Protein AF-A0A3M7H3G8-F1 (afdb_monomer_lite)

Organism: Hortaea werneckii (NCBI:txid91943)

pLDDT: mean 87.24, std 12.13, range [34.75, 98.75]

Foldseek 3Di:
DKWFDDDPVDGAFGDPDDLDACLLDPVSLVVLLVGVVVRCVPDPDNQQEHEIEAQADDLSRVLSNLLSCWQPPVHFYDYDRDNQCPPDPVSHDPVVVVLSVLLRQQQPLPRFQDFDDPVLLVLVVVLQQLLEKEKAKEKAAFDPPFDQLAWIKIKMWIQQDSRSQFTFIFMATHGHPDGDDQPLLVRVLLRQQSNQVSSCVVPVDPSDGRQEYEYEYEDDDPVCLLVCVLRVVLSNLSSRLVSVQLCCVVPNDPPDDRFDDDDRADDCLPPDCPPPDPVRVVVVNSVSSNVNSVVSVPGPPRPHHWYWHKYKAQDDDDFDFDPDPVQADPPREGDFLDKAQDDPHDPPFGKIWGALFGDPDDTAGTIIITTSGGRSPDDSVSCSSSFSVQQCSQSSDNTRDRGGNNNVLRVLVSVSLCSLCVCSSVVPPPSDQDDQAQDPDDDGPDDPSRSSVVSSVVQLPPCSQQVQQDPVDADDDSNHRDSGSTDPSSRSGSSSD

InterPro domains:
  IPR003165 Piwi domain [PF02171] (50-245)
  IPR003165 Piwi domain [PF02171] (305-420)
  IPR003165 Piwi domain [PS50822] (49-422)
  IPR003165 Piwi domain [SM00950] (49-422)
  IPR012337 Ribonuclease H-like superfamily [SSF53098] (35-242)
  IPR012337 Ribonuclease H-like superfamily [SSF53098] (301-420)
  IPR036397 Ribonuclease H superfamily [G3DSA:3.30.420.10] (125-496)

Radius of gyration: 23.68 Å; chains: 1; bounding box: 64×62×69 Å

Secondary structure (DSSP, 8-state):
--BB--BTTBB---BSS-----TT-HHHHHHHHHHHHHHHHT-SSTTPPEEEE-SS--HHHHHHHHIIIIIII---EEEE--THHHH-GGG--HHHHHHHHHHHHTTSTT--S----HHHHHHHHHTTGGGEEEEEEEEEPPPTTS-TTPPEEEEEEE--STTS----EEEEEESTT--S-TTHHHHHHHHHHHHHHHHHHHH-------SEEEEEEES--GGGHHHIIIIIHHHHHHHHHHHHHHHHHHSPPTTPPPPPPPPPPP--TT---TT--HHHHHHHHHHHHHHHHHHHHH-TTPPP-EEEEEEEE---S-----SSTTTB-GGGPBPTTEEE-SSSS-SSS-EEEEE-S--SSSS--PEEEEEEEETT---HHHHHHHHHHHTT--TT-SS--SS-HHHHHHHHHHHHHHHHTHHHHHT-TT-SPPPPP--SSSS-SS-HHHHHHHHHHHHHH-TTT-TT--SSSPPEETTEE---SS-GGGTTS-TT-

Structure (mmCIF, N/CA/C/O backbone):
data_AF-A0A3M7H3G8-F1
#
_entry.id   AF-A0A3M7H3G8-F1
#
loop_
_atom_site.group_PDB
_atom_site.id
_atom_site.type_symbol
_atom_site.label_atom_id
_atom_site.label_alt_id
_atom_site.label_comp_id
_atom_site.label_asym_id
_atom_site.label_entity_id
_atom_site.label_seq_id
_atom_site.pdbx_PDB_ins_code
_atom_site.Cartn_x
_atom_site.Cartn_y
_atom_site.Cartn_z
_atom_site.occupancy
_atom_site.B_iso_or_equiv
_atom_site.auth_seq_id
_atom_site.auth_comp_id
_atom_site.auth_asym_id
_atom_site.auth_atom_id
_atom_site.pdbx_PDB_model_num
ATOM 1 N N . MET A 1 1 ? 21.504 -4.246 -23.171 1.00 41.94 1 MET A N 1
ATOM 2 C CA . MET A 1 1 ? 21.300 -3.681 -24.522 1.00 41.94 1 MET A CA 1
ATOM 3 C C . MET A 1 1 ? 19.830 -3.336 -24.614 1.00 41.94 1 MET A C 1
ATOM 5 O O . MET A 1 1 ? 19.051 -4.136 -25.095 1.00 41.94 1 MET A O 1
ATOM 9 N N . HIS A 1 2 ? 19.419 -2.215 -24.045 1.00 39.19 2 HIS A N 1
ATOM 10 C CA . HIS A 1 2 ? 18.004 -1.835 -24.034 1.00 39.19 2 HIS A CA 1
ATOM 11 C C . HIS A 1 2 ? 17.714 -1.005 -25.276 1.00 39.19 2 HIS A C 1
ATOM 13 O O . HIS A 1 2 ? 18.498 -0.119 -25.609 1.00 39.19 2 HIS A O 1
ATOM 19 N N . GLY A 1 3 ? 16.644 -1.349 -25.985 1.00 36.66 3 GLY A N 1
ATOM 20 C CA . GLY A 1 3 ? 16.132 -0.581 -27.117 1.00 36.66 3 GLY A CA 1
ATOM 21 C C . GLY A 1 3 ? 14.704 -0.163 -26.794 1.00 36.66 3 GLY A C 1
ATOM 22 O O . GLY A 1 3 ? 13.951 -0.933 -26.217 1.00 36.66 3 GLY A O 1
ATOM 23 N N . LEU A 1 4 ? 14.309 1.057 -27.111 1.00 38.91 4 LEU A N 1
ATOM 24 C CA . LEU A 1 4 ? 12.941 1.553 -26.917 1.00 38.91 4 LEU A CA 1
ATOM 25 C C . LEU A 1 4 ? 12.360 1.753 -28.302 1.00 38.91 4 LEU A C 1
ATOM 27 O O . LEU A 1 4 ? 12.989 2.565 -28.947 1.00 38.91 4 LEU A O 1
ATOM 31 N N . THR A 1 5 ? 11.293 1.062 -28.758 1.00 36.94 5 THR A N 1
ATOM 32 C CA . THR A 1 5 ? 10.738 1.061 -30.151 1.00 36.94 5 THR A CA 1
ATOM 33 C C . THR A 1 5 ? 9.434 1.837 -30.354 1.00 36.94 5 THR A C 1
ATOM 35 O O . THR A 1 5 ? 8.605 1.827 -29.463 1.00 36.94 5 THR A O 1
ATOM 38 N N . THR A 1 6 ? 9.230 2.403 -31.555 1.00 34.75 6 THR A N 1
ATOM 39 C CA . THR A 1 6 ? 8.036 2.982 -32.186 1.00 34.75 6 THR A CA 1
ATOM 40 C C . THR A 1 6 ? 7.536 1.942 -33.165 1.00 34.75 6 THR A C 1
ATOM 42 O O . THR A 1 6 ? 8.319 1.373 -33.923 1.00 34.75 6 THR A O 1
ATOM 45 N N . ASN A 1 7 ? 6.227 1.733 -33.219 1.00 39.84 7 ASN A N 1
ATOM 46 C CA . ASN A 1 7 ? 5.598 1.037 -34.328 1.00 39.84 7 ASN A CA 1
ATOM 47 C C . ASN A 1 7 ? 4.504 1.963 -34.896 1.00 39.84 7 ASN A C 1
ATOM 49 O O . ASN A 1 7 ? 3.628 2.388 -34.159 1.00 39.84 7 ASN A O 1
ATOM 53 N N . PRO A 1 8 ? 4.493 2.313 -36.187 1.00 37.12 8 PRO A N 1
ATOM 54 C CA . PRO A 1 8 ? 3.438 3.172 -36.740 1.00 37.12 8 PRO A CA 1
ATOM 55 C C . PRO A 1 8 ? 2.043 2.514 -36.722 1.00 37.12 8 PRO A C 1
ATOM 57 O O . PRO A 1 8 ? 1.034 3.187 -36.892 1.00 37.12 8 PRO A O 1
ATOM 60 N N . HIS A 1 9 ? 1.968 1.204 -36.475 1.00 39.81 9 HIS A N 1
ATOM 61 C CA . HIS A 1 9 ? 0.724 0.449 -36.321 1.00 39.81 9 HIS A CA 1
ATOM 62 C C . HIS A 1 9 ? 0.412 0.081 -34.862 1.00 39.81 9 HIS A C 1
ATOM 64 O O . HIS A 1 9 ? -0.572 -0.616 -34.615 1.00 39.81 9 HIS A O 1
ATOM 70 N N . VAL A 1 10 ? 1.262 0.482 -33.908 1.00 43.72 10 VAL A N 1
ATOM 71 C CA . VAL A 1 10 ? 1.055 0.301 -32.464 1.00 43.72 10 VAL A CA 1
ATOM 72 C C . VAL A 1 10 ? 1.735 1.469 -31.738 1.00 43.72 10 VAL A C 1
ATOM 74 O O . VAL A 1 10 ? 2.952 1.546 -31.835 1.00 43.72 10 VAL A O 1
ATOM 77 N N . PRO A 1 11 ? 1.025 2.368 -31.029 1.00 39.69 11 PRO A N 1
ATOM 78 C CA . PRO A 1 11 ? 1.536 3.679 -30.613 1.00 39.69 11 PRO A CA 1
ATOM 79 C C . PRO A 1 11 ? 2.668 3.546 -29.587 1.00 39.69 11 PRO A C 1
ATOM 81 O O . PRO A 1 11 ? 2.478 3.630 -28.378 1.00 39.69 11 PRO A O 1
ATOM 84 N N . PHE A 1 12 ? 3.869 3.296 -30.080 1.00 44.00 12 PHE A N 1
ATOM 85 C CA . PHE A 1 12 ? 5.099 3.206 -29.314 1.00 44.00 12 PHE A CA 1
ATOM 86 C C . PHE A 1 12 ? 6.035 4.296 -29.816 1.00 44.00 12 PHE A C 1
ATOM 88 O O . PHE A 1 12 ? 5.822 4.779 -30.926 1.00 44.00 12 PHE A O 1
ATOM 95 N N . ILE A 1 13 ? 7.064 4.668 -29.049 1.00 39.03 13 ILE A N 1
ATOM 96 C CA . ILE A 1 13 ? 8.010 5.729 -29.419 1.00 39.03 13 ILE A CA 1
ATOM 97 C C . ILE A 1 13 ? 9.484 5.260 -29.254 1.00 39.03 13 ILE A C 1
ATOM 99 O O . ILE A 1 13 ? 9.780 4.611 -28.251 1.00 39.03 13 ILE A O 1
ATOM 103 N N . TYR A 1 14 ? 10.380 5.516 -30.237 1.00 44.69 14 TYR A N 1
ATOM 104 C CA . TYR A 1 14 ? 11.745 4.943 -30.383 1.00 44.69 14 TYR A CA 1
ATOM 105 C C . TYR A 1 14 ? 12.888 5.942 -30.295 1.00 44.69 14 TYR A C 1
ATOM 107 O O . TYR A 1 14 ? 12.747 7.099 -30.679 1.00 44.69 14 TYR A O 1
ATOM 115 N N . ASN A 1 15 ? 14.051 5.410 -29.904 1.00 39.16 15 ASN A N 1
ATOM 116 C CA . ASN A 1 15 ? 15.376 5.982 -30.132 1.00 39.16 15 ASN A CA 1
ATOM 117 C C . ASN A 1 15 ? 16.320 4.898 -30.718 1.00 39.16 15 ASN A C 1
ATOM 119 O O . ASN A 1 15 ? 16.392 3.792 -30.177 1.00 39.16 15 ASN A O 1
ATOM 123 N N . GLU A 1 16 ? 17.055 5.218 -31.793 1.00 35.94 16 GLU A N 1
ATOM 124 C CA . GLU A 1 16 ? 17.934 4.304 -32.556 1.00 35.94 16 GLU A CA 1
ATOM 125 C C . GLU A 1 16 ? 19.179 3.817 -31.809 1.00 35.94 16 GLU A C 1
ATOM 127 O O . GLU A 1 16 ? 19.754 2.778 -32.148 1.00 35.94 16 GLU A O 1
ATOM 132 N N . GLN A 1 17 ? 19.590 4.515 -30.753 1.00 46.34 17 GLN A N 1
ATOM 133 C CA . GLN A 1 17 ? 20.839 4.218 -30.059 1.00 46.34 17 GLN A CA 1
ATOM 134 C C . GLN A 1 17 ? 20.637 3.267 -28.872 1.00 46.34 17 GLN A C 1
ATOM 136 O O . GLN A 1 17 ? 19.970 3.581 -27.886 1.00 46.34 17 GLN A O 1
ATOM 141 N N . SER A 1 18 ? 21.269 2.089 -28.934 1.00 59.38 18 SER A N 1
ATOM 142 C CA . SER A 1 18 ? 21.358 1.174 -27.789 1.00 59.38 18 SER A CA 1
ATOM 143 C C . SER A 1 18 ? 22.177 1.813 -26.667 1.00 59.38 18 SER A C 1
ATOM 145 O O . SER A 1 18 ? 23.393 1.940 -26.789 1.00 59.38 18 SER A O 1
ATOM 147 N N . LEU A 1 19 ? 21.544 2.077 -25.521 1.00 61.62 19 LEU A N 1
ATOM 148 C CA . LEU A 1 19 ? 22.221 2.613 -24.331 1.00 61.62 19 LEU A CA 1
ATOM 149 C C . LEU A 1 19 ? 23.079 1.573 -23.579 1.00 61.62 19 LEU A C 1
ATOM 151 O O . LEU A 1 19 ? 23.661 1.881 -22.549 1.00 61.62 19 LEU A O 1
ATOM 155 N N . GLY A 1 20 ? 23.160 0.318 -24.039 1.00 66.31 20 GLY A N 1
ATOM 156 C CA . GLY A 1 20 ? 23.973 -0.713 -23.375 1.00 66.31 20 GLY A CA 1
ATOM 157 C C . GLY A 1 20 ? 23.300 -1.333 -22.140 1.00 66.31 20 GLY A C 1
ATOM 158 O O . GLY A 1 20 ? 22.080 -1.516 -22.133 1.00 66.31 20 GLY A O 1
ATOM 159 N N . ARG A 1 21 ? 24.090 -1.798 -21.162 1.00 72.12 21 ARG A N 1
ATOM 160 C CA . ARG A 1 21 ? 23.622 -2.160 -19.804 1.00 72.12 21 ARG A CA 1
ATOM 161 C C . ARG A 1 21 ? 23.713 -0.910 -18.933 1.00 72.12 21 ARG A C 1
ATOM 163 O O . ARG A 1 21 ? 24.629 -0.126 -19.154 1.00 72.12 21 ARG A O 1
ATOM 170 N N . SER A 1 22 ? 22.827 -0.758 -17.952 1.00 79.69 22 SER A N 1
ATOM 171 C CA . SER A 1 22 ? 22.839 0.432 -17.102 1.00 79.69 22 SER A CA 1
ATOM 172 C C . SER A 1 22 ? 24.115 0.558 -16.285 1.00 79.69 22 SER A C 1
ATOM 174 O O . SER A 1 22 ? 24.554 1.665 -16.004 1.00 79.69 22 SER A O 1
ATOM 176 N N . GLY A 1 23 ? 24.681 -0.577 -15.855 1.00 81.19 23 GLY A N 1
ATOM 177 C CA . GLY A 1 23 ? 25.798 -0.596 -14.908 1.00 81.19 23 GLY A CA 1
ATOM 178 C C . GLY A 1 23 ? 25.475 0.093 -13.577 1.00 81.19 23 GLY A C 1
ATOM 179 O O . GLY A 1 23 ? 26.387 0.334 -12.797 1.00 81.19 23 GLY A O 1
ATOM 180 N N . MET A 1 24 ? 24.198 0.428 -13.335 1.00 84.88 24 MET A N 1
ATOM 181 C CA . MET A 1 24 ? 23.759 1.344 -12.278 1.00 84.88 24 MET A CA 1
ATOM 182 C C . MET A 1 24 ? 24.509 2.695 -12.278 1.00 84.88 24 MET A C 1
ATOM 184 O O . MET A 1 24 ? 24.658 3.326 -11.233 1.00 84.88 24 MET A O 1
ATOM 188 N N . ASP A 1 25 ? 24.947 3.155 -13.455 1.00 83.00 25 ASP A N 1
ATOM 189 C CA . ASP A 1 25 ? 25.712 4.389 -13.650 1.00 83.00 25 ASP A CA 1
ATOM 190 C C . ASP A 1 25 ? 24.808 5.615 -13.902 1.00 83.00 25 ASP A C 1
ATOM 192 O O . ASP A 1 25 ? 23.753 5.542 -14.540 1.00 83.00 25 ASP A O 1
ATOM 196 N N . ARG A 1 26 ? 25.249 6.777 -13.400 1.00 84.44 26 ARG A N 1
ATOM 197 C CA . ARG A 1 26 ? 24.549 8.062 -13.557 1.00 84.44 26 ARG A CA 1
ATOM 198 C C . ARG A 1 26 ? 24.546 8.550 -15.007 1.00 84.44 26 ARG A C 1
ATOM 200 O O . ARG A 1 26 ? 23.563 9.152 -15.432 1.00 84.44 26 ARG A O 1
ATOM 207 N N . THR A 1 27 ? 25.606 8.292 -15.772 1.00 86.56 27 THR A N 1
ATOM 208 C CA . THR A 1 27 ? 25.708 8.706 -17.183 1.00 86.56 27 THR A CA 1
ATOM 209 C C . THR A 1 27 ? 24.649 8.000 -18.020 1.00 86.56 27 THR A C 1
ATOM 211 O O . THR A 1 27 ? 23.950 8.634 -18.810 1.00 86.56 27 THR A O 1
ATOM 214 N N . TRP A 1 28 ? 24.455 6.704 -17.785 1.00 88.12 28 TRP A N 1
ATOM 215 C CA . TRP A 1 28 ? 23.395 5.918 -18.392 1.00 88.12 28 TRP A CA 1
ATOM 216 C C . TRP A 1 28 ? 22.011 6.471 -18.061 1.00 88.12 28 TRP A C 1
ATOM 218 O O . TRP A 1 28 ? 21.199 6.653 -18.966 1.00 88.12 28 TRP A O 1
ATOM 228 N N . GLU A 1 29 ? 21.738 6.773 -16.788 1.00 89.38 29 GLU A N 1
ATOM 229 C CA . GLU A 1 29 ? 20.449 7.344 -16.382 1.00 89.38 29 GLU A CA 1
ATOM 230 C C . GLU A 1 29 ? 20.189 8.714 -17.022 1.00 89.38 29 GLU A C 1
ATOM 232 O O . GLU A 1 29 ? 19.061 8.973 -17.436 1.00 89.38 29 GLU A O 1
ATOM 237 N N . ASN A 1 30 ? 21.213 9.560 -17.171 1.00 89.44 30 ASN A N 1
ATOM 238 C CA . ASN A 1 30 ? 21.096 10.849 -17.863 1.00 89.44 30 ASN A CA 1
ATOM 239 C C . ASN A 1 30 ? 20.811 10.667 -19.362 1.00 89.44 30 ASN A C 1
ATOM 241 O O . ASN A 1 30 ? 19.914 11.305 -19.911 1.00 89.44 30 ASN A O 1
ATOM 245 N N . ASN A 1 31 ? 21.519 9.749 -20.024 1.00 87.44 31 ASN A N 1
ATOM 246 C CA . ASN A 1 31 ? 21.276 9.437 -21.434 1.00 87.44 31 ASN A CA 1
ATOM 247 C C . ASN A 1 31 ? 19.868 8.863 -21.648 1.00 87.44 31 ASN A C 1
ATOM 249 O O . ASN A 1 31 ? 19.176 9.229 -22.599 1.00 87.44 31 ASN A O 1
ATOM 253 N N . PHE A 1 32 ? 19.423 7.989 -20.741 1.00 88.50 32 PHE A N 1
ATOM 254 C CA . PHE A 1 32 ? 18.075 7.433 -20.759 1.00 88.50 32 PHE A CA 1
ATOM 255 C C . PHE A 1 32 ? 17.010 8.507 -20.508 1.00 88.50 32 PHE A C 1
ATOM 257 O O . PHE A 1 32 ? 15.985 8.506 -21.183 1.00 88.50 32 PHE A O 1
ATOM 264 N N . GLN A 1 33 ? 17.261 9.448 -19.595 1.00 90.81 33 GLN A N 1
ATOM 265 C CA . GLN A 1 33 ? 16.376 10.584 -19.338 1.00 90.81 33 GLN A CA 1
ATOM 266 C C . GLN A 1 33 ? 16.175 11.436 -20.593 1.00 90.81 33 GLN A C 1
ATOM 268 O O . GLN A 1 33 ? 15.030 11.669 -20.976 1.00 90.81 33 GLN A O 1
ATOM 273 N N . ASN A 1 34 ? 17.262 11.824 -21.265 1.00 89.06 34 ASN A N 1
ATOM 274 C CA . ASN A 1 34 ? 17.199 12.607 -22.502 1.00 89.06 34 ASN A CA 1
ATOM 275 C C . ASN A 1 34 ? 16.404 11.868 -23.586 1.00 89.06 34 ASN A C 1
ATOM 277 O O . ASN A 1 34 ? 15.494 12.433 -24.189 1.00 89.06 34 ASN A O 1
ATOM 281 N N . ALA A 1 35 ? 16.692 10.577 -23.781 1.00 85.56 35 ALA A N 1
ATOM 282 C CA . ALA A 1 35 ? 15.961 9.747 -24.733 1.00 85.56 35 ALA A CA 1
ATOM 283 C C . ALA A 1 35 ? 14.461 9.693 -24.402 1.00 85.56 35 ALA A C 1
ATOM 285 O O . ALA A 1 35 ? 13.623 9.883 -25.282 1.00 85.56 35 ALA A O 1
ATOM 286 N N . LEU A 1 36 ? 14.112 9.463 -23.134 1.00 87.06 36 LEU A N 1
ATOM 287 C CA . LEU A 1 36 ? 12.723 9.345 -22.704 1.00 87.06 36 LEU A CA 1
ATOM 288 C C . LEU A 1 36 ? 11.969 10.680 -22.815 1.00 87.06 36 LEU A C 1
ATOM 290 O O . LEU A 1 36 ? 10.787 10.669 -23.14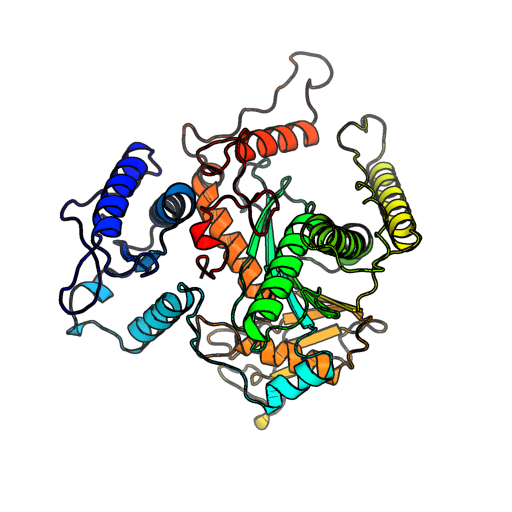4 1.00 87.06 36 LEU A O 1
ATOM 294 N N . GLN A 1 37 ? 12.641 11.820 -22.633 1.00 89.38 37 GLN A N 1
ATOM 295 C CA . GLN A 1 37 ? 12.073 13.150 -22.879 1.00 89.38 37 GLN A CA 1
ATOM 296 C C . GLN A 1 37 ? 11.790 13.399 -24.366 1.00 89.38 37 GLN A C 1
ATOM 298 O O . GLN A 1 37 ? 10.685 13.826 -24.700 1.00 89.38 37 GLN A O 1
ATOM 303 N N . THR A 1 38 ? 12.734 13.086 -25.266 1.00 85.19 38 THR A N 1
ATOM 304 C CA . THR A 1 38 ? 12.522 13.193 -26.725 1.00 85.19 38 THR A CA 1
ATOM 305 C C . THR A 1 38 ? 11.321 12.358 -27.163 1.00 85.19 38 THR A C 1
ATOM 307 O O . THR A 1 38 ? 10.448 12.835 -27.883 1.00 85.19 38 THR A O 1
ATOM 310 N N . ILE A 1 39 ? 11.253 11.120 -26.675 1.00 81.81 39 ILE A N 1
ATOM 311 C CA . ILE A 1 39 ? 10.152 10.188 -26.921 1.00 81.81 39 ILE A CA 1
ATOM 312 C C . ILE A 1 39 ? 8.846 10.750 -26.338 1.00 81.81 39 ILE A C 1
ATOM 314 O O . ILE A 1 39 ? 7.808 10.773 -26.996 1.00 81.81 39 ILE A O 1
ATOM 318 N N . GLY A 1 40 ? 8.897 11.248 -25.104 1.00 82.06 40 GLY A N 1
ATOM 319 C CA . GLY A 1 40 ? 7.756 11.817 -24.404 1.00 82.06 40 GLY A CA 1
ATOM 320 C C . GLY A 1 40 ? 7.122 12.998 -25.139 1.00 82.06 40 GLY A C 1
ATOM 321 O O . GLY A 1 40 ? 5.894 13.081 -25.157 1.00 82.06 40 GLY A O 1
ATOM 322 N N . ALA A 1 41 ? 7.937 13.846 -25.777 1.00 83.25 41 ALA A N 1
ATOM 323 C CA . ALA A 1 41 ? 7.507 15.003 -26.567 1.00 83.25 41 ALA A CA 1
ATOM 324 C C . ALA A 1 41 ? 6.798 14.631 -27.882 1.00 83.25 41 ALA A C 1
ATOM 326 O O . ALA A 1 41 ? 6.058 15.439 -28.433 1.00 83.25 41 ALA A O 1
ATOM 327 N N . GLN A 1 42 ? 6.996 13.408 -28.378 1.00 79.56 42 GLN A N 1
ATOM 328 C CA . GLN A 1 42 ? 6.346 12.903 -29.592 1.00 79.56 42 GLN A CA 1
ATOM 329 C C . GLN A 1 42 ? 4.990 12.228 -29.305 1.00 79.56 42 GLN A C 1
ATOM 331 O O . GLN A 1 42 ? 4.313 11.784 -30.233 1.00 79.56 42 GLN A O 1
ATOM 336 N N . ARG A 1 43 ? 4.581 12.102 -28.032 1.00 75.69 43 ARG A N 1
ATOM 337 C CA . ARG A 1 43 ? 3.325 11.432 -27.661 1.00 75.69 43 ARG A CA 1
ATOM 338 C C . ARG A 1 43 ? 2.112 12.272 -28.039 1.00 75.69 43 ARG A C 1
ATOM 340 O O . ARG A 1 43 ? 2.034 13.445 -27.700 1.00 75.69 43 ARG A O 1
ATOM 347 N N . ALA A 1 44 ? 1.117 11.620 -28.643 1.00 71.12 44 ALA A N 1
ATOM 348 C CA . ALA A 1 44 ? -0.170 12.244 -28.950 1.00 71.12 44 ALA A CA 1
ATOM 349 C C . ALA A 1 44 ? -0.952 12.637 -27.683 1.00 71.12 44 ALA A C 1
ATOM 351 O O . ALA A 1 44 ? -1.686 13.621 -27.696 1.00 71.12 44 ALA A O 1
ATOM 352 N N . THR A 1 45 ? -0.790 11.888 -26.585 1.00 71.25 45 THR A N 1
ATOM 353 C CA . THR A 1 45 ? -1.330 12.252 -25.268 1.00 71.25 45 THR A CA 1
ATOM 354 C C . THR A 1 45 ? -0.263 12.097 -24.172 1.00 71.25 45 THR A C 1
ATOM 356 O O . THR A 1 45 ? 0.458 11.090 -24.164 1.00 71.25 45 THR A O 1
ATOM 359 N N . PRO A 1 46 ? -0.149 13.055 -23.229 1.00 69.31 46 PRO A N 1
ATOM 360 C CA . PRO A 1 46 ? 0.877 13.034 -22.177 1.00 69.31 46 PRO A CA 1
ATOM 361 C C . PRO A 1 46 ? 0.849 11.801 -21.260 1.00 69.31 46 PRO A C 1
ATOM 363 O O . PRO A 1 46 ? 1.898 11.373 -20.775 1.00 69.31 46 PRO A O 1
ATOM 366 N N . ASP A 1 47 ? -0.321 11.191 -21.068 1.00 72.50 47 ASP A N 1
ATOM 367 C CA . ASP A 1 47 ? -0.511 10.087 -20.116 1.00 72.50 47 ASP A CA 1
ATOM 368 C C . ASP A 1 47 ? -0.295 8.703 -20.744 1.00 72.50 47 ASP A C 1
ATOM 370 O O . ASP A 1 47 ? -0.249 7.694 -20.042 1.00 72.50 47 ASP A O 1
ATOM 374 N N . THR A 1 48 ? -0.117 8.632 -22.069 1.00 79.31 48 THR A N 1
ATOM 375 C CA . THR A 1 48 ? 0.105 7.365 -22.778 1.00 79.31 48 THR A CA 1
ATOM 376 C C . THR A 1 48 ? 1.365 6.666 -22.248 1.00 79.31 48 THR A C 1
ATOM 378 O O . THR A 1 48 ? 2.462 7.242 -22.342 1.00 79.31 48 THR A O 1
ATOM 381 N N . PRO A 1 49 ? 1.256 5.423 -21.726 1.00 84.81 49 PRO A N 1
ATOM 382 C CA . PRO A 1 49 ? 2.416 4.676 -21.265 1.00 84.81 49 PRO A CA 1
ATOM 383 C C . PRO A 1 49 ? 3.399 4.349 -22.389 1.00 84.81 49 PRO A C 1
ATOM 385 O O . PRO A 1 49 ? 3.024 3.947 -23.491 1.00 84.81 49 PRO A O 1
ATOM 388 N N . ILE A 1 50 ? 4.687 4.449 -22.079 1.00 84.56 50 ILE A N 1
ATOM 389 C CA . ILE A 1 50 ? 5.790 4.150 -22.990 1.00 84.56 50 ILE A CA 1
ATOM 390 C C . ILE A 1 50 ? 6.239 2.705 -22.762 1.00 84.56 50 ILE A C 1
ATOM 392 O O . ILE A 1 50 ? 6.575 2.304 -21.642 1.00 84.56 50 ILE A O 1
ATOM 396 N N . MET A 1 51 ? 6.245 1.892 -23.817 1.00 80.75 51 MET A N 1
ATOM 397 C CA . MET A 1 51 ? 6.778 0.532 -23.735 1.00 80.75 51 MET A CA 1
ATOM 398 C C . MET A 1 51 ? 8.302 0.532 -23.847 1.00 80.75 51 MET A C 1
ATOM 400 O O . MET A 1 51 ? 8.881 1.206 -24.693 1.00 80.75 51 MET A O 1
ATOM 404 N N . ILE A 1 52 ? 8.948 -0.257 -22.993 1.00 80.75 52 ILE A N 1
ATOM 405 C CA . ILE A 1 52 ? 10.402 -0.347 -22.889 1.00 80.75 52 ILE A CA 1
ATOM 406 C C . ILE A 1 52 ? 10.825 -1.783 -23.161 1.00 80.75 52 ILE A C 1
ATOM 408 O O . ILE A 1 52 ? 10.534 -2.666 -22.353 1.00 80.75 52 ILE A O 1
ATOM 412 N N . ASN A 1 53 ? 11.520 -2.026 -24.273 1.00 77.50 53 ASN A N 1
ATOM 413 C CA . ASN A 1 53 ? 12.060 -3.347 -24.579 1.00 77.50 53 ASN A CA 1
ATOM 414 C C . ASN A 1 53 ? 13.408 -3.539 -23.869 1.00 77.50 53 ASN A C 1
ATOM 416 O O . ASN A 1 53 ? 14.447 -2.989 -24.249 1.00 77.50 53 ASN A O 1
ATOM 420 N N . MET A 1 54 ? 13.383 -4.337 -22.811 1.00 77.06 54 MET A N 1
ATOM 421 C CA . MET A 1 54 ? 14.577 -4.740 -22.095 1.00 77.06 54 MET A CA 1
ATOM 422 C C . MET A 1 54 ? 15.124 -6.019 -22.727 1.00 77.06 54 MET A C 1
ATOM 424 O O . MET A 1 54 ? 14.430 -7.034 -22.772 1.00 77.06 54 MET A O 1
ATOM 428 N N . ARG A 1 55 ? 16.388 -6.016 -23.175 1.00 68.06 55 ARG A N 1
ATOM 429 C CA . ARG A 1 55 ? 17.038 -7.271 -23.590 1.00 68.06 55 ARG A CA 1
ATOM 430 C C . ARG A 1 55 ? 17.409 -8.074 -22.345 1.00 68.06 55 ARG A C 1
ATOM 432 O O . ARG A 1 55 ? 18.485 -7.885 -21.774 1.00 68.06 55 ARG A O 1
ATOM 439 N N . GLY A 1 56 ? 16.496 -8.951 -21.939 1.00 68.88 56 GLY A N 1
ATOM 440 C CA . GLY A 1 56 ? 16.631 -9.848 -20.798 1.00 68.88 56 GLY A CA 1
ATOM 441 C C . GLY A 1 56 ? 15.963 -9.339 -19.519 1.00 68.88 56 GLY A C 1
ATOM 442 O O . GLY A 1 56 ? 15.278 -8.320 -19.487 1.00 68.88 56 GLY A O 1
ATOM 443 N N . HIS A 1 57 ? 16.185 -10.074 -18.430 1.00 76.25 57 HIS A N 1
ATOM 444 C CA . HIS A 1 57 ? 15.485 -9.906 -17.150 1.00 76.25 57 HIS A CA 1
ATOM 445 C C . HIS A 1 57 ? 16.301 -9.132 -16.091 1.00 76.25 57 HIS A C 1
ATOM 447 O O . HIS A 1 57 ? 16.179 -9.397 -14.893 1.00 76.25 57 HIS A O 1
ATOM 453 N N . GLY A 1 58 ? 17.161 -8.201 -16.521 1.00 84.81 58 GLY A N 1
ATOM 454 C CA . GLY A 1 58 ? 18.071 -7.454 -15.645 1.00 84.81 58 GLY A CA 1
ATOM 455 C C . GLY A 1 58 ? 17.342 -6.531 -14.664 1.00 84.81 58 GLY A C 1
ATOM 456 O O . GLY A 1 58 ? 16.726 -5.548 -15.068 1.00 84.81 58 GLY A O 1
ATOM 457 N N . GLN A 1 59 ? 17.434 -6.818 -13.364 1.00 88.50 59 GLN A N 1
ATOM 458 C CA . GLN A 1 59 ? 16.794 -6.007 -12.318 1.00 88.50 59 GLN A CA 1
ATOM 459 C C . GLN A 1 59 ? 17.479 -4.643 -12.119 1.00 88.50 59 GLN A C 1
ATOM 461 O O . GLN A 1 59 ? 16.809 -3.670 -11.781 1.00 88.50 59 GLN A O 1
ATOM 466 N N . ASP A 1 60 ? 18.793 -4.558 -12.357 1.00 89.19 60 ASP A N 1
ATOM 467 C CA . ASP A 1 60 ? 19.568 -3.305 -12.303 1.00 89.19 60 ASP A CA 1
ATOM 468 C C . ASP A 1 60 ? 19.078 -2.304 -13.348 1.00 89.19 60 ASP A C 1
ATOM 470 O O . ASP A 1 60 ? 18.818 -1.140 -13.053 1.00 89.19 60 ASP A O 1
ATOM 474 N N . ASP A 1 61 ? 18.891 -2.795 -14.568 1.00 87.25 61 ASP A N 1
ATOM 475 C CA . ASP A 1 61 ? 18.383 -2.008 -15.680 1.00 87.25 61 ASP A CA 1
ATOM 476 C C . ASP A 1 61 ? 16.948 -1.543 -15.410 1.00 87.25 61 ASP A C 1
ATOM 478 O O . ASP A 1 61 ? 16.630 -0.366 -15.577 1.00 87.25 61 ASP A O 1
ATOM 482 N N . TYR A 1 62 ? 16.092 -2.455 -14.931 1.00 91.38 62 TYR A N 1
ATOM 483 C CA . TYR A 1 62 ? 14.714 -2.137 -14.556 1.00 91.38 62 TYR A CA 1
ATOM 484 C C . TYR A 1 62 ? 14.663 -1.014 -13.514 1.00 91.38 62 TYR A C 1
ATOM 486 O O . TYR A 1 62 ? 13.868 -0.087 -13.649 1.00 91.38 62 TYR A O 1
ATOM 494 N N . ALA A 1 63 ? 15.521 -1.072 -12.496 1.00 93.00 63 ALA A N 1
ATOM 495 C CA . ALA A 1 63 ? 15.595 -0.052 -11.459 1.00 93.00 63 ALA A CA 1
ATOM 496 C C . ALA A 1 63 ? 15.999 1.324 -12.001 1.00 93.00 63 ALA A C 1
ATOM 498 O O . ALA A 1 63 ? 15.320 2.302 -11.694 1.00 93.00 63 ALA A O 1
ATOM 499 N N . CYS A 1 64 ? 17.035 1.401 -12.845 1.00 91.81 64 CYS A N 1
ATOM 500 C CA . CYS A 1 64 ? 17.443 2.654 -13.492 1.00 91.81 64 CYS A CA 1
ATOM 501 C C . CYS A 1 64 ? 16.307 3.245 -14.334 1.00 91.81 64 CYS A C 1
ATOM 503 O O . CYS A 1 64 ? 15.993 4.429 -14.220 1.00 91.81 64 CYS A O 1
ATOM 505 N N . ILE A 1 65 ? 15.639 2.401 -15.128 1.00 92.25 65 ILE A N 1
ATOM 506 C CA . ILE A 1 65 ? 14.483 2.797 -15.939 1.00 92.25 65 ILE A CA 1
ATOM 507 C C . ILE A 1 65 ? 13.383 3.403 -15.060 1.00 92.25 65 ILE A C 1
ATOM 509 O O . ILE A 1 65 ? 12.875 4.479 -15.371 1.00 92.25 65 ILE A O 1
ATOM 513 N N . LYS A 1 66 ? 13.006 2.723 -13.968 1.00 94.62 66 LYS A N 1
ATOM 514 C CA . LYS A 1 66 ? 11.937 3.184 -13.071 1.00 94.62 66 LYS A CA 1
ATOM 515 C C . LYS A 1 66 ? 12.320 4.429 -12.288 1.00 94.62 66 LYS A C 1
ATOM 517 O O . LYS A 1 66 ? 11.483 5.310 -12.165 1.00 94.62 66 LYS A O 1
ATOM 522 N N . ARG A 1 67 ? 13.570 4.571 -11.839 1.00 93.50 67 ARG A N 1
ATOM 523 C CA . ARG A 1 67 ? 14.022 5.821 -11.211 1.00 93.50 67 ARG A CA 1
ATOM 524 C C . ARG A 1 67 ? 13.874 7.011 -12.147 1.00 93.50 67 ARG A C 1
ATOM 526 O O . ARG A 1 67 ? 13.283 8.014 -11.768 1.00 93.50 67 ARG A O 1
ATOM 533 N N . VAL A 1 68 ? 14.366 6.899 -13.379 1.00 92.69 68 VAL A N 1
ATOM 534 C CA . VAL A 1 68 ? 14.276 8.007 -14.338 1.00 92.69 68 VAL A CA 1
ATOM 535 C C . VAL A 1 68 ? 12.822 8.297 -14.711 1.00 92.69 68 VAL A C 1
ATOM 537 O O . VAL A 1 68 ? 12.387 9.443 -14.637 1.00 92.69 68 VAL A O 1
ATOM 540 N N . ALA A 1 69 ? 12.059 7.269 -15.082 1.00 93.56 69 ALA A N 1
ATOM 541 C CA . ALA A 1 69 ? 10.687 7.449 -15.541 1.00 93.56 69 ALA A CA 1
ATOM 542 C C . ALA A 1 69 ? 9.752 7.938 -14.428 1.00 93.56 69 ALA A C 1
ATOM 544 O O . ALA A 1 69 ? 8.998 8.885 -14.642 1.00 93.56 69 ALA A O 1
ATOM 545 N N . ASP A 1 70 ? 9.814 7.316 -13.248 1.00 95.06 70 ASP A N 1
ATOM 546 C CA . ASP A 1 70 ? 8.852 7.564 -12.180 1.00 95.06 70 ASP A CA 1
ATOM 547 C C . ASP A 1 70 ? 9.265 8.748 -11.296 1.00 95.06 70 ASP A C 1
ATOM 549 O O . ASP A 1 70 ? 8.420 9.568 -10.945 1.00 95.06 70 ASP A O 1
ATOM 553 N N . LEU A 1 71 ? 10.552 8.857 -10.939 1.00 93.06 71 LEU A N 1
ATOM 554 C CA . LEU A 1 71 ? 11.019 9.899 -10.021 1.00 93.06 71 LEU A CA 1
ATOM 555 C C . LEU A 1 71 ? 11.287 11.222 -10.732 1.00 93.06 71 LEU A C 1
ATOM 557 O O . LEU A 1 71 ? 10.883 12.266 -10.236 1.00 93.06 71 LEU A O 1
ATOM 561 N N . LYS A 1 72 ? 11.945 11.187 -11.897 1.00 90.50 72 LYS A N 1
ATOM 562 C CA . LYS A 1 72 ? 12.404 12.413 -12.572 1.00 90.50 72 LYS A CA 1
ATOM 563 C C . LYS A 1 72 ? 11.405 12.964 -13.585 1.00 90.50 72 LYS A C 1
ATOM 565 O O . LYS A 1 72 ? 11.276 14.174 -13.701 1.00 90.50 72 LYS A O 1
ATOM 570 N N . LEU A 1 73 ? 10.743 12.094 -14.351 1.00 91.25 73 LEU A N 1
ATOM 571 C CA . LEU A 1 73 ? 9.948 12.519 -15.514 1.00 91.25 73 LEU A CA 1
ATOM 572 C C . LEU A 1 73 ? 8.433 12.387 -15.337 1.00 91.25 73 LEU A C 1
ATOM 574 O O . LEU A 1 73 ? 7.685 12.944 -16.137 1.00 91.25 73 LEU A O 1
ATOM 578 N N . GLY A 1 74 ? 7.968 11.617 -14.351 1.00 91.81 74 GLY A N 1
ATOM 579 C CA . GLY A 1 74 ? 6.541 11.342 -14.170 1.00 91.81 74 GLY A CA 1
ATOM 580 C C . GLY A 1 74 ? 5.891 10.692 -15.386 1.00 91.81 74 GLY A C 1
ATOM 581 O O . GLY A 1 74 ? 4.756 11.013 -15.725 1.00 91.81 74 GLY A O 1
ATOM 582 N N . MET A 1 75 ? 6.621 9.810 -16.073 1.00 90.69 75 MET A N 1
ATOM 583 C CA . MET A 1 75 ? 6.157 9.150 -17.290 1.00 90.69 75 MET A CA 1
ATOM 584 C C . MET A 1 75 ? 5.824 7.686 -17.025 1.00 90.69 75 MET A C 1
ATOM 586 O O . MET A 1 75 ? 6.659 6.900 -16.573 1.00 90.69 75 MET A O 1
ATOM 590 N N . HIS A 1 76 ? 4.611 7.281 -17.393 1.00 90.38 76 HIS A N 1
ATOM 591 C CA . HIS A 1 76 ? 4.214 5.882 -17.334 1.00 90.38 76 HIS A CA 1
ATOM 592 C C . HIS A 1 76 ? 5.077 5.023 -18.256 1.00 90.38 76 HIS A C 1
ATOM 594 O O . HIS A 1 76 ? 5.183 5.283 -19.451 1.00 90.38 76 HIS A O 1
ATOM 600 N N . THR A 1 77 ? 5.649 3.944 -17.715 1.00 90.44 77 THR A N 1
ATOM 601 C CA . THR A 1 77 ? 6.436 2.987 -18.503 1.00 90.44 77 THR A CA 1
ATOM 602 C C . THR A 1 77 ? 6.025 1.536 -18.254 1.00 90.44 77 THR A C 1
ATOM 604 O O . THR A 1 77 ? 5.785 1.122 -17.111 1.00 90.44 77 THR A O 1
ATOM 607 N N . VAL A 1 78 ? 5.999 0.722 -19.313 1.00 88.75 78 VAL A N 1
ATOM 608 C CA . VAL A 1 78 ? 5.774 -0.734 -19.267 1.00 88.75 78 VAL A CA 1
ATOM 609 C C . VAL A 1 78 ? 7.016 -1.440 -19.801 1.00 88.75 78 VAL A C 1
ATOM 611 O O . VAL A 1 78 ? 7.298 -1.390 -20.993 1.00 88.75 78 VAL A O 1
ATOM 614 N N . CYS A 1 79 ? 7.764 -2.107 -18.922 1.00 87.94 79 CYS A N 1
ATOM 615 C CA . CYS A 1 79 ? 8.970 -2.830 -19.321 1.00 87.94 79 CYS A CA 1
ATOM 616 C C . CYS A 1 79 ? 8.635 -4.249 -19.785 1.00 87.94 79 CYS A C 1
ATOM 618 O O . CYS A 1 79 ? 7.922 -4.980 -19.092 1.00 87.94 79 CYS A O 1
ATOM 620 N N . ILE A 1 80 ? 9.190 -4.647 -20.924 1.00 82.44 80 ILE A N 1
ATOM 621 C CA . ILE A 1 80 ? 9.030 -5.961 -21.539 1.00 82.44 80 ILE A CA 1
ATOM 622 C C . ILE A 1 80 ? 10.414 -6.601 -21.592 1.00 82.44 80 ILE A C 1
ATOM 624 O O . ILE A 1 80 ? 11.287 -6.128 -22.304 1.00 82.44 80 ILE A O 1
ATOM 628 N N . ALA A 1 81 ? 10.615 -7.652 -20.800 1.00 76.69 81 ALA A N 1
ATOM 629 C CA . ALA A 1 81 ? 11.912 -8.318 -20.638 1.00 76.69 81 ALA A CA 1
ATOM 630 C C . ALA A 1 81 ? 12.189 -9.429 -21.666 1.00 76.69 81 ALA A C 1
ATOM 632 O O . ALA A 1 81 ? 13.288 -9.978 -21.710 1.00 76.69 81 ALA A O 1
ATOM 633 N N . ASN A 1 82 ? 11.176 -9.793 -22.456 1.00 70.94 82 ASN A N 1
ATOM 634 C CA . ASN A 1 82 ? 11.291 -10.793 -23.507 1.00 70.94 82 ASN A CA 1
ATOM 635 C C . ASN A 1 82 ? 11.392 -10.078 -24.854 1.00 70.94 82 ASN A C 1
ATOM 637 O O . ASN A 1 82 ? 10.385 -9.625 -25.404 1.00 70.94 82 ASN A O 1
ATOM 641 N N . ASP A 1 83 ? 12.614 -10.001 -25.366 1.00 62.94 83 ASP A N 1
ATOM 642 C CA . ASP A 1 83 ? 12.944 -9.384 -26.645 1.00 62.94 83 ASP A CA 1
ATOM 643 C C . ASP A 1 83 ? 12.138 -9.986 -27.804 1.00 62.94 83 ASP A C 1
ATOM 645 O O . ASP A 1 83 ? 11.697 -9.253 -28.686 1.00 62.94 83 ASP A O 1
ATOM 649 N N . LYS A 1 84 ? 11.824 -11.286 -27.760 1.00 61.62 84 LYS A N 1
ATOM 650 C CA . LYS A 1 84 ? 11.043 -11.964 -28.808 1.00 61.62 84 LYS A CA 1
ATOM 651 C C . LYS A 1 84 ? 9.604 -11.472 -28.932 1.00 61.62 84 LYS A C 1
ATOM 653 O O . LYS A 1 84 ? 9.016 -11.641 -29.995 1.00 61.62 84 LYS A O 1
ATOM 658 N N . VAL A 1 85 ? 9.019 -10.886 -27.883 1.00 63.31 85 VAL A N 1
ATOM 659 C CA . VAL A 1 85 ? 7.605 -10.455 -27.893 1.00 63.31 85 VAL A CA 1
ATOM 660 C C . VAL A 1 85 ? 7.409 -9.185 -28.722 1.00 63.31 85 VAL A C 1
ATOM 662 O O . VAL A 1 85 ? 6.310 -8.937 -29.194 1.00 63.31 85 VAL A O 1
ATOM 665 N N . LEU A 1 86 ? 8.457 -8.389 -28.945 1.00 61.56 86 LEU A N 1
ATOM 666 C CA . LEU A 1 86 ? 8.358 -7.114 -29.667 1.00 61.56 86 LEU A CA 1
ATOM 667 C C . LEU A 1 86 ? 9.063 -7.109 -31.029 1.00 61.56 86 LEU A C 1
ATOM 669 O O . LEU A 1 86 ? 9.040 -6.089 -31.710 1.00 61.56 86 LEU A O 1
ATOM 673 N N . VAL A 1 87 ? 9.684 -8.223 -31.427 1.00 58.56 87 VAL A N 1
ATOM 674 C CA . VAL A 1 87 ? 10.506 -8.301 -32.648 1.00 58.56 87 VAL A CA 1
ATOM 675 C C . VAL A 1 87 ? 9.715 -8.789 -33.870 1.00 58.56 87 VAL A C 1
ATOM 677 O O . VAL A 1 87 ? 9.943 -8.281 -34.961 1.00 58.56 87 VAL A O 1
ATOM 680 N N . ASP A 1 88 ? 8.763 -9.715 -33.714 1.00 62.97 88 ASP A N 1
ATOM 681 C CA . ASP A 1 88 ? 7.925 -10.218 -34.816 1.00 62.97 88 ASP A CA 1
ATOM 682 C C . ASP A 1 88 ? 6.473 -10.415 -34.345 1.00 62.97 88 ASP A C 1
ATOM 684 O O . ASP A 1 88 ? 6.225 -10.953 -33.272 1.00 62.97 88 ASP A O 1
ATOM 688 N N . ARG A 1 89 ? 5.479 -10.011 -35.147 1.00 64.12 89 ARG A N 1
ATOM 689 C CA . ARG A 1 89 ? 4.061 -10.283 -34.846 1.00 64.12 89 ARG A CA 1
ATOM 690 C C . ARG A 1 89 ? 3.755 -11.782 -34.812 1.00 64.12 89 ARG A C 1
ATOM 692 O O . ARG A 1 89 ? 2.851 -12.196 -34.094 1.00 64.12 89 ARG A O 1
ATOM 699 N N . LYS A 1 90 ? 4.503 -12.608 -35.553 1.00 67.75 90 LYS A N 1
ATOM 700 C CA . LYS A 1 90 ? 4.317 -14.069 -35.567 1.00 67.75 90 LYS A CA 1
ATOM 701 C C . LYS A 1 90 ? 4.766 -14.750 -34.270 1.00 67.75 90 LYS A C 1
ATOM 703 O O . LYS A 1 90 ? 4.339 -15.869 -34.008 1.00 67.75 90 LYS A O 1
ATOM 708 N N . SER A 1 91 ? 5.591 -14.095 -33.447 1.00 66.00 91 SER A N 1
ATOM 709 C CA . SER A 1 91 ? 6.022 -14.608 -32.137 1.00 66.00 91 SER A CA 1
ATOM 710 C C . SER A 1 91 ? 5.123 -14.156 -30.979 1.00 66.00 91 SER A C 1
ATOM 712 O O . SER A 1 91 ? 5.420 -14.448 -29.817 1.00 66.00 91 SER A O 1
ATOM 714 N N . TRP A 1 92 ? 4.021 -13.452 -31.260 1.00 73.56 92 TRP A N 1
ATOM 715 C CA . TRP A 1 92 ? 3.098 -12.976 -30.233 1.00 73.56 92 TRP A CA 1
ATOM 716 C C . TRP A 1 92 ? 2.247 -14.123 -29.690 1.00 73.56 92 TRP A C 1
ATOM 718 O O . TRP A 1 92 ? 1.361 -14.645 -30.360 1.00 73.56 92 TRP A O 1
ATOM 728 N N . SER A 1 93 ? 2.459 -14.467 -28.421 1.00 80.06 93 SER A N 1
ATOM 729 C CA . SER A 1 93 ? 1.461 -15.221 -27.666 1.00 80.06 93 SER A CA 1
ATOM 730 C C . SER A 1 93 ? 0.321 -14.284 -27.276 1.00 80.06 93 SER A C 1
ATOM 732 O O . SER A 1 93 ? 0.551 -13.287 -26.585 1.00 80.06 93 SER A O 1
ATOM 734 N N . GLN A 1 94 ? -0.911 -14.625 -27.667 1.00 81.62 94 GLN A N 1
ATOM 735 C CA . GLN A 1 94 ? -2.114 -13.872 -27.298 1.00 81.62 94 GLN A CA 1
ATOM 736 C C . GLN A 1 94 ? -2.191 -13.653 -25.781 1.00 81.62 94 GLN A C 1
ATOM 738 O O . GLN A 1 94 ? -2.402 -12.532 -25.332 1.00 81.62 94 GLN A O 1
ATOM 743 N N . ALA A 1 95 ? -1.906 -14.687 -24.983 1.00 83.44 95 ALA A N 1
ATOM 744 C CA . ALA A 1 95 ? -1.914 -14.592 -23.524 1.00 83.44 95 ALA A CA 1
ATOM 745 C C . ALA A 1 95 ? -0.896 -13.567 -22.988 1.00 83.44 95 ALA A C 1
ATOM 747 O O . ALA A 1 95 ? -1.192 -12.812 -22.061 1.00 83.44 95 ALA A O 1
ATOM 748 N N . THR A 1 96 ? 0.306 -13.509 -23.570 1.00 83.12 96 THR A N 1
ATOM 749 C CA . THR A 1 96 ? 1.337 -12.544 -23.162 1.00 83.12 96 THR A CA 1
ATOM 750 C C . THR A 1 96 ? 0.930 -11.117 -23.511 1.00 83.12 96 THR A C 1
ATOM 752 O O . THR A 1 96 ? 1.027 -10.236 -22.658 1.00 83.12 96 THR A O 1
ATOM 755 N N . VAL A 1 97 ? 0.443 -10.889 -24.733 1.00 83.62 97 VAL A N 1
ATOM 756 C CA . VAL A 1 97 ? 0.029 -9.555 -25.190 1.00 83.62 97 VAL A CA 1
ATOM 757 C C . VAL A 1 97 ? -1.188 -9.060 -24.407 1.00 83.62 97 VAL A C 1
ATOM 759 O O . VAL A 1 97 ? -1.190 -7.912 -23.969 1.00 83.62 97 VAL A O 1
ATOM 762 N N . SER A 1 98 ? -2.169 -9.924 -24.122 1.00 87.75 98 SER A N 1
ATOM 763 C CA . SER A 1 98 ? -3.311 -9.583 -23.264 1.00 87.75 98 SER A CA 1
ATOM 764 C C . SER A 1 98 ? -2.865 -9.152 -21.864 1.00 87.75 98 SER A C 1
ATOM 766 O O . SER A 1 98 ? -3.292 -8.106 -21.387 1.00 87.75 98 SER A O 1
ATOM 768 N N . ASN A 1 99 ? -1.940 -9.877 -21.225 1.00 88.25 99 ASN A N 1
ATOM 769 C CA . ASN A 1 99 ? -1.421 -9.495 -19.905 1.00 88.25 99 ASN A CA 1
ATOM 770 C C . ASN A 1 99 ? -0.633 -8.172 -19.922 1.00 88.25 99 ASN A C 1
ATOM 772 O O . ASN A 1 99 ? -0.658 -7.420 -18.945 1.00 88.25 99 ASN A O 1
ATOM 776 N N . ILE A 1 100 ? 0.067 -7.870 -21.020 1.00 86.69 100 ILE A N 1
ATOM 777 C CA . ILE A 1 100 ? 0.718 -6.567 -21.216 1.00 86.69 100 ILE A CA 1
ATOM 778 C C . ILE A 1 100 ? -0.340 -5.467 -21.351 1.00 86.69 100 ILE A C 1
ATOM 780 O O . ILE A 1 100 ? -0.215 -4.437 -20.691 1.00 86.69 100 ILE A O 1
ATOM 784 N N . ALA A 1 101 ? -1.397 -5.696 -22.135 1.00 87.44 101 ALA A N 1
ATOM 785 C CA . ALA A 1 101 ? -2.492 -4.745 -22.312 1.00 87.44 101 ALA A CA 1
ATOM 786 C C . ALA A 1 101 ? -3.198 -4.424 -20.986 1.00 87.44 101 ALA A C 1
ATOM 788 O O . ALA A 1 101 ? -3.461 -3.254 -20.714 1.00 87.44 101 ALA A O 1
ATOM 789 N N . LEU A 1 102 ? -3.396 -5.420 -20.109 1.00 91.31 102 LEU A N 1
ATOM 790 C CA . LEU A 1 102 ? -3.936 -5.197 -18.761 1.00 91.31 102 LEU A CA 1
ATOM 791 C C . LEU A 1 102 ? -3.096 -4.183 -17.975 1.00 91.31 102 LEU A C 1
ATOM 793 O O . LEU A 1 102 ? -3.651 -3.272 -17.368 1.00 91.31 102 LEU A O 1
ATOM 797 N N . LYS A 1 103 ? -1.762 -4.323 -17.999 1.00 89.69 103 LYS A N 1
ATOM 798 C CA . LYS A 1 103 ? -0.826 -3.408 -17.318 1.00 89.69 103 LYS A CA 1
ATOM 799 C C . LYS A 1 103 ? -0.754 -2.038 -17.983 1.00 89.69 103 LYS A C 1
ATOM 801 O O . LYS A 1 103 ? -0.434 -1.063 -17.314 1.00 89.69 103 LYS A O 1
ATOM 806 N N . TYR A 1 104 ? -0.974 -1.982 -19.290 1.00 87.56 104 TYR A N 1
ATOM 807 C CA . TYR A 1 104 ? -0.971 -0.741 -20.046 1.00 87.56 104 TYR A CA 1
ATOM 808 C C . TYR A 1 104 ? -2.197 0.103 -19.693 1.00 87.56 104 TYR A C 1
ATOM 810 O O . TYR A 1 104 ? -2.049 1.255 -19.304 1.00 87.56 104 TYR A O 1
ATOM 818 N N . ASN A 1 105 ? -3.385 -0.505 -19.741 1.00 86.94 105 ASN A N 1
ATOM 819 C CA . ASN A 1 105 ? -4.652 0.167 -19.473 1.00 86.94 105 ASN A CA 1
ATOM 820 C C . ASN A 1 105 ? -4.681 0.784 -18.065 1.00 86.94 105 ASN A C 1
ATOM 822 O O . ASN A 1 105 ? -4.968 1.961 -17.917 1.00 86.94 105 ASN A O 1
ATOM 826 N N . VAL A 1 106 ? -4.272 0.032 -17.037 1.00 88.12 106 VAL A N 1
ATOM 827 C CA . VAL A 1 106 ? -4.349 0.459 -15.619 1.00 88.12 106 VAL A CA 1
ATOM 828 C C . VAL A 1 106 ? -3.335 1.531 -15.213 1.00 88.12 106 VAL A C 1
ATOM 830 O O . VAL A 1 106 ? -3.345 1.981 -14.069 1.00 88.12 106 VAL A O 1
ATOM 833 N N . LYS A 1 107 ? -2.405 1.899 -16.105 1.00 86.31 107 LYS A N 1
ATOM 834 C CA . LYS A 1 107 ? -1.471 3.001 -15.846 1.00 86.31 107 LYS A CA 1
ATOM 835 C C . LYS A 1 107 ? -2.104 4.363 -16.103 1.00 86.31 107 LYS A C 1
ATOM 837 O O . LYS A 1 107 ? -1.689 5.304 -15.443 1.00 86.31 107 LYS A O 1
ATOM 842 N N . ASP A 1 108 ? -3.108 4.456 -16.978 1.00 75.44 108 ASP A N 1
ATOM 843 C CA . ASP A 1 108 ? -3.971 5.641 -17.035 1.00 75.44 108 ASP A CA 1
ATOM 844 C C . ASP A 1 108 ? -4.873 5.636 -15.790 1.00 75.44 108 ASP A C 1
ATOM 846 O O . ASP A 1 108 ? -5.488 4.621 -15.461 1.00 75.44 108 ASP A O 1
ATOM 850 N N . SER A 1 109 ? -4.975 6.783 -15.117 1.00 69.12 109 SER A N 1
ATOM 851 C CA . SER A 1 109 ? -5.910 7.040 -14.011 1.00 69.12 109 SER A CA 1
ATOM 852 C C . SER A 1 109 ? -7.371 6.643 -14.287 1.00 69.12 109 SER A C 1
ATOM 854 O O . SER A 1 109 ? -8.138 6.435 -13.351 1.00 69.12 109 SER A O 1
ATOM 856 N N . ARG A 1 110 ? -7.774 6.537 -15.560 1.00 72.56 110 ARG A N 1
ATOM 857 C CA . ARG A 1 110 ? -9.136 6.176 -15.993 1.00 72.56 110 ARG A CA 1
ATOM 858 C C . ARG A 1 110 ? -9.274 4.721 -16.441 1.00 72.56 110 ARG A C 1
ATOM 860 O O . ARG A 1 110 ? -10.391 4.264 -16.697 1.00 72.56 110 ARG A O 1
ATOM 867 N N . GLY A 1 111 ? -8.164 4.003 -16.589 1.00 80.06 111 GLY A N 1
ATOM 868 C CA . GLY A 1 111 ? -8.156 2.652 -17.129 1.00 80.06 111 GLY A CA 1
ATOM 869 C C . GLY A 1 111 ? -8.788 1.644 -16.179 1.00 80.06 111 GLY A C 1
ATOM 870 O O . GLY A 1 111 ? -8.385 1.513 -15.026 1.00 80.06 111 GLY A O 1
ATOM 871 N N . ARG A 1 112 ? -9.766 0.883 -16.676 1.00 84.94 112 ARG A N 1
ATOM 872 C CA . ARG A 1 112 ? -10.419 -0.208 -15.938 1.00 84.94 112 ARG A CA 1
ATOM 873 C C . ARG A 1 112 ? -10.446 -1.469 -16.791 1.00 84.94 112 ARG A C 1
ATOM 875 O O . ARG A 1 112 ? -10.886 -1.425 -17.936 1.00 84.94 112 ARG A O 1
ATOM 882 N N . ASN A 1 113 ? -9.958 -2.581 -16.239 1.00 91.31 113 ASN A N 1
ATOM 883 C CA . ASN A 1 113 ? -9.898 -3.870 -16.944 1.00 91.31 113 ASN A CA 1
ATOM 884 C C . ASN A 1 113 ? -11.139 -4.734 -16.706 1.00 91.31 113 ASN A C 1
ATOM 886 O O . ASN A 1 113 ? -11.583 -5.437 -17.606 1.00 91.31 113 ASN A O 1
ATOM 890 N N . HIS A 1 114 ? -11.660 -4.708 -15.484 1.00 92.25 114 HIS A N 1
ATOM 891 C CA . HIS A 1 114 ? -12.841 -5.445 -15.052 1.00 92.25 114 HIS A CA 1
ATOM 892 C C . HIS A 1 114 ? -13.492 -4.705 -13.880 1.00 92.25 114 HIS A C 1
ATOM 894 O O . HIS A 1 114 ? -12.933 -3.735 -13.364 1.00 92.25 114 HIS A O 1
ATOM 900 N N . HIS A 1 115 ? -14.680 -5.149 -13.483 1.00 91.56 115 HIS A N 1
ATOM 901 C CA . HIS A 1 115 ? -15.409 -4.628 -12.334 1.00 91.56 115 HIS A CA 1
ATOM 902 C C . HIS A 1 115 ? -16.210 -5.750 -11.664 1.00 91.56 115 HIS A C 1
ATOM 904 O O . HIS A 1 115 ? -16.418 -6.812 -12.253 1.00 91.56 115 HIS A O 1
ATOM 910 N N . PHE A 1 116 ? -16.660 -5.504 -10.437 1.00 91.44 116 PHE A N 1
ATOM 911 C CA . PHE A 1 116 ? -17.561 -6.406 -9.725 1.00 91.44 116 PHE A CA 1
ATOM 912 C C . PHE A 1 116 ? -18.986 -6.341 -10.280 1.00 91.44 116 PHE A C 1
ATOM 914 O O . PHE A 1 116 ? -19.386 -5.331 -10.867 1.00 91.44 116 PHE A O 1
ATOM 921 N N . SER A 1 117 ? -19.747 -7.422 -10.099 1.00 91.06 117 SER A N 1
ATOM 922 C CA . SER A 1 117 ? -21.180 -7.424 -10.398 1.00 91.06 117 SER A CA 1
ATOM 923 C C . SER A 1 117 ? -21.941 -6.525 -9.413 1.00 91.06 117 SER A C 1
ATOM 925 O O . SER A 1 117 ? -21.444 -6.222 -8.328 1.00 91.06 117 SER A O 1
ATOM 927 N N . GLU A 1 118 ? -23.163 -6.112 -9.755 1.00 87.94 118 GLU A N 1
ATOM 928 C CA . GLU A 1 118 ? -24.001 -5.331 -8.831 1.00 87.94 118 GLU A CA 1
ATOM 929 C C . GLU A 1 118 ? -24.284 -6.090 -7.529 1.00 87.94 118 GLU A C 1
ATOM 931 O O . GLU A 1 118 ? -24.246 -5.495 -6.457 1.00 87.94 118 GLU A O 1
ATOM 936 N N . ALA A 1 119 ? -24.494 -7.409 -7.605 1.00 86.50 119 ALA A N 1
ATOM 937 C CA . ALA A 1 119 ? -24.732 -8.256 -6.438 1.00 86.50 119 ALA A CA 1
ATOM 938 C C . ALA A 1 119 ? -23.517 -8.317 -5.496 1.00 86.50 119 ALA A C 1
ATOM 940 O O . ALA A 1 119 ? -23.673 -8.307 -4.276 1.00 86.50 119 ALA A O 1
ATOM 941 N N . ASP A 1 120 ? -22.309 -8.351 -6.057 1.00 85.38 120 ASP A N 1
ATOM 942 C CA . ASP A 1 120 ? -21.062 -8.323 -5.290 1.00 85.38 120 ASP A CA 1
ATOM 943 C C . ASP A 1 120 ? -20.844 -6.947 -4.636 1.00 85.38 120 ASP A C 1
ATOM 945 O O . ASP A 1 120 ? -20.514 -6.850 -3.450 1.00 85.38 120 ASP A O 1
ATOM 949 N N . LEU A 1 121 ? -21.109 -5.868 -5.383 1.00 86.38 121 LEU A N 1
ATOM 950 C CA . LEU A 1 121 ? -21.042 -4.500 -4.864 1.00 86.38 121 LEU A CA 1
ATOM 951 C C . LEU A 1 121 ? -22.098 -4.228 -3.792 1.00 86.38 121 LEU A C 1
ATOM 953 O O . LEU A 1 121 ? -21.826 -3.458 -2.877 1.00 86.38 121 LEU A O 1
ATOM 957 N N . ASP A 1 122 ? -23.269 -4.862 -3.858 1.00 83.69 122 ASP A N 1
ATOM 958 C CA . ASP A 1 122 ? -24.341 -4.694 -2.873 1.00 83.69 122 ASP A CA 1
ATOM 959 C C . ASP A 1 122 ? -23.879 -5.047 -1.447 1.00 83.69 122 ASP A C 1
ATOM 961 O O . ASP A 1 122 ? -24.241 -4.369 -0.487 1.00 83.69 122 ASP A O 1
ATOM 965 N N . VAL A 1 123 ? -22.984 -6.031 -1.292 1.00 79.94 123 VAL A N 1
ATOM 966 C CA . VAL A 1 123 ? -22.394 -6.379 0.015 1.00 79.94 123 VAL A CA 1
ATOM 967 C C . VAL A 1 123 ? -21.545 -5.227 0.571 1.00 79.94 123 VAL A C 1
ATOM 969 O O . VAL A 1 123 ? -21.653 -4.902 1.753 1.00 79.94 123 VAL A O 1
ATOM 972 N N . LEU A 1 124 ? -20.739 -4.569 -0.272 1.00 78.69 124 LEU A N 1
ATOM 973 C CA . LEU A 1 124 ? -19.971 -3.373 0.109 1.00 78.69 124 LEU A CA 1
ATOM 974 C C . LEU A 1 124 ? -20.860 -2.130 0.270 1.00 78.69 124 LEU A C 1
ATOM 976 O O . LEU A 1 124 ? -20.584 -1.263 1.104 1.00 78.69 124 LEU A O 1
ATOM 980 N N . ASN A 1 125 ? -21.951 -2.046 -0.488 1.00 77.44 125 ASN A N 1
ATOM 981 C CA . ASN A 1 125 ? -22.911 -0.953 -0.395 1.00 77.44 125 ASN A CA 1
ATOM 982 C C . ASN A 1 125 ? -23.691 -0.986 0.918 1.00 77.44 125 ASN A C 1
ATOM 984 O O . ASN A 1 125 ? -23.832 0.049 1.567 1.00 77.44 125 ASN A O 1
ATOM 988 N N . LYS A 1 126 ? -24.091 -2.176 1.375 1.00 74.44 126 LYS A N 1
ATOM 989 C CA . LYS A 1 126 ? -24.791 -2.386 2.652 1.00 74.44 126 LYS A CA 1
ATOM 990 C C . LYS A 1 126 ? -24.001 -1.944 3.882 1.00 74.44 126 LYS A C 1
ATOM 992 O O . LYS A 1 126 ? -24.604 -1.617 4.897 1.00 74.44 126 LYS A O 1
ATOM 997 N N . ILE A 1 127 ? -22.673 -1.904 3.795 1.00 67.00 127 ILE A N 1
ATOM 998 C CA . ILE A 1 127 ? -21.786 -1.516 4.904 1.00 67.00 127 ILE A CA 1
ATOM 999 C C . ILE A 1 127 ? -21.319 -0.055 4.814 1.00 67.00 127 ILE A C 1
ATOM 1001 O O . ILE A 1 127 ? -20.451 0.361 5.577 1.00 67.00 127 ILE A O 1
ATOM 1005 N N . GLY A 1 128 ? -21.864 0.725 3.872 1.00 65.94 128 GLY A N 1
ATOM 1006 C CA . GLY A 1 128 ? -21.570 2.153 3.729 1.00 65.94 128 GLY A CA 1
ATOM 1007 C C . GLY A 1 128 ? -21.392 2.660 2.301 1.00 65.94 128 GLY A C 1
ATOM 1008 O O . GLY A 1 128 ? -21.350 3.873 2.106 1.00 65.94 128 GLY A O 1
ATOM 1009 N N . GLY A 1 129 ? -21.288 1.771 1.308 1.00 72.00 129 GLY A N 1
ATOM 1010 C CA . GLY A 1 129 ? -21.230 2.119 -0.117 1.00 72.00 129 GLY A CA 1
ATOM 1011 C C . GLY A 1 129 ? -20.250 3.233 -0.445 1.00 72.00 129 GLY A C 1
ATOM 1012 O O . GLY A 1 129 ? -19.046 3.093 -0.225 1.00 72.00 129 GLY A O 1
ATOM 1013 N N . LYS A 1 130 ? -20.770 4.358 -0.953 1.00 72.88 130 LYS A N 1
ATOM 1014 C CA . LYS A 1 130 ? -19.971 5.541 -1.322 1.00 72.88 130 LYS A CA 1
ATOM 1015 C C . LYS A 1 130 ? -19.163 6.121 -0.150 1.00 72.88 130 LYS A C 1
ATOM 1017 O O . LYS A 1 130 ? -18.108 6.713 -0.370 1.00 72.88 130 LYS A O 1
ATOM 1022 N N . GLY A 1 131 ? -19.618 5.908 1.086 1.00 88.88 131 GLY A N 1
ATOM 1023 C CA . GLY A 1 131 ? -18.941 6.318 2.318 1.00 88.88 131 GLY A CA 1
ATOM 1024 C C . GLY A 1 131 ? -17.810 5.387 2.765 1.00 88.88 131 GLY A C 1
ATOM 1025 O O . GLY A 1 131 ? -17.218 5.627 3.811 1.00 88.88 131 GLY A O 1
ATOM 1026 N N . THR A 1 132 ? -17.492 4.328 2.016 1.00 93.12 132 THR A N 1
ATOM 1027 C CA . THR A 1 132 ? -16.435 3.375 2.385 1.00 93.12 132 THR A CA 1
ATOM 1028 C C . THR A 1 132 ? -15.161 3.615 1.581 1.00 93.12 132 THR A C 1
ATOM 1030 O O . THR A 1 132 ? -15.213 3.781 0.363 1.00 93.12 132 THR A O 1
ATOM 1033 N N . ILE A 1 133 ? -14.008 3.587 2.250 1.00 96.56 133 ILE A N 1
ATOM 1034 C CA . ILE A 1 133 ? -12.687 3.436 1.629 1.00 96.56 133 ILE A CA 1
ATOM 1035 C C . ILE A 1 133 ? -12.107 2.067 1.988 1.00 96.56 133 ILE A C 1
ATOM 1037 O O . ILE A 1 133 ? -12.154 1.640 3.143 1.00 96.56 133 ILE A O 1
ATOM 1041 N N . VAL A 1 134 ? -11.540 1.378 0.999 1.00 97.38 134 VAL A N 1
ATOM 1042 C CA . VAL A 1 134 ? -10.749 0.165 1.217 1.00 97.38 134 VAL A CA 1
ATOM 1043 C C . VAL A 1 134 ? -9.276 0.533 1.143 1.00 97.38 134 VAL A C 1
ATOM 1045 O O . VAL A 1 134 ? -8.819 1.095 0.148 1.00 97.38 134 VAL A O 1
ATOM 1048 N N . VAL A 1 135 ? -8.533 0.200 2.191 1.00 98.75 135 VAL A N 1
ATOM 1049 C CA . VAL A 1 135 ? -7.125 0.556 2.359 1.00 98.75 135 VAL A CA 1
ATOM 1050 C C . VAL A 1 135 ? -6.279 -0.709 2.405 1.00 98.75 135 VAL A C 1
ATOM 1052 O O . VAL A 1 135 ? -6.667 -1.707 3.009 1.00 98.75 135 VAL A O 1
ATOM 1055 N N . GLY A 1 136 ? -5.121 -0.674 1.755 1.00 98.62 136 GLY A N 1
ATOM 1056 C CA . GLY A 1 136 ? -4.104 -1.718 1.836 1.00 98.62 136 GLY A CA 1
ATOM 1057 C C . GLY A 1 136 ? -2.783 -1.134 2.307 1.00 98.62 136 GLY A C 1
ATOM 1058 O O . GLY A 1 136 ? -2.387 -0.079 1.816 1.00 98.62 136 GLY A O 1
ATOM 1059 N N . ALA A 1 137 ? -2.093 -1.802 3.227 1.00 98.62 137 ALA A N 1
ATOM 1060 C CA . ALA A 1 137 ? -0.819 -1.329 3.754 1.00 98.62 137 ALA A CA 1
ATOM 1061 C C . ALA A 1 137 ? 0.200 -2.457 3.946 1.00 98.62 137 ALA A C 1
ATOM 1063 O O . ALA A 1 137 ? -0.146 -3.553 4.390 1.00 98.62 137 ALA A O 1
ATOM 1064 N N . ASP A 1 138 ? 1.465 -2.168 3.655 1.00 97.88 138 ASP A N 1
ATOM 1065 C CA . ASP A 1 138 ? 2.589 -3.099 3.784 1.00 97.88 138 ASP A CA 1
ATOM 1066 C C . ASP A 1 138 ? 3.843 -2.373 4.299 1.00 97.88 138 ASP A C 1
ATOM 1068 O O . ASP A 1 138 ? 4.004 -1.169 4.087 1.00 97.88 138 ASP A O 1
ATOM 1072 N N . CYS A 1 139 ? 4.735 -3.116 4.958 1.00 95.69 139 CYS A N 1
ATOM 1073 C CA . CYS A 1 139 ? 6.074 -2.660 5.318 1.00 95.69 139 CYS A CA 1
ATOM 1074 C C . CYS A 1 139 ? 7.108 -3.682 4.838 1.00 95.69 139 CYS A C 1
ATOM 1076 O O . CYS A 1 139 ? 7.205 -4.807 5.326 1.00 95.69 139 CYS A O 1
ATOM 1078 N N . ALA A 1 140 ? 7.922 -3.272 3.875 1.00 93.19 140 ALA A N 1
ATOM 1079 C CA . ALA A 1 140 ? 8.939 -4.092 3.258 1.00 93.19 140 ALA A CA 1
ATOM 1080 C C . ALA A 1 140 ? 10.322 -3.823 3.854 1.00 93.19 140 ALA A C 1
ATOM 1082 O O . ALA A 1 140 ? 10.884 -2.731 3.741 1.00 93.19 140 ALA A O 1
ATOM 1083 N N . HIS A 1 141 ? 10.934 -4.870 4.403 1.00 91.56 141 HIS A N 1
ATOM 1084 C CA . HIS A 1 141 ? 12.308 -4.809 4.895 1.00 91.56 141 HIS A CA 1
ATOM 1085 C C . HIS A 1 141 ? 13.354 -5.077 3.803 1.00 91.56 141 HIS A C 1
ATOM 1087 O O . HIS A 1 141 ? 13.050 -5.737 2.793 1.00 91.56 141 HIS A O 1
ATOM 1093 N N . PRO A 1 142 ? 14.601 -4.614 4.022 1.00 86.44 142 PRO A N 1
ATOM 1094 C CA . PRO A 1 142 ? 15.757 -4.998 3.224 1.00 86.44 142 PRO A CA 1
ATOM 1095 C C . PRO A 1 142 ? 15.940 -6.514 3.106 1.00 86.44 142 PRO A C 1
ATOM 1097 O O . PRO A 1 142 ? 15.716 -7.267 4.060 1.00 86.44 142 PRO A O 1
ATOM 1100 N N . MET A 1 143 ? 16.406 -6.959 1.937 1.00 80.12 143 MET A N 1
ATOM 1101 C CA . MET A 1 143 ? 16.732 -8.366 1.693 1.00 80.12 143 MET A CA 1
ATOM 1102 C C . MET A 1 143 ? 17.897 -8.838 2.577 1.00 80.12 143 MET A C 1
ATOM 1104 O O . MET A 1 143 ? 18.704 -8.049 3.071 1.00 80.12 143 MET A O 1
ATOM 1108 N N . LYS A 1 144 ? 18.008 -10.156 2.775 1.00 77.69 144 LYS A N 1
ATOM 1109 C CA . LYS A 1 144 ? 19.153 -10.751 3.475 1.00 77.69 144 LYS A CA 1
ATOM 1110 C C . LYS A 1 144 ? 20.447 -10.393 2.729 1.00 77.69 144 LYS A C 1
ATOM 1112 O O . LYS A 1 144 ? 20.524 -10.601 1.525 1.00 77.69 144 LYS A O 1
ATOM 1117 N N . GLY A 1 145 ? 21.437 -9.867 3.449 1.00 74.12 145 GLY A N 1
ATOM 1118 C CA . GLY A 1 145 ? 22.710 -9.409 2.879 1.00 74.12 145 GLY A CA 1
ATOM 1119 C C . GLY A 1 145 ? 22.753 -7.920 2.521 1.00 74.12 145 GLY A C 1
ATOM 1120 O O . GLY A 1 145 ? 23.842 -7.403 2.304 1.00 74.12 145 GLY A O 1
ATOM 1121 N N . ALA A 1 146 ? 21.614 -7.218 2.522 1.00 77.69 146 ALA A N 1
ATOM 1122 C CA . ALA A 1 146 ? 21.610 -5.761 2.426 1.00 77.69 146 ALA A CA 1
ATOM 1123 C C . ALA A 1 146 ? 22.272 -5.125 3.656 1.00 77.69 146 ALA A C 1
ATOM 1125 O O . ALA A 1 146 ? 22.250 -5.699 4.754 1.00 77.69 146 ALA A O 1
ATOM 1126 N N . HIS A 1 147 ? 22.810 -3.919 3.473 1.00 81.00 147 HIS A N 1
ATOM 1127 C CA . HIS A 1 147 ? 23.397 -3.150 4.560 1.00 81.00 147 HIS A CA 1
ATOM 1128 C C . HIS A 1 147 ? 22.388 -2.973 5.706 1.00 81.00 147 HIS A C 1
ATOM 1130 O O . HIS A 1 147 ? 21.190 -2.770 5.499 1.00 81.00 147 HIS A O 1
ATOM 1136 N N . THR A 1 148 ? 22.851 -3.074 6.949 1.00 80.50 148 THR A N 1
ATOM 1137 C CA . THR A 1 148 ? 21.939 -3.164 8.097 1.00 80.50 148 THR A CA 1
ATOM 1138 C C . THR A 1 148 ? 21.167 -1.866 8.344 1.00 80.50 148 THR A C 1
ATOM 1140 O O . THR A 1 148 ? 20.045 -1.917 8.849 1.00 80.50 148 THR A O 1
ATOM 1143 N N . ALA A 1 149 ? 21.730 -0.727 7.928 1.00 84.19 149 ALA A N 1
ATOM 1144 C CA . ALA A 1 149 ? 21.082 0.583 7.958 1.00 84.19 149 ALA A CA 1
ATOM 1145 C C . ALA A 1 149 ? 20.210 0.897 6.732 1.00 84.19 149 ALA A C 1
ATOM 1147 O O . ALA A 1 149 ? 19.630 1.976 6.683 1.00 84.19 149 ALA A O 1
ATOM 1148 N N . THR A 1 150 ? 20.091 -0.009 5.750 1.00 86.81 150 THR A N 1
ATOM 1149 C CA . THR A 1 150 ? 19.199 0.232 4.611 1.00 86.81 150 THR A CA 1
ATOM 1150 C C . THR A 1 150 ? 17.761 0.423 5.110 1.00 86.81 150 THR A C 1
ATOM 1152 O O . THR A 1 150 ? 17.271 -0.434 5.851 1.00 86.81 150 THR A O 1
ATOM 1155 N N . PRO A 1 151 ? 17.071 1.512 4.730 1.00 91.81 151 PRO A N 1
ATOM 1156 C CA . PRO A 1 151 ? 15.713 1.772 5.191 1.00 91.81 151 PRO A CA 1
ATOM 1157 C C . PRO A 1 151 ? 14.724 0.655 4.837 1.00 91.81 151 PRO A C 1
ATOM 1159 O O . PRO A 1 151 ? 14.846 -0.017 3.806 1.00 91.81 151 PRO A O 1
ATOM 1162 N N . SER A 1 152 ? 13.714 0.488 5.691 1.00 93.69 152 SER A N 1
ATOM 1163 C CA . SER A 1 152 ? 12.486 -0.211 5.299 1.00 93.69 152 SER A CA 1
ATOM 1164 C C . SER A 1 152 ? 11.597 0.742 4.506 1.00 93.69 152 SER A C 1
ATOM 1166 O O . SER A 1 152 ? 11.772 1.960 4.560 1.00 93.69 152 SER A O 1
ATOM 1168 N N . ILE A 1 153 ? 10.632 0.185 3.789 1.00 95.50 153 ILE A N 1
ATOM 1169 C CA . ILE A 1 153 ? 9.703 0.937 2.953 1.00 95.50 153 ILE A CA 1
ATOM 1170 C C . ILE A 1 153 ? 8.296 0.610 3.422 1.00 95.50 153 ILE A C 1
ATOM 1172 O O . ILE A 1 153 ? 7.915 -0.554 3.394 1.00 95.50 153 ILE A O 1
ATOM 1176 N N . ALA A 1 154 ? 7.538 1.616 3.838 1.00 97.62 154 ALA A N 1
ATOM 1177 C CA . ALA A 1 154 ? 6.120 1.473 4.120 1.00 97.62 154 ALA A CA 1
ATOM 1178 C C . ALA A 1 154 ? 5.298 2.019 2.953 1.00 97.62 154 ALA A C 1
ATOM 1180 O O . ALA A 1 154 ? 5.658 3.044 2.368 1.00 97.62 154 ALA A O 1
ATOM 1181 N N . ALA A 1 155 ? 4.199 1.344 2.635 1.00 98.19 155 ALA A N 1
ATOM 1182 C CA . ALA A 1 155 ? 3.272 1.728 1.581 1.00 98.19 155 ALA A CA 1
ATOM 1183 C C . ALA A 1 155 ? 1.829 1.689 2.090 1.00 98.19 155 ALA A C 1
ATOM 1185 O O . ALA A 1 155 ? 1.450 0.749 2.788 1.00 98.19 155 ALA A O 1
ATOM 1186 N N . VAL A 1 156 ? 1.022 2.683 1.707 1.00 98.62 156 VAL A N 1
ATOM 1187 C CA . VAL A 1 156 ? -0.416 2.750 2.015 1.00 98.62 156 VAL A CA 1
ATOM 1188 C C . VAL A 1 156 ? -1.195 3.156 0.768 1.00 98.62 156 VAL A C 1
ATOM 1190 O O . VAL A 1 156 ? -0.978 4.224 0.195 1.00 98.62 156 VAL A O 1
ATOM 1193 N N . MET A 1 157 ? -2.131 2.300 0.379 1.00 97.69 157 MET A N 1
ATOM 1194 C CA . MET A 1 157 ? -2.975 2.399 -0.809 1.00 97.69 157 MET A CA 1
ATOM 1195 C C . MET A 1 157 ? -4.423 2.608 -0.390 1.00 97.69 157 MET A C 1
ATOM 1197 O O . MET A 1 157 ? -4.844 2.028 0.605 1.00 97.69 157 MET A O 1
ATOM 1201 N N . GLY A 1 158 ? -5.209 3.360 -1.155 1.00 97.44 158 GLY A N 1
ATOM 1202 C CA . GLY A 1 158 ? -6.618 3.605 -0.841 1.00 97.44 158 GLY A CA 1
ATOM 1203 C C . GLY A 1 158 ? -7.470 3.633 -2.097 1.00 97.44 158 GLY A C 1
ATOM 1204 O O . GLY A 1 158 ? -7.070 4.223 -3.096 1.00 97.44 158 GLY A O 1
ATOM 1205 N N . SER A 1 159 ? -8.629 2.979 -2.055 1.00 95.38 159 SER A N 1
ATOM 1206 C CA . SER A 1 159 ? -9.584 3.004 -3.163 1.00 95.38 159 SER A CA 1
ATOM 1207 C C . SER A 1 159 ? -10.111 4.419 -3.387 1.00 95.38 159 SER A C 1
ATOM 1209 O O . SER A 1 159 ? -10.515 5.076 -2.427 1.00 95.38 159 SER A O 1
ATOM 1211 N N . THR A 1 160 ? -10.200 4.855 -4.639 1.00 92.75 160 THR A N 1
ATOM 1212 C CA . THR A 1 160 ? -10.745 6.183 -4.987 1.00 92.75 160 THR A CA 1
ATOM 1213 C C . THR A 1 160 ? -12.096 6.128 -5.689 1.00 92.75 160 THR A C 1
ATOM 1215 O O . THR A 1 160 ? -12.839 7.102 -5.651 1.00 92.75 160 THR A O 1
ATOM 1218 N N . ASP A 1 161 ? -12.488 4.977 -6.234 1.00 89.62 161 ASP A N 1
ATOM 1219 C CA . ASP A 1 161 ? -13.771 4.776 -6.912 1.00 89.62 161 ASP A CA 1
ATOM 1220 C C . ASP A 1 161 ? -14.705 3.813 -6.152 1.00 89.62 161 ASP A C 1
ATOM 1222 O O . ASP A 1 161 ? -14.295 3.118 -5.226 1.00 89.62 161 ASP A O 1
ATOM 1226 N N . ASN A 1 162 ? -15.992 3.798 -6.510 1.00 87.12 162 ASN A N 1
ATOM 1227 C CA . ASN A 1 162 ? -17.014 2.955 -5.864 1.00 87.12 162 ASN A CA 1
ATOM 1228 C C . ASN A 1 162 ? -17.063 1.513 -6.391 1.00 87.12 162 ASN A C 1
ATOM 1230 O O . ASN A 1 162 ? -17.791 0.686 -5.854 1.00 87.12 162 ASN A O 1
ATOM 1234 N N . GLY A 1 163 ? -16.312 1.215 -7.451 1.00 89.00 163 GLY A N 1
ATOM 1235 C CA . GLY A 1 163 ? -16.077 -0.142 -7.931 1.00 89.00 163 GLY A CA 1
ATOM 1236 C C . GLY A 1 163 ? -14.878 -0.811 -7.260 1.00 89.00 163 GLY A C 1
ATOM 1237 O O . GLY A 1 163 ? -14.685 -2.005 -7.468 1.00 89.00 163 GLY A O 1
ATOM 1238 N N . PHE A 1 164 ? -14.100 -0.073 -6.456 1.00 91.31 164 PHE A N 1
ATOM 1239 C CA . PHE A 1 164 ? -12.898 -0.545 -5.769 1.00 91.31 164 PHE A CA 1
ATOM 1240 C C . PHE A 1 164 ? -11.868 -1.135 -6.746 1.00 91.31 164 PHE A C 1
ATOM 1242 O O . PHE A 1 164 ? -11.345 -2.227 -6.526 1.00 91.31 164 PHE A O 1
ATOM 1249 N N . MET A 1 165 ? -11.594 -0.416 -7.844 1.00 91.56 165 MET A N 1
ATOM 1250 C CA . MET A 1 165 ? -10.674 -0.857 -8.906 1.00 91.56 165 MET A CA 1
ATOM 1251 C C . MET A 1 165 ? -9.423 0.023 -9.040 1.00 91.56 165 MET A C 1
ATOM 1253 O O . MET A 1 165 ? -8.440 -0.417 -9.636 1.00 91.56 165 MET A O 1
ATOM 1257 N N . HIS A 1 166 ? -9.428 1.233 -8.474 1.00 92.88 166 HIS A N 1
ATOM 1258 C CA . HIS A 1 166 ? -8.348 2.213 -8.580 1.00 92.88 166 HIS A CA 1
ATOM 1259 C C . HIS A 1 166 ? -7.752 2.577 -7.219 1.00 92.88 166 HIS A C 1
ATOM 1261 O O . HIS A 1 166 ? -8.448 3.083 -6.334 1.00 92.88 166 HIS A O 1
ATOM 1267 N N . TYR A 1 167 ? -6.446 2.338 -7.068 1.00 95.62 167 TYR A N 1
ATOM 1268 C CA . TYR A 1 167 ? -5.713 2.461 -5.804 1.00 95.62 167 TYR A CA 1
ATOM 1269 C C . TYR A 1 167 ? -4.438 3.304 -5.967 1.00 95.62 167 TYR A C 1
ATOM 1271 O O . TYR A 1 167 ? -3.345 2.741 -6.087 1.00 95.62 167 TYR A O 1
ATOM 1279 N N . PRO A 1 168 ? -4.516 4.644 -5.976 1.00 94.88 168 PRO A N 1
ATOM 1280 C CA . PRO A 1 168 ? -3.336 5.470 -5.739 1.00 94.88 168 PRO A CA 1
ATOM 1281 C C . PRO A 1 168 ? -2.749 5.196 -4.347 1.00 94.88 168 PRO A C 1
ATOM 1283 O O . PRO A 1 168 ? -3.394 4.609 -3.467 1.00 94.88 168 PRO A O 1
ATOM 1286 N N . GLY A 1 169 ? -1.485 5.567 -4.164 1.00 95.62 169 GLY A N 1
ATOM 1287 C CA . GLY A 1 169 ? -0.710 5.168 -2.997 1.00 95.62 169 GLY A CA 1
ATOM 1288 C C . GLY A 1 169 ? 0.239 6.222 -2.489 1.00 95.62 169 GLY A C 1
ATOM 1289 O O . GLY A 1 169 ? 0.501 7.215 -3.154 1.00 95.62 169 GLY A O 1
ATOM 1290 N N . SER A 1 170 ? 0.787 5.955 -1.310 1.00 96.50 170 SER A N 1
ATOM 1291 C CA . SER A 1 170 ? 1.880 6.720 -0.730 1.00 96.50 170 SER A CA 1
ATOM 1292 C C . SER A 1 170 ? 2.915 5.795 -0.161 1.00 96.50 170 SER A C 1
ATOM 1294 O O . SER A 1 170 ? 2.614 4.666 0.229 1.00 96.50 170 SER A O 1
ATOM 1296 N N . MET A 1 171 ? 4.142 6.294 -0.147 1.00 96.00 171 MET A N 1
ATOM 1297 C CA . MET A 1 171 ? 5.295 5.543 0.298 1.00 96.00 171 MET A CA 1
ATOM 1298 C C . MET A 1 171 ? 6.167 6.407 1.191 1.00 96.00 171 MET A C 1
ATOM 1300 O O . MET A 1 171 ? 6.417 7.574 0.883 1.00 96.00 171 MET A O 1
ATOM 1304 N N . ARG A 1 172 ? 6.662 5.817 2.277 1.00 94.94 172 ARG A N 1
ATOM 1305 C CA . ARG A 1 172 ? 7.633 6.445 3.172 1.00 94.94 172 ARG A CA 1
ATOM 1306 C C . ARG A 1 172 ? 8.770 5.480 3.447 1.00 94.94 172 ARG A C 1
ATOM 1308 O O . ARG A 1 172 ? 8.568 4.280 3.634 1.00 94.94 172 ARG A O 1
ATOM 1315 N N . LEU A 1 173 ? 9.983 6.015 3.477 1.00 94.44 173 LEU A N 1
ATOM 1316 C CA . LEU A 1 173 ? 11.115 5.292 4.040 1.00 94.44 173 LEU A CA 1
ATOM 1317 C C . LEU A 1 173 ? 10.978 5.288 5.554 1.00 94.44 173 LEU A C 1
ATOM 1319 O O . LEU A 1 173 ? 10.516 6.267 6.118 1.00 94.44 173 LEU A O 1
ATOM 1323 N N . GLN A 1 174 ? 11.422 4.249 6.238 1.00 93.38 174 GLN A N 1
ATOM 1324 C CA . GLN A 1 174 ? 11.470 4.243 7.697 1.00 93.38 174 GLN A CA 1
ATOM 1325 C C . GLN A 1 174 ? 12.708 3.494 8.193 1.00 93.38 174 GLN A C 1
ATOM 1327 O O . GLN A 1 174 ? 13.354 2.794 7.403 1.00 93.38 174 GLN A O 1
ATOM 1332 N N . PRO A 1 175 ? 13.079 3.626 9.481 1.00 91.12 175 PRO A N 1
ATOM 1333 C CA . PRO A 1 175 ? 14.222 2.923 10.036 1.00 91.12 175 PRO A CA 1
ATOM 1334 C C . PRO A 1 175 ? 14.190 1.425 9.709 1.00 91.12 175 PRO A C 1
ATOM 1336 O O . PRO A 1 175 ? 13.136 0.780 9.629 1.00 91.12 175 PRO A O 1
ATOM 1339 N N . SER A 1 176 ? 15.377 0.875 9.476 1.00 89.38 176 SER A N 1
ATOM 1340 C CA . SER A 1 176 ? 15.553 -0.526 9.098 1.00 89.38 176 SER A CA 1
ATOM 1341 C C . SER A 1 176 ? 14.880 -1.465 10.108 1.00 89.38 176 SER A C 1
ATOM 1343 O O . SER A 1 176 ? 15.081 -1.332 11.316 1.00 89.38 176 SER A O 1
ATOM 1345 N N . ARG A 1 177 ? 14.097 -2.429 9.604 1.00 86.88 177 ARG A N 1
ATOM 1346 C CA . ARG A 1 177 ? 13.460 -3.520 10.370 1.00 86.88 177 ARG A CA 1
ATOM 1347 C C . ARG A 1 177 ? 12.494 -3.069 11.479 1.00 86.88 177 ARG A C 1
ATOM 1349 O O . ARG A 1 177 ? 12.344 -3.763 12.482 1.00 86.88 177 ARG A O 1
ATOM 1356 N N . LYS A 1 178 ? 11.841 -1.916 11.303 1.00 87.75 178 LYS A N 1
ATOM 1357 C CA . LYS A 1 178 ? 10.656 -1.519 12.081 1.00 87.75 178 LYS A CA 1
ATOM 1358 C C . LYS A 1 178 ? 9.399 -2.017 11.383 1.00 87.75 178 LYS A C 1
ATOM 1360 O O . LYS A 1 178 ? 9.209 -1.708 10.213 1.00 87.75 178 LYS A O 1
ATOM 1365 N N . GLU A 1 179 ? 8.607 -2.806 12.091 1.00 87.94 179 GLU A N 1
ATOM 1366 C CA . GLU A 1 179 ? 7.491 -3.589 11.540 1.00 87.94 179 GLU A CA 1
ATOM 1367 C C . GLU A 1 179 ? 6.191 -2.781 11.517 1.00 87.94 179 GLU A C 1
ATOM 1369 O O . GLU A 1 179 ? 5.369 -2.931 10.618 1.00 87.94 179 GLU A O 1
ATOM 1374 N N . ASP A 1 180 ? 6.035 -1.869 12.475 1.00 93.94 180 ASP A N 1
ATOM 1375 C CA . ASP A 1 180 ? 4.986 -0.860 12.485 1.00 93.94 180 ASP A CA 1
ATOM 1376 C C . ASP A 1 180 ? 5.249 0.228 11.442 1.00 93.94 180 ASP A C 1
ATOM 1378 O O . ASP A 1 180 ? 6.391 0.628 11.212 1.00 93.94 180 ASP A O 1
ATOM 1382 N N . ILE A 1 181 ? 4.189 0.742 10.827 1.00 97.25 181 ILE A N 1
ATOM 1383 C CA . ILE A 1 181 ? 4.272 1.876 9.907 1.00 97.25 181 ILE A CA 1
ATOM 1384 C C . ILE A 1 181 ? 4.354 3.178 10.715 1.00 97.25 181 ILE A C 1
ATOM 1386 O O . ILE A 1 181 ? 3.381 3.600 11.342 1.00 97.25 181 ILE A O 1
ATOM 1390 N N . LEU A 1 182 ? 5.515 3.840 10.684 1.00 95.19 182 LEU A N 1
ATOM 1391 C CA . LEU A 1 182 ? 5.776 5.022 11.523 1.00 95.19 182 LEU A CA 1
ATOM 1392 C C . LEU A 1 182 ? 5.003 6.275 11.103 1.00 95.19 182 LEU A C 1
ATOM 1394 O O . LEU A 1 182 ? 4.682 7.105 11.946 1.00 95.19 182 LEU A O 1
ATOM 1398 N N . GLU A 1 183 ? 4.736 6.417 9.807 1.00 95.81 183 GLU A N 1
ATOM 1399 C CA . GLU A 1 183 ? 4.060 7.581 9.217 1.00 95.81 183 GLU A CA 1
ATOM 1400 C C . GLU A 1 183 ? 2.702 7.188 8.619 1.00 95.81 183 GLU A C 1
ATOM 1402 O O . GLU A 1 183 ? 2.279 7.701 7.581 1.00 95.81 183 GLU A O 1
ATOM 1407 N N . LEU A 1 184 ? 2.011 6.242 9.266 1.00 98.12 184 LEU A N 1
ATOM 1408 C CA . LEU A 1 184 ? 0.699 5.776 8.822 1.00 98.12 184 LEU A CA 1
ATOM 1409 C C . LEU A 1 184 ? -0.299 6.934 8.804 1.00 98.12 184 LEU A C 1
ATOM 1411 O O . LEU A 1 184 ? -1.083 7.039 7.865 1.00 98.12 184 LEU A O 1
ATOM 1415 N N . ALA A 1 185 ? -0.238 7.817 9.807 1.00 97.69 185 ALA A N 1
ATOM 1416 C CA . ALA A 1 185 ? -1.150 8.948 9.912 1.00 97.69 185 ALA A CA 1
ATOM 1417 C C . ALA A 1 185 ? -1.111 9.863 8.674 1.00 97.69 185 ALA A C 1
ATOM 1419 O O . ALA A 1 185 ? -2.160 10.228 8.147 1.00 97.69 185 ALA A O 1
ATOM 1420 N N . GLU A 1 186 ? 0.086 10.202 8.187 1.00 95.75 186 GLU A N 1
ATOM 1421 C CA . GLU A 1 186 ? 0.249 11.081 7.021 1.00 95.75 186 GLU A CA 1
ATOM 1422 C C . GLU A 1 186 ? -0.153 10.381 5.724 1.00 95.75 186 GLU A C 1
ATOM 1424 O O . GLU A 1 186 ? -0.930 10.921 4.940 1.00 95.75 186 GLU A O 1
ATOM 1429 N N . MET A 1 187 ? 0.304 9.143 5.512 1.00 97.62 187 MET A N 1
ATOM 1430 C CA . MET A 1 187 ? -0.034 8.414 4.288 1.00 97.62 187 MET A CA 1
ATOM 1431 C C . MET A 1 187 ? -1.531 8.084 4.200 1.00 97.62 187 MET A C 1
ATOM 1433 O O . MET A 1 187 ? -2.105 8.099 3.112 1.00 97.62 187 MET A O 1
ATOM 1437 N N . LEU A 1 188 ? -2.182 7.786 5.330 1.00 98.38 188 LEU A N 1
ATOM 1438 C CA . LEU A 1 188 ? -3.621 7.538 5.362 1.00 98.38 188 LEU A CA 1
ATOM 1439 C C . LEU A 1 188 ? -4.423 8.833 5.199 1.00 98.38 188 LEU A C 1
ATOM 1441 O O . LEU A 1 188 ? -5.434 8.810 4.503 1.00 98.38 188 LEU A O 1
ATOM 1445 N N . LYS A 1 189 ? -3.968 9.960 5.766 1.00 97.12 189 LYS A N 1
ATOM 1446 C CA . LYS A 1 189 ? -4.559 11.286 5.512 1.00 97.12 189 LYS A CA 1
ATOM 1447 C C . LYS A 1 189 ? -4.634 11.552 4.007 1.00 97.12 189 LYS A C 1
ATOM 1449 O O . LYS A 1 189 ? -5.699 11.906 3.514 1.00 97.12 189 LYS A O 1
ATOM 1454 N N . GLU A 1 190 ? -3.543 11.321 3.278 1.00 96.38 190 GLU A N 1
ATOM 1455 C CA . GLU A 1 190 ? -3.505 11.491 1.819 1.00 96.38 190 GLU A CA 1
ATOM 1456 C C . GLU A 1 190 ? -4.552 10.604 1.115 1.00 96.38 190 GLU A C 1
ATOM 1458 O O . GLU A 1 190 ? -5.303 11.101 0.280 1.00 96.38 190 GLU A O 1
ATOM 1463 N N . ARG A 1 191 ? -4.702 9.327 1.511 1.00 97.19 191 ARG A N 1
ATOM 1464 C CA . ARG A 1 191 ? -5.739 8.429 0.952 1.00 97.19 191 ARG A CA 1
ATOM 1465 C C . ARG A 1 191 ? -7.168 8.858 1.268 1.00 97.19 191 ARG A C 1
ATOM 1467 O O . ARG A 1 191 ? -8.058 8.686 0.438 1.00 97.19 191 ARG A O 1
ATOM 1474 N N . LEU A 1 192 ? -7.405 9.376 2.470 1.00 97.50 192 LEU A N 1
ATOM 1475 C CA . LEU A 1 192 ? -8.717 9.873 2.879 1.00 97.50 192 LEU A CA 1
ATOM 1476 C C . LEU A 1 192 ? -9.114 11.106 2.058 1.00 97.50 192 LEU A C 1
ATOM 1478 O O . LEU A 1 192 ? -10.259 11.192 1.616 1.00 97.50 192 LEU A O 1
ATOM 1482 N N . LEU A 1 193 ? -8.163 12.011 1.806 1.00 95.88 193 LEU A N 1
ATOM 1483 C CA . LEU A 1 193 ? -8.363 13.161 0.926 1.00 95.88 193 LEU A CA 1
ATOM 1484 C C . LEU A 1 193 ? -8.583 12.714 -0.525 1.00 95.88 193 LEU A C 1
ATOM 1486 O O . LEU A 1 193 ? -9.581 13.120 -1.116 1.00 95.88 193 LEU A O 1
ATOM 1490 N N . ASP A 1 194 ? -7.751 11.809 -1.062 1.00 94.56 194 ASP A N 1
ATOM 1491 C CA . ASP A 1 194 ? -7.936 11.233 -2.406 1.00 94.56 194 ASP A CA 1
ATOM 1492 C C . ASP A 1 194 ? -9.373 10.722 -2.600 1.00 94.56 194 ASP A C 1
ATOM 1494 O O . ASP A 1 194 ? -10.026 11.026 -3.600 1.00 94.56 194 ASP A O 1
ATOM 1498 N N . ARG A 1 195 ? -9.892 9.976 -1.618 1.00 94.44 195 ARG A N 1
ATOM 1499 C CA . ARG A 1 195 ? -11.263 9.457 -1.641 1.00 94.44 195 ARG A CA 1
ATOM 1500 C C . ARG A 1 195 ? -12.314 10.562 -1.565 1.00 94.44 195 ARG A C 1
ATOM 1502 O O . ARG A 1 195 ? -13.283 10.506 -2.320 1.00 94.44 195 ARG A O 1
ATOM 1509 N N . ALA A 1 196 ? -12.150 11.533 -0.670 1.00 94.50 196 ALA A N 1
ATOM 1510 C CA . ALA A 1 196 ? -13.103 12.627 -0.494 1.00 94.50 196 ALA A CA 1
ATOM 1511 C C . ALA A 1 196 ? -13.244 13.464 -1.776 1.00 94.50 196 ALA A C 1
ATOM 1513 O O . ALA A 1 196 ? -14.358 13.671 -2.258 1.00 94.50 196 ALA A O 1
ATOM 1514 N N . PHE A 1 197 ? -12.123 13.862 -2.385 1.00 93.00 197 PHE A N 1
ATOM 1515 C CA . PHE A 1 197 ? -12.120 14.620 -3.639 1.00 93.00 197 PHE A CA 1
ATOM 1516 C C . PHE A 1 197 ? -12.626 13.796 -4.827 1.00 93.00 197 PHE A C 1
ATOM 1518 O O . PHE A 1 197 ? -13.368 14.314 -5.664 1.00 93.00 197 PHE A O 1
ATOM 1525 N N . ALA A 1 198 ? -12.282 12.506 -4.902 1.00 90.94 198 ALA A N 1
ATOM 1526 C CA . ALA A 1 198 ? -12.811 11.628 -5.943 1.00 90.94 198 ALA A CA 1
ATOM 1527 C C . ALA A 1 198 ? -14.340 11.484 -5.848 1.00 90.94 198 ALA A C 1
ATOM 1529 O O . ALA A 1 198 ? -15.026 11.560 -6.869 1.00 90.94 198 ALA A O 1
ATOM 1530 N N . ASN A 1 199 ? -14.881 11.335 -4.634 1.00 89.38 199 ASN A N 1
ATOM 1531 C CA . ASN A 1 199 ? -16.323 11.270 -4.398 1.00 89.38 199 ASN A CA 1
ATOM 1532 C C . ASN A 1 199 ? -17.025 12.589 -4.745 1.00 89.38 199 ASN A C 1
ATOM 1534 O O . ASN A 1 199 ? -18.009 12.559 -5.485 1.00 89.38 199 ASN A O 1
ATOM 1538 N N . GLN A 1 200 ? -16.491 13.728 -4.285 1.00 90.19 200 GLN A N 1
ATOM 1539 C CA . GLN A 1 200 ? -17.008 15.060 -4.623 1.00 90.19 200 GLN A CA 1
ATOM 1540 C C . GLN A 1 200 ? -17.111 15.234 -6.144 1.00 90.19 200 GLN A C 1
ATOM 1542 O O . GLN A 1 200 ? -18.151 15.623 -6.667 1.00 90.19 200 GLN A O 1
ATOM 1547 N N . LYS A 1 201 ? -16.047 14.884 -6.877 1.00 87.00 201 LYS A N 1
ATOM 1548 C CA . LYS A 1 201 ? -16.008 15.002 -8.339 1.00 87.00 201 LYS A CA 1
ATOM 1549 C C . LYS A 1 201 ? -16.988 14.064 -9.048 1.00 87.00 201 LYS A C 1
ATOM 1551 O O . LYS A 1 201 ? -17.518 14.422 -10.093 1.00 87.00 201 LYS A O 1
ATOM 1556 N N . ALA A 1 202 ? -17.179 12.850 -8.535 1.00 83.50 202 ALA A N 1
ATOM 1557 C CA . ALA A 1 202 ? -17.998 11.833 -9.194 1.00 83.50 202 ALA A CA 1
ATOM 1558 C C . ALA A 1 202 ? -19.506 12.020 -8.976 1.00 83.50 202 ALA A C 1
ATOM 1560 O O . ALA A 1 202 ? -20.290 11.550 -9.798 1.00 83.50 202 ALA A O 1
ATOM 1561 N N . ALA A 1 203 ? -19.907 12.635 -7.863 1.00 75.50 203 ALA A N 1
ATOM 1562 C CA . ALA A 1 203 ? -21.307 12.734 -7.461 1.00 75.50 203 ALA A CA 1
ATOM 1563 C C . ALA A 1 203 ? -21.825 14.173 -7.322 1.00 75.50 203 ALA A C 1
ATOM 1565 O O . ALA A 1 203 ? -23.009 14.337 -7.058 1.00 75.50 203 ALA A O 1
ATOM 1566 N N . GLU A 1 204 ? -20.962 15.187 -7.477 1.00 76.19 204 GLU A N 1
ATOM 1567 C CA . GLU A 1 204 ? -21.255 16.589 -7.118 1.00 76.19 204 GLU A CA 1
ATOM 1568 C C . GLU A 1 204 ? -21.707 16.749 -5.649 1.00 76.19 204 GLU A C 1
ATOM 1570 O O . GLU A 1 204 ? -22.331 17.735 -5.262 1.00 76.19 204 GLU A O 1
ATOM 1575 N N . ASP A 1 205 ? -21.355 15.765 -4.818 1.00 77.94 205 ASP A N 1
ATOM 1576 C CA . ASP A 1 205 ? -21.653 15.699 -3.390 1.00 77.94 205 ASP A CA 1
ATOM 1577 C C . ASP A 1 205 ? -20.748 16.660 -2.591 1.00 77.94 205 ASP A C 1
ATOM 1579 O O . ASP A 1 205 ? -19.686 17.073 -3.071 1.00 77.94 205 ASP A O 1
ATOM 1583 N N . PRO A 1 206 ? -21.108 17.007 -1.341 1.00 85.31 206 PRO A N 1
ATOM 1584 C CA . PRO A 1 206 ? -20.228 17.773 -0.462 1.00 85.31 206 PRO A CA 1
ATOM 1585 C C . PRO A 1 206 ? -18.880 17.065 -0.243 1.00 85.31 206 PRO A C 1
ATOM 1587 O O . PRO A 1 206 ? -18.802 15.837 -0.194 1.00 85.31 206 PRO A O 1
ATOM 1590 N N . LEU A 1 207 ? -17.810 17.850 -0.069 1.00 91.56 207 LEU A N 1
ATOM 1591 C CA . LEU A 1 207 ? -16.471 17.334 0.227 1.00 91.56 207 LEU A CA 1
ATOM 1592 C C . LEU A 1 207 ? -16.438 16.743 1.642 1.00 91.56 207 LEU A C 1
ATOM 1594 O O . LEU A 1 207 ? -16.196 17.444 2.625 1.00 91.56 207 LEU A O 1
ATOM 1598 N N . VAL A 1 208 ? -16.706 15.442 1.738 1.00 91.75 208 VAL A N 1
ATOM 1599 C CA . VAL A 1 208 ? -16.774 14.702 3.001 1.00 91.75 208 VAL A CA 1
ATOM 1600 C C . VAL A 1 208 ? -15.824 13.512 2.995 1.00 91.75 208 VAL A C 1
ATOM 1602 O O . VAL A 1 208 ? -15.612 12.853 1.975 1.00 91.75 208 VAL A O 1
ATOM 1605 N N . LEU A 1 209 ? -15.253 13.227 4.164 1.00 95.19 209 LEU A N 1
ATOM 1606 C CA . LEU A 1 209 ? -14.446 12.030 4.367 1.00 95.19 209 LEU A CA 1
ATOM 1607 C C . LEU A 1 209 ? -15.315 10.762 4.323 1.00 95.19 209 LEU A C 1
ATOM 1609 O O . LEU A 1 209 ? -16.497 10.813 4.672 1.00 95.19 209 LEU A O 1
ATOM 1613 N N . PRO A 1 210 ? -14.742 9.609 3.934 1.00 95.25 210 PRO A N 1
ATOM 1614 C CA . PRO A 1 210 ? -15.444 8.334 4.021 1.00 95.25 210 PRO A CA 1
ATOM 1615 C C . PRO A 1 210 ? -15.766 7.991 5.484 1.00 95.25 210 PRO A C 1
ATOM 1617 O O . PRO A 1 210 ? -14.874 7.946 6.325 1.00 95.25 210 PRO A O 1
ATOM 1620 N N . SER A 1 211 ? -17.030 7.683 5.777 1.00 94.75 211 SER A N 1
ATOM 1621 C CA . SER A 1 211 ? -17.496 7.278 7.109 1.00 94.75 211 SER A CA 1
ATOM 1622 C C . SER A 1 211 ? -16.961 5.919 7.568 1.00 94.75 211 SER A C 1
ATOM 1624 O O . SER A 1 211 ? -16.970 5.634 8.765 1.00 94.75 211 SER A O 1
ATOM 1626 N N . ASN A 1 212 ? -16.529 5.063 6.635 1.00 96.06 212 ASN A N 1
ATOM 1627 C CA . ASN A 1 212 ? -16.045 3.717 6.928 1.00 96.06 212 ASN A CA 1
ATOM 1628 C C . ASN A 1 212 ? -14.677 3.451 6.294 1.00 96.06 212 ASN A C 1
ATOM 1630 O O . ASN A 1 212 ? -14.457 3.744 5.118 1.00 96.06 212 ASN A O 1
ATOM 1634 N N . ILE A 1 213 ? -13.790 2.809 7.052 1.00 97.94 213 ILE A N 1
ATOM 1635 C CA . ILE A 1 213 ? -12.459 2.390 6.613 1.00 97.94 213 ILE A CA 1
ATOM 1636 C C . ILE A 1 213 ? -12.348 0.873 6.777 1.00 97.94 213 ILE A C 1
ATOM 1638 O O . ILE A 1 213 ? -12.332 0.362 7.897 1.00 97.94 213 ILE A O 1
ATOM 1642 N N . LEU A 1 214 ? -12.225 0.150 5.662 1.00 97.75 214 LEU A N 1
ATOM 1643 C CA . LEU A 1 214 ? -11.851 -1.264 5.653 1.00 97.75 214 LEU A CA 1
ATOM 1644 C C . LEU A 1 214 ? -10.355 -1.378 5.348 1.00 97.75 214 LEU A C 1
ATOM 1646 O O . LEU A 1 214 ? -9.929 -1.178 4.212 1.00 97.75 214 LEU A O 1
ATOM 1650 N N . PHE A 1 215 ? -9.557 -1.680 6.365 1.00 98.69 215 PHE A N 1
ATOM 1651 C CA . PHE A 1 215 ? -8.101 -1.618 6.321 1.00 98.69 215 PHE A CA 1
ATOM 1652 C C . PHE A 1 215 ? -7.484 -3.021 6.318 1.00 98.69 215 PHE A C 1
ATOM 1654 O O . PHE A 1 215 ? -7.713 -3.791 7.245 1.00 98.69 215 PHE A O 1
ATOM 1661 N N . TYR A 1 216 ? -6.661 -3.338 5.316 1.00 98.69 216 TYR A N 1
ATOM 1662 C CA . TYR A 1 216 ? -5.896 -4.586 5.229 1.00 98.69 216 TYR A CA 1
ATOM 1663 C C . TYR A 1 216 ? -4.391 -4.334 5.409 1.00 98.69 216 TYR A C 1
ATOM 1665 O O . TYR A 1 216 ? -3.773 -3.660 4.585 1.00 98.69 216 TYR A O 1
ATOM 1673 N N . ARG A 1 217 ? -3.783 -4.914 6.450 1.00 98.31 217 ARG A N 1
ATOM 1674 C CA . ARG A 1 217 ? -2.350 -4.799 6.781 1.00 98.31 217 ARG A CA 1
ATOM 1675 C C . ARG A 1 217 ? -1.603 -6.105 6.472 1.00 98.31 217 ARG A C 1
ATOM 1677 O O . ARG A 1 217 ? -1.853 -7.102 7.132 1.00 98.31 217 ARG A O 1
ATOM 1684 N N . ASP A 1 218 ? -0.683 -6.117 5.508 1.00 96.19 218 ASP A N 1
ATOM 1685 C CA . ASP A 1 218 ? 0.138 -7.294 5.137 1.00 96.19 218 ASP A CA 1
ATOM 1686 C C . ASP A 1 218 ? 1.495 -7.324 5.863 1.00 96.19 218 ASP A C 1
ATOM 1688 O O . ASP A 1 218 ? 1.972 -6.315 6.351 1.00 96.19 218 ASP A O 1
ATOM 1692 N N . GLY A 1 219 ? 2.171 -8.465 5.921 1.00 84.94 219 GLY A N 1
ATOM 1693 C CA . GLY A 1 219 ? 3.589 -8.502 6.293 1.00 84.94 219 GLY A CA 1
ATOM 1694 C C . GLY A 1 219 ? 3.883 -8.439 7.793 1.00 84.94 219 GLY A C 1
ATOM 1695 O O . GLY A 1 219 ? 5.028 -8.205 8.154 1.00 84.94 219 GLY A O 1
ATOM 1696 N N . VAL A 1 220 ? 2.894 -8.697 8.655 1.00 91.50 220 VAL A N 1
ATOM 1697 C CA . VAL A 1 220 ? 3.057 -8.693 10.120 1.00 91.50 220 VAL A CA 1
ATOM 1698 C C . VAL A 1 220 ? 2.743 -10.073 10.703 1.00 91.50 220 VAL A C 1
ATOM 1700 O O . VAL A 1 220 ? 1.771 -10.718 10.309 1.00 91.50 220 VAL A O 1
ATOM 1703 N N . SER A 1 221 ? 3.567 -10.544 11.642 1.00 90.19 221 SER A N 1
ATOM 1704 C CA . SER A 1 221 ? 3.331 -11.793 12.382 1.00 90.19 221 SER A CA 1
ATOM 1705 C C . SER A 1 221 ? 2.419 -11.582 13.597 1.00 90.19 221 SER A C 1
ATOM 1707 O O . SER A 1 221 ? 2.347 -10.480 14.136 1.00 90.19 221 SER A O 1
ATOM 1709 N N . GLU A 1 222 ? 1.780 -12.646 14.090 1.00 90.19 222 GLU A N 1
ATOM 1710 C CA . GLU A 1 222 ? 0.888 -12.594 15.266 1.00 90.19 222 GLU A CA 1
ATOM 1711 C C . GLU A 1 222 ? 1.545 -11.956 16.499 1.00 90.19 222 GLU A C 1
ATOM 1713 O O . GLU A 1 222 ? 0.936 -11.141 17.190 1.00 90.19 222 GLU A O 1
ATOM 1718 N N . SER A 1 223 ? 2.833 -12.242 16.720 1.00 89.50 223 SER A N 1
ATOM 1719 C CA . SER A 1 223 ? 3.632 -11.684 17.823 1.00 89.50 223 SER A CA 1
ATOM 1720 C C . SER A 1 223 ? 3.732 -10.151 17.830 1.00 89.50 223 SER A C 1
ATOM 1722 O O . SER A 1 223 ? 4.111 -9.556 18.837 1.00 89.50 223 SER A O 1
ATOM 1724 N N . GLN A 1 224 ? 3.401 -9.503 16.713 1.00 92.00 224 GLN A N 1
ATOM 1725 C CA . GLN A 1 224 ? 3.496 -8.058 16.516 1.00 92.00 224 GLN A CA 1
ATOM 1726 C C . GLN A 1 224 ? 2.124 -7.369 16.527 1.00 92.00 224 GLN A C 1
ATOM 1728 O O . GLN A 1 224 ? 2.064 -6.146 16.428 1.00 92.00 224 GLN A O 1
ATOM 1733 N N . TYR A 1 225 ? 1.017 -8.102 16.689 1.00 94.88 225 TYR A N 1
ATOM 1734 C CA . TYR A 1 225 ? -0.333 -7.520 16.679 1.00 94.88 225 TYR A CA 1
ATOM 1735 C C . TYR A 1 225 ? -0.526 -6.462 17.768 1.00 94.88 225 TYR A C 1
ATOM 1737 O O . TYR A 1 225 ? -1.139 -5.424 17.523 1.00 94.88 225 TYR A O 1
ATOM 1745 N N . ASP A 1 226 ? 0.071 -6.660 18.942 1.00 93.31 226 ASP A N 1
ATOM 1746 C CA . ASP A 1 226 ? 0.019 -5.670 20.022 1.00 93.31 226 ASP A CA 1
ATOM 1747 C C . ASP A 1 226 ? 0.794 -4.392 19.699 1.00 93.31 226 ASP A C 1
ATOM 1749 O O . ASP A 1 226 ? 0.454 -3.324 20.204 1.00 93.31 226 ASP A O 1
ATOM 1753 N N . ILE A 1 227 ? 1.818 -4.467 18.844 1.00 92.69 227 ILE A N 1
ATOM 1754 C CA . ILE A 1 227 ? 2.507 -3.275 18.341 1.00 92.69 227 ILE A CA 1
ATOM 1755 C C . ILE A 1 227 ? 1.553 -2.497 17.432 1.00 92.69 227 ILE A C 1
ATOM 1757 O O . ILE A 1 227 ? 1.416 -1.288 17.602 1.00 92.69 227 ILE A O 1
ATOM 1761 N N . LEU A 1 228 ? 0.828 -3.174 16.533 1.00 95.94 228 LEU A N 1
ATOM 1762 C CA . LEU A 1 228 ? -0.161 -2.519 15.667 1.00 95.94 228 LEU A CA 1
ATOM 1763 C C . LEU A 1 228 ? -1.267 -1.840 16.484 1.00 95.94 228 LEU A C 1
ATOM 1765 O O . LEU A 1 228 ? -1.613 -0.691 16.212 1.00 95.94 228 LEU A O 1
ATOM 1769 N N . ARG A 1 229 ? -1.769 -2.506 17.533 1.00 95.62 229 ARG A N 1
ATOM 1770 C CA . ARG A 1 229 ? -2.797 -1.941 18.422 1.00 95.62 229 ARG A CA 1
ATOM 1771 C C . ARG A 1 229 ? -2.364 -0.643 19.090 1.00 95.62 229 ARG A C 1
ATOM 1773 O O . ARG A 1 229 ? -3.161 0.280 19.198 1.00 95.62 229 ARG A O 1
ATOM 1780 N N . ARG A 1 230 ? -1.112 -0.574 19.539 1.00 95.19 230 ARG A N 1
ATOM 1781 C CA . ARG A 1 230 ? -0.605 0.564 20.316 1.00 95.19 230 ARG A CA 1
ATOM 1782 C C . ARG A 1 230 ? 0.025 1.654 19.453 1.00 95.19 230 ARG A C 1
ATOM 1784 O O . ARG A 1 230 ? 0.085 2.796 19.887 1.00 95.19 230 ARG A O 1
ATOM 1791 N N . ARG A 1 231 ? 0.491 1.321 18.243 1.00 95.19 231 ARG A N 1
ATOM 1792 C CA . ARG A 1 231 ? 1.251 2.247 17.387 1.00 95.19 231 ARG A CA 1
ATOM 1793 C C . ARG A 1 231 ? 0.589 2.574 16.058 1.00 95.19 231 ARG A C 1
ATOM 1795 O O . ARG A 1 231 ? 0.755 3.694 15.599 1.00 95.19 231 ARG A O 1
ATOM 1802 N N . GLU A 1 232 ? -0.167 1.669 15.440 1.00 97.81 232 GLU A N 1
ATOM 1803 C CA . GLU A 1 232 ? -0.835 1.939 14.156 1.00 97.81 232 GLU A CA 1
ATOM 1804 C C . GLU A 1 232 ? -2.304 2.352 14.324 1.00 97.81 232 GLU A C 1
ATOM 1806 O O . GLU A 1 232 ? -2.716 3.346 13.731 1.00 97.81 232 GLU A O 1
ATOM 1811 N N . LEU A 1 233 ? -3.094 1.667 15.162 1.00 97.50 233 LEU A N 1
ATOM 1812 C CA . LEU A 1 233 ? -4.513 2.021 15.353 1.00 97.50 233 LEU A CA 1
ATOM 1813 C C . LEU A 1 233 ? -4.727 3.478 15.811 1.00 97.50 233 LEU A C 1
ATOM 1815 O O . LEU A 1 233 ? -5.568 4.154 15.215 1.00 97.50 233 LEU A O 1
ATOM 1819 N N . PRO A 1 234 ? -3.957 4.034 16.771 1.00 97.75 234 PRO A N 1
ATOM 1820 C CA . PRO A 1 234 ? -4.130 5.434 17.160 1.00 97.75 234 PRO A CA 1
ATOM 1821 C C . PRO A 1 234 ? -3.777 6.410 16.027 1.00 97.75 234 PRO A C 1
ATOM 1823 O O . PRO A 1 234 ? -4.382 7.477 15.912 1.00 97.75 234 PRO A O 1
ATOM 1826 N N . GLN A 1 235 ? -2.853 6.032 15.132 1.00 98.38 235 GLN A N 1
ATOM 1827 C CA . GLN A 1 235 ? -2.531 6.834 13.949 1.00 98.38 235 GLN A CA 1
ATOM 1828 C C . GLN A 1 235 ? -3.700 6.931 12.968 1.00 98.38 235 GLN A C 1
ATOM 1830 O O . GLN A 1 235 ? -3.790 7.932 12.263 1.00 98.38 235 GLN A O 1
ATOM 1835 N N . VAL A 1 236 ? -4.612 5.952 12.930 1.00 98.50 236 VAL A N 1
ATOM 1836 C CA . VAL A 1 236 ? -5.814 6.023 12.084 1.00 98.50 236 VAL A CA 1
ATOM 1837 C C . VAL A 1 236 ? -6.724 7.170 12.536 1.00 98.50 236 VAL A C 1
ATOM 1839 O O . VAL A 1 236 ? -7.150 7.969 11.703 1.00 98.50 236 VAL A O 1
ATOM 1842 N N . GLN A 1 237 ? -6.951 7.324 13.847 1.00 98.25 237 GLN A N 1
ATOM 1843 C CA . GLN A 1 237 ? -7.709 8.463 14.385 1.00 98.25 237 GLN A CA 1
ATOM 1844 C C . GLN A 1 237 ? -6.994 9.793 14.112 1.00 98.25 237 GLN A C 1
ATOM 1846 O O . GLN A 1 237 ? -7.631 10.765 13.702 1.00 98.25 237 GLN A O 1
ATOM 1851 N N . ILE A 1 238 ? -5.665 9.834 14.279 1.00 98.38 238 ILE A N 1
ATOM 1852 C CA . ILE A 1 238 ? -4.866 11.021 13.945 1.00 98.38 238 ILE A CA 1
ATOM 1853 C C . ILE A 1 238 ? -5.020 11.379 12.461 1.00 98.38 238 ILE A C 1
ATOM 1855 O O . ILE A 1 238 ? -5.237 12.548 12.148 1.00 98.38 238 ILE A O 1
ATOM 1859 N N . ALA A 1 239 ? -4.927 10.400 11.556 1.00 98.06 239 ALA A N 1
ATOM 1860 C CA . ALA A 1 239 ? -5.083 10.600 10.116 1.00 98.06 239 ALA A CA 1
ATOM 1861 C C . ALA A 1 239 ? -6.437 11.229 9.791 1.00 98.06 239 ALA A C 1
ATOM 1863 O O . ALA A 1 239 ? -6.508 12.200 9.041 1.00 98.06 239 ALA A O 1
ATOM 1864 N N . TYR A 1 240 ? -7.500 10.693 10.391 1.00 98.06 240 TYR A N 1
ATOM 1865 C CA . TYR A 1 240 ? -8.865 11.133 10.147 1.00 98.06 240 TYR A CA 1
ATOM 1866 C C . TYR A 1 240 ? -9.104 12.560 10.660 1.00 98.06 240 TYR A C 1
ATOM 1868 O O . TYR A 1 240 ? -9.587 13.413 9.916 1.00 98.06 240 TYR A O 1
ATOM 1876 N N . ASN A 1 241 ? -8.647 12.870 11.878 1.00 97.81 241 ASN A N 1
ATOM 1877 C CA . ASN A 1 241 ? -8.674 14.229 12.423 1.00 97.81 241 ASN A CA 1
ATOM 1878 C C . ASN A 1 241 ? -7.869 15.213 11.554 1.00 97.81 241 ASN A C 1
ATOM 1880 O O . ASN A 1 241 ? -8.332 16.321 11.280 1.00 97.81 241 ASN A O 1
ATOM 1884 N N . LYS A 1 242 ? -6.672 14.817 11.094 1.00 96.50 242 LYS A N 1
ATOM 1885 C CA . LYS A 1 242 ? -5.825 15.644 10.218 1.00 96.50 242 LYS A CA 1
ATOM 1886 C C . LYS A 1 242 ? -6.465 15.885 8.854 1.00 96.50 242 LYS A C 1
ATOM 1888 O O . LYS A 1 242 ? -6.410 17.007 8.361 1.00 96.50 242 LYS A O 1
ATOM 1893 N N . ALA A 1 243 ? -7.065 14.864 8.248 1.00 96.31 243 ALA A N 1
ATOM 1894 C CA . ALA A 1 243 ? -7.760 14.990 6.971 1.00 96.31 243 ALA A CA 1
ATOM 1895 C C . ALA A 1 243 ? -8.984 15.906 7.103 1.00 96.31 243 ALA A C 1
ATOM 1897 O O . ALA A 1 243 ? -9.170 16.799 6.280 1.00 96.31 243 ALA A O 1
ATOM 1898 N N . PHE A 1 244 ? -9.763 15.754 8.180 1.00 96.25 244 PHE A N 1
ATOM 1899 C CA . PHE A 1 244 ? -10.930 16.597 8.438 1.00 96.25 244 PHE A CA 1
ATOM 1900 C C . PHE A 1 244 ? -10.522 18.057 8.618 1.00 96.25 244 PHE A C 1
ATOM 1902 O O . PHE A 1 244 ? -11.083 18.937 7.973 1.00 96.25 244 PHE A O 1
ATOM 1909 N N . ARG A 1 245 ? -9.500 18.308 9.443 1.00 94.69 245 ARG A N 1
ATOM 1910 C CA . ARG A 1 245 ? -8.921 19.643 9.618 1.00 94.69 245 ARG A CA 1
ATOM 1911 C C . ARG A 1 245 ? -8.461 20.235 8.286 1.00 94.69 245 ARG A C 1
ATOM 1913 O O . ARG A 1 245 ? -8.830 21.356 7.982 1.00 94.69 245 ARG A O 1
ATOM 1920 N N . SER A 1 246 ? -7.747 19.461 7.465 1.00 93.44 246 SER A N 1
ATOM 1921 C CA . SER A 1 246 ? -7.296 19.896 6.136 1.00 93.44 246 SER A CA 1
ATOM 1922 C C . SER A 1 246 ? -8.457 20.324 5.234 1.00 93.44 246 SER A C 1
ATOM 1924 O O . SER A 1 246 ? -8.331 21.308 4.512 1.00 93.44 246 SER A O 1
ATOM 1926 N N . ILE A 1 247 ? -9.587 19.607 5.274 1.00 93.25 247 ILE A N 1
ATOM 1927 C CA . ILE A 1 247 ? -10.800 20.007 4.553 1.00 93.25 247 ILE A CA 1
ATOM 1928 C C . ILE A 1 247 ? -11.363 21.304 5.134 1.00 93.25 247 ILE A C 1
ATOM 1930 O O . ILE A 1 247 ? -11.681 22.195 4.363 1.00 93.25 247 ILE A O 1
ATOM 1934 N N . GLN A 1 248 ? -11.463 21.446 6.458 1.00 92.06 248 GLN A N 1
ATOM 1935 C CA . GLN A 1 248 ? -12.017 22.659 7.071 1.00 92.06 248 GLN A CA 1
ATOM 1936 C C . GLN A 1 248 ? -11.154 23.904 6.848 1.00 92.06 248 GLN A C 1
ATOM 1938 O O . GLN A 1 248 ? -11.703 24.975 6.612 1.00 92.06 248 GLN A O 1
ATOM 1943 N N . ASP A 1 249 ? -9.829 23.769 6.880 1.00 91.00 249 ASP A N 1
ATOM 1944 C CA . ASP A 1 249 ? -8.909 24.893 6.693 1.00 91.00 249 ASP A CA 1
ATOM 1945 C C . ASP A 1 249 ? -8.941 25.417 5.243 1.00 91.00 249 ASP A C 1
ATOM 1947 O O . ASP A 1 249 ? -8.849 26.622 5.020 1.00 91.00 249 ASP A O 1
ATOM 1951 N N . ASN A 1 250 ? -9.113 24.528 4.253 1.00 88.88 250 ASN A N 1
ATOM 1952 C CA . ASN A 1 250 ? -9.092 24.884 2.825 1.00 88.88 250 ASN A CA 1
ATOM 1953 C C . ASN A 1 250 ? -10.491 25.064 2.204 1.00 88.88 250 ASN A C 1
ATOM 1955 O O . ASN A 1 250 ? -10.653 25.805 1.237 1.00 88.88 250 ASN A O 1
ATOM 1959 N N . TYR A 1 251 ? -11.504 24.386 2.749 1.00 88.31 251 TYR A N 1
ATOM 1960 C CA . TYR A 1 251 ? -12.887 24.351 2.257 1.00 88.31 251 TYR A CA 1
ATOM 1961 C C . TYR A 1 251 ? -13.883 24.402 3.434 1.00 88.31 251 TYR A C 1
ATOM 1963 O O . TYR A 1 251 ? -14.590 23.415 3.687 1.00 88.31 251 TYR A O 1
ATOM 1971 N N . PRO A 1 252 ? -13.950 25.535 4.165 1.00 87.19 252 PRO A N 1
ATOM 1972 C CA . PRO A 1 252 ? -14.699 25.632 5.414 1.00 87.19 252 PRO A CA 1
ATOM 1973 C C . PRO A 1 252 ? -16.167 25.233 5.260 1.00 87.19 252 PRO A C 1
ATOM 1975 O O . PRO A 1 252 ? -16.888 25.780 4.423 1.00 87.19 252 PRO A O 1
ATOM 1978 N N . GLN A 1 253 ? -16.624 24.303 6.099 1.00 83.94 253 GLN A N 1
ATOM 1979 C CA . GLN A 1 253 ? -18.026 23.902 6.176 1.00 83.94 253 GLN A CA 1
ATOM 1980 C C . GLN A 1 253 ? -18.676 24.564 7.406 1.00 83.94 253 GLN A C 1
ATOM 1982 O O . GLN A 1 253 ? -18.160 24.417 8.520 1.00 83.94 253 GLN A O 1
ATOM 1987 N N . PRO A 1 254 ? -19.801 25.294 7.261 1.00 85.56 254 PRO A N 1
ATOM 1988 C CA . PRO A 1 254 ? -20.438 25.986 8.381 1.00 85.56 254 PRO A CA 1
ATOM 1989 C C . PRO A 1 254 ? -20.801 25.043 9.537 1.00 85.56 254 PRO A C 1
ATOM 1991 O O . PRO A 1 254 ? -21.417 24.001 9.331 1.00 85.56 254 PRO A O 1
ATOM 1994 N N . GLY A 1 255 ? -20.452 25.428 10.768 1.00 84.69 255 GLY A N 1
ATOM 1995 C CA . GLY A 1 255 ? -20.818 24.687 11.983 1.00 84.69 255 GLY A CA 1
ATOM 1996 C C . GLY A 1 255 ? -19.941 23.471 12.312 1.00 84.69 255 GLY A C 1
ATOM 1997 O O . GLY A 1 255 ? -20.224 22.775 13.288 1.00 84.69 255 GLY A O 1
ATOM 1998 N N . ALA A 1 256 ? -18.873 23.211 11.552 1.00 86.81 256 ALA A N 1
ATOM 1999 C CA . ALA A 1 256 ? -17.933 22.140 11.865 1.00 86.81 256 ALA A CA 1
ATOM 2000 C C . ALA A 1 256 ? -17.172 22.419 13.176 1.00 86.81 256 ALA A C 1
ATOM 2002 O O . ALA A 1 256 ? -16.578 23.480 13.363 1.00 86.81 256 ALA A O 1
ATOM 2003 N N . THR A 1 257 ? -17.156 21.443 14.086 1.00 91.44 257 THR A N 1
ATOM 2004 C CA . THR A 1 257 ? -16.306 21.492 15.285 1.00 91.44 257 THR A CA 1
ATOM 2005 C C . THR A 1 257 ? -14.917 20.978 14.931 1.00 91.44 257 THR A C 1
ATOM 2007 O O . THR A 1 257 ? -14.781 19.865 14.422 1.00 91.44 257 THR A O 1
ATOM 2010 N N . MET A 1 258 ? -13.882 21.777 15.197 1.00 94.12 258 MET A N 1
ATOM 2011 C CA . MET A 1 258 ? -12.511 21.391 14.869 1.00 94.12 258 MET A CA 1
ATOM 2012 C C . MET A 1 258 ? -12.028 20.239 15.759 1.00 94.12 258 MET A C 1
ATOM 2014 O O . MET A 1 258 ? -12.222 20.284 16.979 1.00 94.12 258 MET A O 1
ATOM 2018 N N . PRO A 1 259 ? -11.364 19.226 15.174 1.00 95.19 259 PRO A N 1
ATOM 2019 C CA . PRO A 1 259 ? -10.814 18.125 15.941 1.00 95.19 259 PRO A CA 1
ATOM 2020 C C . PRO A 1 259 ? -9.624 18.574 16.788 1.00 95.19 259 PRO A C 1
ATOM 2022 O O . PRO A 1 259 ? -9.005 19.606 16.495 1.00 95.19 259 PRO A O 1
ATOM 2025 N N . PRO A 1 260 ? -9.243 17.786 17.803 1.00 93.69 260 PRO A N 1
ATOM 2026 C CA . PRO A 1 260 ? -8.096 18.088 18.645 1.00 93.69 260 PRO A CA 1
ATOM 2027 C C . PRO A 1 260 ? -6.796 18.131 17.831 1.00 93.69 260 PRO A C 1
ATOM 2029 O O . PRO A 1 260 ? -6.681 17.556 16.744 1.00 93.69 260 PRO A O 1
ATOM 2032 N N . ASN A 1 261 ? -5.791 18.828 18.365 1.00 92.06 261 ASN A N 1
ATOM 2033 C CA . ASN A 1 261 ? -4.451 18.795 17.786 1.00 92.06 261 ASN A CA 1
ATOM 2034 C C . ASN A 1 261 ? -3.861 17.376 17.910 1.00 92.06 261 ASN A C 1
ATOM 2036 O O . ASN A 1 261 ? -4.082 16.708 18.927 1.00 92.06 261 ASN A O 1
ATOM 2040 N N . PRO A 1 262 ? -3.098 16.913 16.905 1.00 91.06 262 PRO A N 1
ATOM 2041 C CA . PRO A 1 262 ? -2.486 15.592 16.942 1.00 91.06 262 PRO A CA 1
ATOM 2042 C C . PRO A 1 262 ? -1.451 15.497 18.069 1.00 91.06 262 PRO A C 1
ATOM 2044 O O . PRO A 1 262 ? -0.652 16.413 18.261 1.00 91.06 262 PRO A O 1
ATOM 2047 N N . ILE A 1 263 ? -1.438 14.369 18.781 1.00 92.88 263 ILE A N 1
ATOM 2048 C CA . ILE A 1 263 ? -0.423 14.068 19.798 1.00 92.88 263 ILE A CA 1
ATOM 2049 C C . ILE A 1 263 ? 0.723 13.308 19.116 1.00 92.88 263 ILE A C 1
ATOM 2051 O O . ILE A 1 263 ? 0.469 12.249 18.534 1.00 92.88 263 ILE A O 1
ATOM 2055 N N . PRO A 1 264 ? 1.973 13.804 19.157 1.00 92.50 264 PRO A N 1
ATOM 2056 C CA . PRO A 1 264 ? 3.101 13.102 18.555 1.00 92.50 264 PRO A CA 1
ATOM 2057 C C . PRO A 1 264 ? 3.352 11.760 19.263 1.00 92.50 264 PRO A C 1
ATOM 2059 O O . PRO A 1 264 ? 3.134 11.671 20.474 1.00 92.50 264 PRO A O 1
ATOM 2062 N N . PRO A 1 265 ? 3.806 10.718 18.542 1.00 92.44 265 PRO A N 1
ATOM 2063 C CA . PRO A 1 265 ? 4.139 9.440 19.158 1.00 92.44 265 PRO A CA 1
ATOM 2064 C C . PRO A 1 265 ? 5.324 9.580 20.129 1.00 92.44 265 PRO A C 1
ATOM 2066 O O . PRO A 1 265 ? 6.159 10.473 19.947 1.00 92.44 265 PRO A O 1
ATOM 2069 N N . PRO A 1 266 ? 5.451 8.683 21.125 1.00 91.56 266 PRO A N 1
ATOM 2070 C CA . PRO A 1 266 ? 6.615 8.655 22.004 1.00 91.56 266 PRO A CA 1
ATOM 2071 C C . PRO A 1 266 ? 7.927 8.523 21.210 1.00 91.56 266 PRO A C 1
ATOM 2073 O O . PRO A 1 266 ? 8.071 7.616 20.384 1.00 91.56 266 PRO A O 1
ATOM 2076 N N . ASP A 1 267 ? 8.902 9.403 21.470 1.00 86.81 267 ASP A N 1
ATOM 2077 C CA . ASP A 1 267 ? 10.233 9.358 20.848 1.00 86.81 267 ASP A CA 1
ATOM 2078 C C . ASP A 1 267 ? 11.312 8.992 21.878 1.00 86.81 267 ASP A C 1
ATOM 2080 O O . ASP A 1 267 ? 11.664 9.779 22.756 1.00 86.81 267 ASP A O 1
ATOM 2084 N N . PHE A 1 268 ? 11.872 7.791 21.726 1.00 83.69 268 PHE A N 1
ATOM 2085 C CA . PHE A 1 268 ? 12.942 7.243 22.567 1.00 83.69 268 PHE A CA 1
ATOM 2086 C C . PHE A 1 268 ? 14.333 7.309 21.926 1.00 83.69 268 PHE A C 1
ATOM 2088 O O . PHE A 1 268 ? 15.300 6.735 22.426 1.00 83.69 268 PHE A O 1
ATOM 2095 N N . SER A 1 269 ? 14.458 7.976 20.783 1.00 72.12 269 SER A N 1
ATOM 2096 C CA . SER A 1 269 ? 15.694 8.010 19.993 1.00 72.12 269 SER A CA 1
ATOM 2097 C C . SER A 1 269 ? 16.884 8.672 20.687 1.00 72.12 269 SER A C 1
ATOM 2099 O O . SER A 1 269 ? 18.030 8.391 20.336 1.00 72.12 269 SER A O 1
ATOM 2101 N N . ARG A 1 270 ? 16.621 9.568 21.644 1.00 73.94 270 ARG A N 1
ATOM 2102 C CA . ARG A 1 270 ? 17.639 10.275 22.436 1.00 73.94 270 ARG A CA 1
ATOM 2103 C C . ARG A 1 270 ? 17.762 9.733 23.858 1.00 73.94 270 ARG A C 1
ATOM 2105 O O . ARG A 1 270 ? 18.515 10.286 24.652 1.00 73.94 270 ARG A O 1
ATOM 2112 N N . THR A 1 271 ? 17.019 8.681 24.188 1.00 81.50 271 THR A N 1
ATOM 2113 C CA . THR A 1 271 ? 17.076 8.054 25.506 1.00 81.50 271 THR A CA 1
ATOM 2114 C C . THR A 1 271 ? 18.371 7.260 25.635 1.00 81.50 271 THR A C 1
ATOM 2116 O O . THR A 1 271 ? 18.668 6.408 24.796 1.00 81.50 271 THR A O 1
ATOM 2119 N N . ASP A 1 272 ? 19.141 7.532 26.690 1.00 78.25 272 ASP A N 1
ATOM 2120 C CA . ASP A 1 272 ? 20.310 6.725 27.025 1.00 78.25 272 ASP A CA 1
ATOM 2121 C C . ASP A 1 272 ? 19.865 5.421 27.697 1.00 78.25 272 ASP A C 1
ATOM 2123 O O . ASP A 1 272 ? 19.363 5.401 28.822 1.00 78.25 272 ASP A O 1
ATOM 2127 N N . TRP A 1 273 ? 20.039 4.317 26.975 1.00 82.12 273 TRP A N 1
ATOM 2128 C CA . TRP A 1 273 ? 19.714 2.975 27.445 1.00 82.12 273 TRP A CA 1
ATOM 2129 C C . TRP A 1 273 ? 20.919 2.243 28.052 1.00 82.12 273 TRP A C 1
ATOM 2131 O O . TRP A 1 273 ? 20.786 1.066 28.381 1.00 82.12 273 TRP A O 1
ATOM 2141 N N . GLY A 1 274 ? 22.081 2.892 28.202 1.00 74.19 274 GLY A N 1
ATOM 2142 C CA . GLY A 1 274 ? 23.366 2.249 28.511 1.00 74.19 274 GLY A CA 1
ATOM 2143 C C . GLY A 1 274 ? 23.399 1.396 29.785 1.00 74.19 274 GLY A C 1
ATOM 2144 O O . GLY A 1 274 ? 24.179 0.451 29.867 1.00 74.19 274 GLY A O 1
ATOM 2145 N N . VAL A 1 275 ? 22.516 1.674 30.749 1.00 76.75 275 VAL A N 1
ATOM 2146 C CA . VAL A 1 275 ? 22.375 0.922 32.014 1.00 76.75 275 VAL A CA 1
ATOM 2147 C C . VAL A 1 275 ? 21.060 0.138 32.121 1.00 76.75 275 VAL A C 1
ATOM 2149 O O . VAL A 1 275 ? 20.794 -0.517 33.127 1.00 76.75 275 VAL A O 1
ATOM 2152 N N . CYS A 1 276 ? 20.211 0.199 31.095 1.00 83.31 276 CYS A N 1
ATOM 2153 C CA . CYS A 1 276 ? 18.874 -0.378 31.104 1.00 83.31 276 CYS A CA 1
ATOM 2154 C C . CYS A 1 276 ? 18.884 -1.800 30.530 1.00 83.31 276 CYS A C 1
ATOM 2156 O O . CYS A 1 276 ? 19.358 -2.046 29.420 1.00 83.31 276 CYS A O 1
ATOM 2158 N N . SER A 1 277 ? 18.304 -2.757 31.260 1.00 87.25 277 SER A N 1
ATOM 2159 C CA . SER A 1 277 ? 18.096 -4.096 30.701 1.00 87.25 277 SER A CA 1
ATOM 2160 C C . SER A 1 277 ? 17.151 -4.038 29.494 1.00 87.25 277 SER A C 1
ATOM 2162 O O . SER A 1 277 ? 16.188 -3.271 29.479 1.00 87.25 277 SER A O 1
ATOM 2164 N N . ARG A 1 278 ? 17.351 -4.919 28.504 1.00 86.12 278 ARG A N 1
ATOM 2165 C CA . ARG A 1 278 ? 16.453 -5.018 27.337 1.00 86.12 278 ARG A CA 1
ATOM 2166 C C . ARG A 1 278 ? 14.985 -5.181 27.744 1.00 86.12 278 ARG A C 1
ATOM 2168 O O . ARG A 1 278 ? 14.116 -4.594 27.112 1.00 86.12 278 ARG A O 1
ATOM 2175 N N . LYS A 1 279 ? 14.715 -5.961 28.798 1.00 89.06 279 LYS A N 1
ATOM 2176 C CA . LYS A 1 279 ? 13.360 -6.169 29.322 1.00 89.06 279 LYS A CA 1
ATOM 2177 C C . LYS A 1 279 ? 12.755 -4.859 29.829 1.00 89.06 279 LYS A C 1
ATOM 2179 O O . LYS A 1 279 ? 11.619 -4.557 29.491 1.00 89.06 279 LYS A O 1
ATOM 2184 N N . HIS A 1 280 ? 13.520 -4.084 30.597 1.00 89.88 280 HIS A N 1
ATOM 2185 C CA . HIS A 1 280 ? 13.055 -2.798 31.109 1.00 89.88 280 HIS A CA 1
ATOM 2186 C C . HIS A 1 280 ? 12.834 -1.786 29.977 1.00 89.88 280 HIS A C 1
ATOM 2188 O O . HIS A 1 280 ? 11.804 -1.125 29.969 1.00 89.88 280 HIS A O 1
ATOM 2194 N N . ARG A 1 281 ? 13.716 -1.738 28.967 1.00 89.69 281 ARG A N 1
ATOM 2195 C CA . ARG A 1 281 ? 13.513 -0.903 27.771 1.00 89.69 281 ARG A CA 1
ATOM 2196 C C . ARG A 1 281 ? 12.203 -1.239 27.055 1.00 89.69 281 ARG A C 1
ATOM 2198 O O . ARG A 1 281 ? 11.409 -0.340 26.813 1.00 89.69 281 ARG A O 1
ATOM 2205 N N . VAL A 1 282 ? 11.976 -2.518 26.742 1.00 88.56 282 VAL A N 1
ATOM 2206 C CA . VAL A 1 282 ? 10.762 -2.967 26.035 1.00 88.56 282 VAL A CA 1
ATOM 2207 C C . VAL A 1 282 ? 9.500 -2.616 26.823 1.00 88.56 282 VAL A C 1
ATOM 2209 O O . VAL A 1 282 ? 8.531 -2.151 26.233 1.00 88.56 282 VAL A O 1
ATOM 2212 N N . GLU A 1 283 ? 9.518 -2.801 28.143 1.00 92.12 283 GLU A N 1
ATOM 2213 C CA . GLU A 1 283 ? 8.380 -2.472 29.005 1.00 92.12 283 GLU A CA 1
ATOM 2214 C C . GLU A 1 283 ? 8.115 -0.960 29.060 1.00 92.12 283 GLU A C 1
ATOM 2216 O O . GLU A 1 283 ? 6.974 -0.524 28.941 1.00 92.12 283 GLU A O 1
ATOM 2221 N N . THR A 1 284 ? 9.164 -0.144 29.178 1.00 91.88 284 THR A N 1
ATOM 2222 C CA . THR A 1 284 ? 9.049 1.321 29.171 1.00 91.88 284 THR A CA 1
ATOM 2223 C C . THR A 1 284 ? 8.512 1.842 27.838 1.00 91.88 284 THR A C 1
ATOM 2225 O O . THR A 1 284 ? 7.591 2.657 27.832 1.00 91.88 284 THR A O 1
ATOM 2228 N N . GLU A 1 285 ? 9.048 1.354 26.712 1.00 91.69 285 GLU A N 1
ATOM 2229 C CA . GLU A 1 285 ? 8.541 1.684 25.373 1.00 91.69 285 GLU A CA 1
ATOM 2230 C C . GLU A 1 285 ? 7.064 1.277 25.247 1.00 91.69 285 GLU A C 1
ATOM 2232 O O . GLU A 1 285 ? 6.234 2.074 24.807 1.00 91.69 285 GLU A O 1
ATOM 2237 N N . LYS A 1 286 ? 6.714 0.072 25.722 1.00 93.38 286 LYS A N 1
ATOM 2238 C CA . LYS A 1 286 ? 5.342 -0.436 25.697 1.00 93.38 286 LYS A CA 1
ATOM 2239 C C . LYS A 1 286 ? 4.374 0.468 26.458 1.00 93.38 286 LYS A C 1
ATOM 2241 O O . LYS A 1 286 ? 3.373 0.885 25.880 1.00 93.38 286 LYS A O 1
ATOM 2246 N N . ASN A 1 287 ? 4.681 0.777 27.716 1.00 95.25 287 ASN A N 1
ATOM 2247 C CA . ASN A 1 287 ? 3.815 1.571 28.588 1.00 95.25 287 ASN A CA 1
ATOM 2248 C C . ASN A 1 287 ? 3.594 2.986 28.041 1.00 95.25 287 ASN A C 1
ATOM 2250 O O . ASN A 1 287 ? 2.495 3.528 28.145 1.00 95.25 287 ASN A O 1
ATOM 2254 N N . ALA A 1 288 ? 4.614 3.580 27.418 1.00 95.38 288 ALA A N 1
ATOM 2255 C CA . ALA A 1 288 ? 4.474 4.882 26.782 1.00 95.38 288 ALA A CA 1
ATOM 2256 C C . ALA A 1 288 ? 3.584 4.838 25.534 1.00 95.38 288 ALA A C 1
ATOM 2258 O O . ALA A 1 288 ? 2.752 5.728 25.365 1.00 95.38 288 ALA A O 1
ATOM 2259 N N . ASP A 1 289 ? 3.717 3.813 24.683 1.00 95.62 289 ASP A N 1
ATOM 2260 C CA . ASP A 1 289 ? 2.824 3.644 23.531 1.00 95.62 289 ASP A CA 1
ATOM 2261 C C . ASP A 1 289 ? 1.362 3.431 23.991 1.00 95.62 289 ASP A C 1
ATOM 2263 O O . ASP A 1 289 ? 0.442 3.976 23.386 1.00 95.62 289 ASP A O 1
ATOM 2267 N N . GLU A 1 290 ? 1.125 2.666 25.069 1.00 96.38 290 GLU A N 1
ATOM 2268 C CA . GLU A 1 290 ? -0.223 2.457 25.637 1.00 96.38 290 GLU A CA 1
ATOM 2269 C C . GLU A 1 290 ? -0.819 3.753 26.181 1.00 96.38 290 GLU A C 1
ATOM 2271 O O . GLU A 1 290 ? -1.970 4.081 25.884 1.00 96.38 290 GLU A O 1
ATOM 2276 N N . ALA A 1 291 ? -0.028 4.521 26.934 1.00 97.00 291 ALA A N 1
ATOM 2277 C CA . ALA A 1 291 ? -0.445 5.823 27.437 1.00 97.00 291 ALA A CA 1
ATOM 2278 C C . ALA A 1 291 ? -0.762 6.792 26.288 1.00 97.00 291 ALA A C 1
ATOM 2280 O O . ALA A 1 291 ? -1.763 7.504 26.342 1.00 97.00 291 ALA A O 1
ATOM 2281 N N . TRP A 1 292 ? 0.050 6.793 25.229 1.00 97.38 292 TRP A N 1
ATOM 2282 C CA . TRP A 1 292 ? -0.179 7.607 24.037 1.00 97.38 292 TRP A CA 1
ATOM 2283 C C . TRP A 1 292 ? -1.470 7.220 23.305 1.00 97.38 292 TRP A C 1
ATOM 2285 O O . TRP A 1 292 ? -2.292 8.086 22.999 1.00 97.38 292 TRP A O 1
ATOM 2295 N N . ALA A 1 293 ? -1.702 5.922 23.093 1.00 96.12 293 ALA A N 1
ATOM 2296 C CA . ALA A 1 293 ? -2.936 5.417 22.499 1.00 96.12 293 ALA A CA 1
ATOM 2297 C C . ALA A 1 293 ? -4.174 5.814 23.324 1.00 96.12 293 ALA A C 1
ATOM 2299 O O . ALA A 1 293 ? -5.168 6.289 22.769 1.00 96.12 293 ALA A O 1
ATOM 2300 N N . ALA A 1 294 ? -4.097 5.679 24.652 1.00 96.38 294 ALA A N 1
ATOM 2301 C CA . ALA A 1 294 ? -5.168 6.065 25.565 1.00 96.38 294 ALA A CA 1
ATOM 2302 C C . ALA A 1 294 ? -5.441 7.578 25.538 1.00 96.38 294 ALA A C 1
ATOM 2304 O O . ALA A 1 294 ? -6.600 7.990 25.535 1.00 96.38 294 ALA A O 1
ATOM 2305 N N . GLN A 1 295 ? -4.394 8.408 25.464 1.00 96.62 295 GLN A N 1
ATOM 2306 C CA . GLN A 1 295 ? -4.537 9.860 25.340 1.00 96.62 295 GLN A CA 1
ATOM 2307 C C . GLN A 1 295 ? -5.274 10.249 24.060 1.00 96.62 295 GLN A C 1
ATOM 2309 O O . GLN A 1 295 ? -6.178 11.075 24.129 1.00 96.62 295 GLN A O 1
ATOM 2314 N N . ILE A 1 296 ? -4.928 9.643 22.917 1.00 96.25 296 ILE A N 1
ATOM 2315 C CA . ILE A 1 296 ? -5.610 9.891 21.636 1.00 96.25 296 ILE A CA 1
ATOM 2316 C C . ILE A 1 296 ? -7.085 9.518 21.736 1.00 96.25 296 ILE A C 1
ATOM 2318 O O . ILE A 1 296 ? -7.938 10.324 21.376 1.00 96.25 296 ILE A O 1
ATOM 2322 N N . ALA A 1 297 ? -7.395 8.330 22.261 1.00 94.25 297 ALA A N 1
ATOM 2323 C CA . ALA A 1 297 ? -8.773 7.867 22.415 1.00 94.25 297 ALA A CA 1
ATOM 2324 C C . ALA A 1 297 ? -9.608 8.782 23.329 1.00 94.25 297 ALA A C 1
ATOM 2326 O O . ALA A 1 297 ? -10.795 8.981 23.079 1.00 94.25 297 ALA A O 1
ATOM 2327 N N . ALA A 1 298 ? -8.986 9.365 24.357 1.00 95.69 298 ALA A N 1
ATOM 2328 C CA . ALA A 1 298 ? -9.636 10.256 25.313 1.00 95.69 298 ALA A CA 1
ATOM 2329 C C . ALA A 1 298 ? -9.749 11.721 24.847 1.00 95.69 298 ALA A C 1
ATOM 2331 O O . ALA A 1 298 ? -10.378 12.518 25.547 1.00 95.69 298 ALA A O 1
ATOM 2332 N N . GLN A 1 299 ? -9.147 12.114 23.713 1.00 94.69 299 GLN A N 1
ATOM 2333 C CA . GLN A 1 299 ? -9.234 13.505 23.259 1.00 94.69 299 GLN A CA 1
ATOM 2334 C C . GLN A 1 299 ? -10.696 13.891 22.958 1.00 94.69 299 GLN A C 1
ATOM 2336 O O . GLN A 1 299 ? -11.397 13.158 22.251 1.00 94.69 299 GLN A O 1
ATOM 2341 N N . PRO A 1 300 ? -11.171 15.057 23.439 1.00 93.75 300 PRO A N 1
ATOM 2342 C CA . PRO A 1 300 ? -12.496 15.546 23.086 1.00 93.75 300 PRO A CA 1
ATOM 2343 C C . PRO A 1 300 ? -12.551 15.876 21.590 1.00 93.75 300 PRO A C 1
ATOM 2345 O O . PRO A 1 300 ? -11.547 16.269 20.999 1.00 93.75 300 PRO A O 1
ATOM 2348 N N . ASN A 1 301 ? -13.738 15.768 20.991 1.00 92.69 301 ASN A N 1
ATOM 2349 C CA . ASN A 1 301 ? -13.999 16.141 19.594 1.00 92.69 301 ASN A CA 1
ATOM 2350 C C . ASN A 1 301 ? -13.185 15.356 18.548 1.00 92.69 301 ASN A C 1
ATOM 2352 O O . ASN A 1 301 ? -12.973 15.845 17.439 1.00 92.69 301 ASN A O 1
ATOM 2356 N N . ASN A 1 302 ? -12.733 14.138 18.868 1.00 96.25 302 ASN A N 1
ATOM 2357 C CA . ASN A 1 302 ? -12.294 13.197 17.838 1.00 96.25 302 ASN A CA 1
ATOM 2358 C C . ASN A 1 302 ? -13.405 13.019 16.796 1.00 96.25 302 ASN A C 1
ATOM 2360 O O . ASN A 1 302 ? -14.558 12.770 17.155 1.00 96.25 302 ASN A O 1
ATOM 2364 N N . VAL A 1 303 ? -13.066 13.144 15.510 1.00 96.19 303 VAL A N 1
ATOM 2365 C CA . VAL A 1 303 ? -14.071 12.994 14.451 1.00 96.19 303 VAL A CA 1
ATOM 2366 C C . VAL A 1 303 ? -14.425 11.508 14.323 1.00 96.19 303 VAL A C 1
ATOM 2368 O O . VAL A 1 303 ? -13.509 10.685 14.209 1.00 96.19 303 VAL A O 1
ATOM 2371 N N . PRO A 1 304 ? -15.718 11.143 14.351 1.00 95.19 304 PRO A N 1
ATOM 2372 C CA . PRO A 1 304 ? -16.135 9.750 14.316 1.00 95.19 304 PRO A CA 1
ATOM 2373 C C . PRO A 1 304 ? -16.003 9.142 12.915 1.00 95.19 304 PRO A C 1
ATOM 2375 O O . PRO A 1 304 ? -16.258 9.793 11.900 1.00 95.19 304 PRO A O 1
ATOM 2378 N N . PHE A 1 305 ? -15.656 7.859 12.886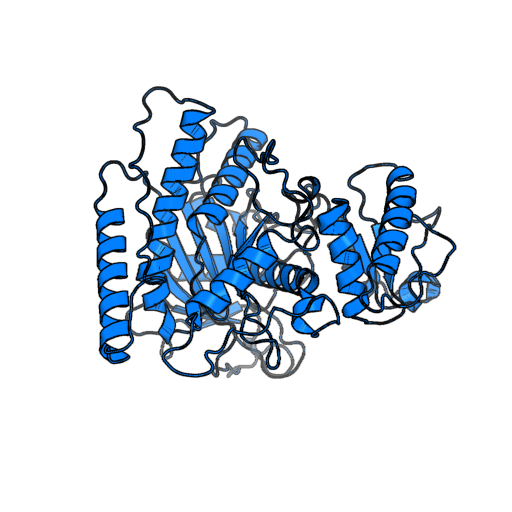 1.00 96.25 305 PHE A N 1
ATOM 2379 C CA . PHE A 1 305 ? -15.689 6.972 11.724 1.00 96.25 305 PHE A CA 1
ATOM 2380 C C . PHE A 1 305 ? -15.754 5.522 12.213 1.00 96.25 305 PHE A C 1
ATOM 2382 O O . PHE A 1 305 ? -15.443 5.231 13.370 1.00 96.25 305 PHE A O 1
ATOM 2389 N N . ASN A 1 306 ? -16.112 4.598 11.326 1.00 96.50 306 ASN A N 1
ATOM 2390 C CA . ASN A 1 306 ? -16.057 3.171 11.622 1.00 96.50 306 ASN A CA 1
ATOM 2391 C C . ASN A 1 306 ? -14.828 2.538 10.967 1.00 96.50 306 ASN A C 1
ATOM 2393 O O . ASN A 1 306 ? -14.568 2.733 9.780 1.00 96.50 306 ASN A O 1
ATOM 2397 N N . LEU A 1 307 ? -14.092 1.733 11.730 1.00 97.62 307 LEU A N 1
ATOM 2398 C CA . LEU A 1 307 ? -12.899 1.024 11.272 1.00 97.62 307 LEU A CA 1
ATOM 2399 C C . LEU A 1 307 ? -13.093 -0.484 11.379 1.00 97.62 307 LEU A C 1
ATOM 2401 O O . LEU A 1 307 ? -13.393 -0.987 12.460 1.00 97.62 307 LEU A O 1
ATOM 2405 N N . THR A 1 308 ? -12.819 -1.204 10.296 1.00 97.88 308 THR A N 1
ATOM 2406 C CA . THR A 1 308 ? -12.462 -2.624 10.371 1.00 97.88 308 THR A CA 1
ATOM 2407 C C . THR A 1 308 ? -11.011 -2.782 9.957 1.00 97.88 308 THR A C 1
ATOM 2409 O O . THR A 1 308 ? -10.667 -2.507 8.810 1.00 97.88 308 THR A O 1
ATOM 2412 N N . TYR A 1 309 ? -10.160 -3.210 10.885 1.00 98.56 309 TYR A N 1
ATOM 2413 C CA . TYR A 1 309 ? -8.730 -3.397 10.666 1.00 98.56 309 TYR A CA 1
ATOM 2414 C C . TYR A 1 309 ? -8.406 -4.891 10.660 1.00 98.56 309 TYR A C 1
ATOM 2416 O O . TYR A 1 309 ? -8.555 -5.571 11.677 1.00 98.56 309 TYR A O 1
ATOM 2424 N N . VAL A 1 310 ? -7.936 -5.392 9.521 1.00 98.56 310 VAL A N 1
ATOM 2425 C CA . VAL A 1 310 ? -7.659 -6.808 9.265 1.00 98.56 310 VAL A CA 1
ATOM 2426 C C . VAL A 1 310 ? -6.185 -6.986 8.917 1.00 98.56 310 VAL A C 1
ATOM 2428 O O . VAL A 1 310 ? -5.678 -6.377 7.978 1.00 98.56 310 VAL A O 1
ATOM 2431 N N . VAL A 1 311 ? -5.485 -7.843 9.651 1.00 98.31 311 VAL A N 1
ATOM 2432 C CA . VAL A 1 311 ? -4.118 -8.256 9.322 1.00 98.31 311 VAL A CA 1
ATOM 2433 C C . VAL A 1 311 ? -4.162 -9.449 8.376 1.00 98.31 311 VAL A C 1
ATOM 2435 O O . VAL A 1 311 ? -4.957 -10.364 8.568 1.00 98.31 311 VAL A O 1
ATOM 2438 N N . VAL A 1 312 ? -3.308 -9.440 7.356 1.00 97.88 312 VAL A N 1
ATOM 2439 C CA . VAL A 1 312 ? -3.199 -10.474 6.325 1.00 97.88 312 VAL A CA 1
ATOM 2440 C C . VAL A 1 312 ? -1.869 -11.210 6.480 1.00 97.88 312 VAL A C 1
ATOM 2442 O O . VAL A 1 312 ? -0.795 -10.660 6.241 1.00 97.88 312 VAL A O 1
ATOM 2445 N N . GLY A 1 313 ? -1.935 -12.485 6.845 1.00 95.44 313 GLY A N 1
ATOM 2446 C CA . GLY A 1 313 ? -0.809 -13.405 6.923 1.00 95.44 313 GLY A CA 1
ATOM 2447 C C . GLY A 1 313 ? -0.732 -14.308 5.691 1.00 95.44 313 GLY A C 1
ATOM 2448 O O . GLY A 1 313 ? -1.399 -15.335 5.621 1.00 95.44 313 GLY A O 1
ATOM 2449 N N . LYS A 1 314 ? 0.137 -13.982 4.722 1.00 91.44 314 LYS A N 1
ATOM 2450 C CA . LYS A 1 314 ? 0.363 -14.809 3.508 1.00 91.44 314 LYS A CA 1
ATOM 2451 C C . LYS A 1 314 ? 1.469 -15.870 3.648 1.00 91.44 314 LYS A C 1
ATOM 2453 O O . LYS A 1 314 ? 1.740 -16.645 2.726 1.00 91.44 314 LYS A O 1
ATOM 2458 N N . ARG A 1 315 ? 2.176 -15.890 4.783 1.00 87.94 315 ARG A N 1
ATOM 2459 C CA . ARG A 1 315 ? 3.306 -16.795 5.059 1.00 87.94 315 ARG A CA 1
ATOM 2460 C C . ARG A 1 315 ? 3.129 -17.467 6.418 1.00 87.94 315 ARG A C 1
ATOM 2462 O O . ARG A 1 315 ? 3.490 -16.904 7.438 1.00 87.94 315 ARG A O 1
ATOM 2469 N N . HIS A 1 316 ? 2.613 -18.689 6.398 1.00 92.31 316 HIS A N 1
ATOM 2470 C CA . HIS A 1 316 ? 2.405 -19.539 7.573 1.00 92.31 316 HIS A CA 1
ATOM 2471 C C . HIS A 1 316 ? 2.552 -21.018 7.179 1.00 92.31 316 HIS A C 1
ATOM 2473 O O . HIS A 1 316 ? 2.748 -21.363 6.001 1.00 92.31 316 HIS A O 1
ATOM 2479 N N . ASN A 1 317 ? 2.465 -21.905 8.168 1.00 92.44 317 ASN A N 1
ATOM 2480 C CA . ASN A 1 317 ? 2.685 -23.342 7.993 1.00 92.44 317 ASN A CA 1
ATOM 2481 C C . ASN A 1 317 ? 1.391 -24.146 7.767 1.00 92.44 317 ASN A C 1
ATOM 2483 O O . ASN A 1 317 ? 1.470 -25.272 7.289 1.00 92.44 317 ASN A O 1
ATOM 2487 N N . THR A 1 318 ? 0.217 -23.557 8.009 1.00 94.69 318 THR A N 1
ATOM 2488 C CA . THR A 1 318 ? -1.103 -24.180 7.788 1.00 94.69 318 THR A CA 1
ATOM 2489 C C . THR A 1 318 ? -1.354 -24.497 6.310 1.00 94.69 318 THR A C 1
ATOM 2491 O O . THR A 1 318 ? -1.127 -23.645 5.443 1.00 94.69 318 THR A O 1
ATOM 2494 N N . ARG A 1 319 ? -1.820 -25.711 6.001 1.00 95.00 319 ARG A N 1
ATOM 2495 C CA . ARG A 1 319 ? -2.193 -26.170 4.649 1.00 95.00 319 ARG A CA 1
ATOM 2496 C C . ARG A 1 319 ? -3.531 -26.894 4.707 1.00 95.00 319 ARG A C 1
ATOM 2498 O O . ARG A 1 319 ? -3.814 -27.552 5.702 1.00 95.00 319 ARG A O 1
ATOM 2505 N N . PHE A 1 320 ? -4.295 -26.806 3.624 1.00 95.12 320 PHE A N 1
ATOM 2506 C CA . PHE A 1 320 ? -5.603 -27.436 3.494 1.00 95.12 320 PHE A CA 1
ATOM 2507 C C . PHE A 1 320 ? -5.602 -28.404 2.319 1.00 95.12 320 PHE A C 1
ATOM 2509 O O . PHE A 1 320 ? -5.043 -28.104 1.262 1.00 95.12 320 PHE A O 1
ATOM 2516 N N . TYR A 1 321 ? -6.237 -29.553 2.518 1.00 95.00 321 TYR A N 1
ATOM 2517 C CA . TYR A 1 321 ? -6.344 -30.613 1.527 1.00 95.00 321 TYR A CA 1
ATOM 2518 C C . TYR A 1 321 ? -7.817 -31.000 1.389 1.00 95.00 321 TYR A C 1
ATOM 2520 O O . TYR A 1 321 ? -8.514 -31.044 2.402 1.00 95.00 321 TYR A O 1
ATOM 2528 N N . PRO A 1 322 ? -8.301 -31.244 0.162 1.00 95.12 322 PRO A N 1
ATOM 2529 C CA . PRO A 1 322 ? -9.673 -31.676 -0.050 1.00 95.12 322 PRO A CA 1
ATOM 2530 C C . PRO A 1 322 ? -9.855 -33.100 0.485 1.00 95.12 322 PRO A C 1
ATOM 2532 O O . PRO A 1 322 ? -9.048 -33.983 0.196 1.00 95.12 322 PRO A O 1
ATOM 2535 N N . ASP A 1 323 ? -10.922 -33.321 1.241 1.00 93.88 323 ASP A N 1
ATOM 2536 C CA . ASP A 1 323 ? -11.365 -34.634 1.724 1.00 93.88 323 ASP A CA 1
ATOM 2537 C C . ASP A 1 323 ? -12.408 -35.280 0.794 1.00 93.88 323 ASP A C 1
ATOM 2539 O O . ASP A 1 323 ? -12.618 -36.491 0.838 1.00 93.88 323 ASP A O 1
ATOM 2543 N N . ALA A 1 324 ? -13.010 -34.485 -0.094 1.00 9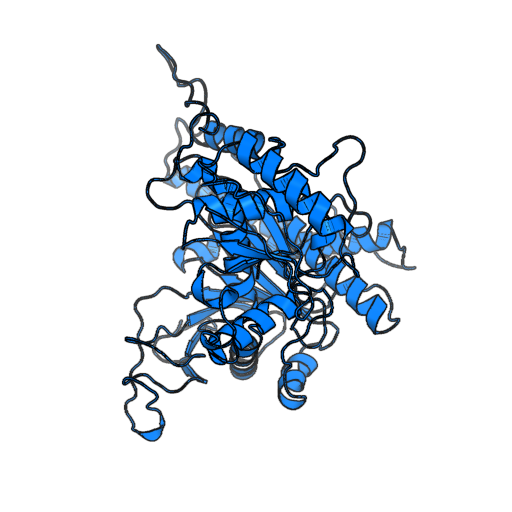3.31 324 ALA A N 1
ATOM 2544 C CA . ALA A 1 324 ? -14.006 -34.922 -1.060 1.00 93.31 324 ALA A CA 1
ATOM 2545 C C . ALA A 1 324 ? -13.705 -34.422 -2.486 1.00 93.31 324 ALA A C 1
ATOM 2547 O O . ALA A 1 324 ? -13.064 -33.386 -2.703 1.00 93.31 324 ALA A O 1
ATOM 2548 N N . LYS A 1 325 ? -14.185 -35.163 -3.495 1.00 91.44 325 LYS A N 1
ATOM 2549 C CA . LYS A 1 325 ? -13.932 -34.845 -4.913 1.00 91.44 325 LYS A CA 1
ATOM 2550 C C . LYS A 1 325 ? -14.621 -33.551 -5.349 1.00 91.44 325 LYS A C 1
ATOM 2552 O O . LYS A 1 325 ? -14.128 -32.875 -6.250 1.00 91.44 325 LYS A O 1
ATOM 2557 N N . GLU A 1 326 ? -15.737 -33.178 -4.725 1.00 92.62 326 GLU A N 1
ATOM 2558 C CA . GLU A 1 326 ? -16.516 -31.991 -5.090 1.00 92.62 326 GLU A CA 1
ATOM 2559 C C . GLU A 1 326 ? -15.783 -30.691 -4.747 1.00 92.62 326 GLU A C 1
ATOM 2561 O O . GLU A 1 326 ? -15.942 -29.692 -5.450 1.00 92.62 326 GLU A O 1
ATOM 2566 N N . VAL A 1 327 ? -14.956 -30.703 -3.700 1.00 91.25 327 VAL A N 1
ATOM 2567 C CA . VAL A 1 327 ? -14.165 -29.547 -3.245 1.00 91.25 327 VAL A CA 1
ATOM 2568 C C . VAL A 1 327 ? -12.733 -29.564 -3.781 1.00 91.25 327 VAL A C 1
ATOM 2570 O O . VAL A 1 327 ? -11.998 -28.590 -3.616 1.00 91.25 327 VAL A O 1
ATOM 2573 N N . GLN A 1 328 ? -12.337 -30.635 -4.471 1.00 92.62 328 GLN A N 1
ATOM 2574 C CA . GLN A 1 328 ? -11.026 -30.762 -5.089 1.00 92.62 328 GLN A CA 1
ATOM 2575 C C . GLN A 1 328 ? -10.909 -29.861 -6.330 1.00 92.62 328 GLN A C 1
ATOM 2577 O O . GLN A 1 328 ? -11.686 -29.941 -7.283 1.00 92.62 328 GLN A O 1
ATOM 2582 N N . GLY A 1 329 ? -9.916 -28.979 -6.299 1.00 88.06 329 GLY A N 1
ATOM 2583 C CA . GLY A 1 329 ? -9.454 -28.160 -7.411 1.00 88.06 329 GLY A CA 1
ATOM 2584 C C . GLY A 1 329 ? -8.247 -28.783 -8.116 1.00 88.06 329 GLY A C 1
ATOM 2585 O O . GLY A 1 329 ? -7.990 -29.989 -8.056 1.00 88.06 329 GLY A O 1
ATOM 2586 N N . SER A 1 330 ? -7.473 -27.953 -8.810 1.00 85.44 330 SER A N 1
ATOM 2587 C CA . SER A 1 330 ? -6.310 -28.419 -9.561 1.00 85.44 330 SER A CA 1
ATOM 2588 C C . SER A 1 330 ? -5.151 -28.852 -8.655 1.00 85.44 330 SER A C 1
ATOM 2590 O O . SER A 1 330 ? -4.937 -28.350 -7.548 1.00 85.44 330 SER A O 1
ATOM 2592 N N . LYS A 1 331 ? -4.381 -29.833 -9.145 1.00 87.38 331 LYS A N 1
ATOM 2593 C CA . LYS A 1 331 ? -3.151 -30.340 -8.509 1.00 87.38 331 LYS A CA 1
ATOM 2594 C C . LYS A 1 331 ? -3.324 -30.816 -7.056 1.00 87.38 331 LYS A C 1
ATOM 2596 O O . LYS A 1 331 ? -2.382 -30.741 -6.277 1.00 87.38 331 LYS A O 1
ATOM 2601 N N . GLY A 1 332 ? -4.514 -31.312 -6.705 1.00 88.94 332 GLY A N 1
ATOM 2602 C CA . GLY A 1 332 ? -4.803 -31.841 -5.366 1.00 88.94 332 GLY A CA 1
ATOM 2603 C C . GLY A 1 332 ? -5.049 -30.769 -4.300 1.00 88.94 332 GLY A C 1
ATOM 2604 O O . GLY A 1 332 ? -5.061 -31.089 -3.118 1.00 88.94 332 GLY A O 1
ATOM 2605 N N . ASN A 1 333 ? -5.239 -29.511 -4.703 1.00 94.25 333 ASN A N 1
ATOM 2606 C CA . ASN A 1 333 ? -5.624 -28.427 -3.802 1.00 94.25 333 ASN A CA 1
ATOM 2607 C C . ASN A 1 333 ? -7.143 -28.313 -3.695 1.00 94.25 333 ASN A C 1
ATOM 2609 O O . ASN A 1 333 ? -7.872 -28.891 -4.495 1.00 94.25 333 ASN A O 1
ATOM 2613 N N . VAL A 1 334 ? -7.622 -27.526 -2.736 1.00 95.12 334 VAL A N 1
ATOM 2614 C CA . VAL A 1 334 ? -9.043 -27.166 -2.636 1.00 95.12 334 VAL A CA 1
ATOM 2615 C C . VAL A 1 334 ? -9.422 -26.169 -3.747 1.00 95.12 334 VAL A C 1
ATOM 2617 O O . VAL A 1 334 ? -8.560 -25.467 -4.282 1.00 95.12 334 VAL A O 1
ATOM 2620 N N . LYS A 1 335 ? -10.696 -26.114 -4.143 1.00 94.44 335 LYS A N 1
ATOM 2621 C CA . LYS A 1 335 ? -11.210 -25.078 -5.055 1.00 94.44 335 LYS A CA 1
ATOM 2622 C C . LYS A 1 335 ? -11.081 -23.673 -4.433 1.00 94.44 335 LYS A C 1
ATOM 2624 O O . LYS A 1 335 ? -11.161 -23.543 -3.210 1.00 94.44 335 LYS A O 1
ATOM 2629 N N . PRO A 1 336 ? -10.902 -22.616 -5.251 1.00 95.44 336 PRO A N 1
ATOM 2630 C CA . PRO A 1 336 ? -10.975 -21.241 -4.767 1.00 95.44 336 PRO A CA 1
ATOM 2631 C C . PRO A 1 336 ? -12.307 -20.967 -4.055 1.00 95.44 336 PRO A C 1
ATOM 2633 O O . PRO A 1 336 ? -13.356 -21.399 -4.529 1.00 95.44 336 PRO A O 1
ATOM 2636 N N . GLY A 1 337 ? -12.256 -20.244 -2.939 1.00 94.62 337 GLY A N 1
ATOM 2637 C CA . GLY A 1 337 ? -13.409 -19.936 -2.092 1.00 94.62 337 GLY A CA 1
ATOM 2638 C C . GLY A 1 337 ? -13.510 -20.762 -0.810 1.00 94.62 337 GLY A C 1
ATOM 2639 O O . GLY A 1 337 ? -14.447 -20.545 -0.049 1.00 94.62 337 GLY A O 1
ATOM 2640 N N . LEU A 1 338 ? -12.557 -21.665 -0.531 1.00 95.88 338 LEU A N 1
ATOM 2641 C CA . LEU A 1 338 ? -12.454 -22.294 0.791 1.00 95.88 338 LEU A CA 1
ATOM 2642 C C . LEU A 1 338 ? -12.270 -21.222 1.865 1.00 95.88 338 LEU A C 1
ATOM 2644 O O . LEU A 1 338 ? -11.305 -20.457 1.797 1.00 95.88 338 LEU A O 1
ATOM 2648 N N . VAL A 1 339 ? -13.131 -21.260 2.878 1.00 97.62 339 VAL A N 1
ATOM 2649 C CA . VAL A 1 339 ? -12.997 -20.505 4.123 1.00 97.62 339 VAL A CA 1
ATOM 2650 C C . VAL A 1 339 ? -12.901 -21.491 5.283 1.00 97.62 339 VAL A C 1
ATOM 2652 O O . VAL A 1 339 ? -13.657 -22.459 5.325 1.00 97.62 339 VAL A O 1
ATOM 2655 N N . VAL A 1 340 ? -11.966 -21.255 6.203 1.00 97.38 340 VAL A N 1
ATOM 2656 C CA . VAL A 1 340 ? -11.860 -21.993 7.468 1.00 97.38 340 VAL A CA 1
ATOM 2657 C C . VAL A 1 340 ? -11.781 -20.991 8.609 1.00 97.38 340 VAL A C 1
ATOM 2659 O O . VAL A 1 340 ? -10.754 -20.337 8.780 1.00 97.38 340 VAL A O 1
ATOM 2662 N N . ASP A 1 341 ? -12.865 -20.876 9.365 1.00 96.88 341 ASP A N 1
ATOM 2663 C CA . ASP A 1 341 ? -13.059 -19.930 10.471 1.00 96.88 341 ASP A CA 1
ATOM 2664 C C . ASP A 1 341 ? -13.309 -20.629 11.824 1.00 96.88 341 ASP A C 1
ATOM 2666 O O . ASP A 1 341 ? -13.526 -19.972 12.841 1.00 96.88 341 ASP A O 1
ATOM 2670 N N . GLN A 1 342 ? -13.246 -21.966 11.863 1.00 94.06 342 GLN A N 1
ATOM 2671 C CA . GLN A 1 342 ? -13.497 -22.785 13.053 1.00 94.06 342 GLN A CA 1
ATOM 2672 C C . GLN A 1 342 ? -12.386 -23.815 13.300 1.00 94.06 342 GLN A C 1
ATOM 2674 O O . GLN A 1 342 ? -11.629 -24.181 12.397 1.00 94.06 342 GLN A O 1
ATOM 2679 N N . VAL A 1 343 ? -12.347 -24.342 14.532 1.00 94.31 343 VAL A N 1
ATOM 2680 C CA . VAL A 1 343 ? -11.480 -25.435 15.028 1.00 94.31 343 VAL A CA 1
ATOM 2681 C C . VAL A 1 343 ? -9.996 -25.077 15.147 1.00 94.31 343 VAL A C 1
ATOM 2683 O O . VAL A 1 343 ? -9.394 -25.337 16.185 1.00 94.31 343 VAL A O 1
ATOM 2686 N N . ILE A 1 344 ? -9.403 -24.499 14.106 1.00 94.88 344 ILE A N 1
ATOM 2687 C CA . ILE A 1 344 ? -7.966 -24.176 14.025 1.00 94.88 344 ILE A CA 1
ATOM 2688 C C . ILE A 1 344 ? -7.684 -22.665 14.015 1.00 94.88 344 ILE A C 1
ATOM 2690 O O . ILE A 1 344 ? -6.559 -22.243 13.742 1.00 94.88 344 ILE A O 1
ATOM 2694 N N . THR A 1 345 ? -8.722 -21.869 14.247 1.00 95.62 345 THR A N 1
ATOM 2695 C CA . THR A 1 345 ? -8.711 -20.409 14.360 1.00 95.62 345 THR A CA 1
ATOM 2696 C C . THR A 1 345 ? -8.640 -19.971 15.821 1.00 95.62 345 THR A C 1
ATOM 2698 O O . THR A 1 345 ? -8.680 -20.792 16.743 1.00 95.62 345 THR A O 1
ATOM 2701 N N . HIS A 1 346 ? -8.467 -18.673 16.053 1.00 93.00 346 HIS A N 1
ATOM 2702 C CA . HIS A 1 346 ? -8.340 -18.112 17.387 1.00 93.00 346 HIS A CA 1
ATOM 2703 C C . HIS A 1 346 ? -9.657 -18.260 18.177 1.00 93.00 346 HIS A C 1
ATOM 2705 O O . HIS A 1 346 ? -10.722 -17.888 17.691 1.00 93.00 346 HIS A O 1
ATOM 2711 N N . PRO A 1 347 ? -9.626 -18.728 19.440 1.00 91.44 347 PRO A N 1
ATOM 2712 C CA . PRO A 1 347 ? -10.845 -19.050 20.193 1.00 91.44 347 PRO A CA 1
ATOM 2713 C C . PRO A 1 347 ? -11.707 -17.836 20.576 1.00 91.44 347 PRO A C 1
ATOM 2715 O O . PRO A 1 347 ? -12.877 -18.000 20.910 1.00 91.44 347 PRO A O 1
ATOM 2718 N N . TYR A 1 348 ? -11.137 -16.626 20.568 1.00 89.81 348 TYR A N 1
ATOM 2719 C CA . TYR A 1 348 ? -11.805 -15.403 21.046 1.00 89.81 348 TYR A CA 1
ATOM 2720 C C . TYR A 1 348 ? -11.843 -14.262 20.031 1.00 89.81 348 TYR A C 1
ATOM 2722 O O . TYR A 1 348 ? -12.437 -13.221 20.296 1.00 89.81 348 TYR A O 1
ATOM 2730 N N . SER A 1 349 ? -11.140 -14.396 18.910 1.00 92.44 349 SER A N 1
ATOM 2731 C CA . SER A 1 349 ? -10.976 -13.303 17.951 1.00 92.44 349 SER A CA 1
ATOM 2732 C C . SER A 1 349 ? -11.474 -13.760 16.601 1.00 92.44 349 SER A C 1
ATOM 2734 O O . SER A 1 349 ? -11.435 -14.941 16.295 1.00 92.44 349 SER A O 1
ATOM 2736 N N . MET A 1 350 ? -11.970 -12.816 15.812 1.00 96.12 350 MET A N 1
ATOM 2737 C CA . MET A 1 350 ? -12.468 -13.112 14.481 1.00 96.12 350 MET A CA 1
ATOM 2738 C C . MET A 1 350 ? -11.293 -13.231 13.513 1.00 96.12 350 MET A C 1
ATOM 2740 O O . MET A 1 350 ? -10.745 -12.222 13.057 1.00 96.12 350 MET A O 1
ATOM 2744 N N . ASP A 1 351 ? -10.919 -14.464 13.201 1.00 97.38 351 ASP A N 1
ATOM 2745 C CA . ASP A 1 351 ? -9.941 -14.799 12.178 1.00 97.38 351 ASP A CA 1
ATOM 2746 C C . ASP A 1 351 ? -10.415 -15.955 11.294 1.00 97.38 351 ASP A C 1
ATOM 2748 O O . ASP A 1 351 ? -11.269 -16.753 11.672 1.00 97.38 351 ASP A O 1
ATOM 2752 N N . PHE A 1 352 ? -9.874 -16.019 10.082 1.00 98.31 352 PHE A N 1
ATOM 2753 C CA . PHE A 1 352 ? -10.212 -17.058 9.119 1.00 98.31 352 PHE A CA 1
ATOM 2754 C C . PHE A 1 352 ? -9.083 -17.268 8.116 1.00 98.31 352 PHE A C 1
ATOM 2756 O O . PHE A 1 352 ? -8.320 -16.358 7.787 1.00 98.31 352 PHE A O 1
ATOM 2763 N N . TYR A 1 353 ? -8.990 -18.477 7.581 1.00 98.31 353 TYR A N 1
ATOM 2764 C CA . TYR A 1 353 ? -8.175 -18.772 6.411 1.00 98.31 353 TYR A CA 1
ATOM 2765 C C . TYR A 1 353 ? -9.036 -18.709 5.159 1.00 98.31 353 TYR A C 1
ATOM 2767 O O . TYR A 1 353 ? -10.152 -19.222 5.151 1.00 98.31 353 TYR A O 1
ATOM 2775 N N . LEU A 1 354 ? -8.501 -18.143 4.080 1.00 98.12 354 LEU A N 1
ATOM 2776 C CA . LEU A 1 354 ? -9.172 -18.074 2.786 1.00 98.12 354 LEU A CA 1
ATOM 2777 C C . LEU A 1 354 ? -8.234 -18.538 1.670 1.00 98.12 354 LEU A C 1
ATOM 2779 O O . LEU A 1 354 ? -7.163 -17.967 1.448 1.00 98.12 354 LEU A O 1
ATOM 2783 N N . GLN A 1 355 ? -8.652 -19.561 0.923 1.00 97.00 355 GLN A N 1
ATOM 2784 C CA . GLN A 1 355 ? -7.999 -19.936 -0.330 1.00 97.00 355 GLN A CA 1
ATOM 2785 C C . GLN A 1 355 ? -8.725 -19.287 -1.508 1.00 97.00 355 GLN A C 1
ATOM 2787 O O . GLN A 1 355 ? -9.609 -19.880 -2.111 1.00 97.00 355 GLN A O 1
ATOM 2792 N N . SER A 1 356 ? -8.347 -18.067 -1.866 1.00 96.38 356 SER A N 1
ATOM 2793 C CA . SER A 1 356 ? -9.011 -17.274 -2.914 1.00 96.38 356 SER A CA 1
ATOM 2794 C C . SER A 1 356 ? -8.570 -17.577 -4.352 1.00 96.38 356 SER A C 1
ATOM 2796 O O . SER A 1 356 ? -9.121 -17.015 -5.296 1.00 96.38 356 SER A O 1
ATOM 2798 N N . HIS A 1 357 ? -7.559 -18.425 -4.543 1.00 94.94 357 HIS A N 1
ATOM 2799 C CA . HIS A 1 357 ? -6.894 -18.612 -5.831 1.00 94.94 357 HIS A CA 1
ATOM 2800 C C . HIS A 1 357 ? -6.744 -20.081 -6.200 1.00 94.94 357 HIS A C 1
ATOM 2802 O O . HIS A 1 357 ? -6.728 -20.974 -5.351 1.00 94.94 357 HIS A O 1
ATOM 2808 N N . GLU A 1 358 ? -6.580 -20.312 -7.498 1.00 93.25 358 GLU A N 1
ATOM 2809 C CA . GLU A 1 358 ? -6.223 -21.615 -8.030 1.00 93.25 358 GLU A CA 1
ATOM 2810 C C . GLU A 1 358 ? -4.699 -21.806 -7.961 1.00 93.25 358 GLU A C 1
ATOM 2812 O O . GLU A 1 358 ? -3.930 -21.010 -8.508 1.00 93.25 358 GLU A O 1
ATOM 2817 N N . ALA A 1 359 ? -4.244 -22.868 -7.296 1.00 88.62 359 ALA A N 1
ATOM 2818 C CA . ALA A 1 359 ? -2.821 -23.158 -7.172 1.00 88.62 359 ALA A CA 1
ATOM 2819 C C . ALA A 1 359 ? -2.252 -23.740 -8.473 1.00 88.62 359 ALA A C 1
ATOM 2821 O O . ALA A 1 359 ? -2.443 -24.906 -8.814 1.00 88.62 359 ALA A O 1
ATOM 2822 N N . ILE A 1 360 ? -1.478 -22.919 -9.186 1.00 86.62 360 ILE A N 1
ATOM 2823 C CA . ILE A 1 360 ? -0.846 -23.316 -10.450 1.00 86.62 360 ILE A CA 1
ATOM 2824 C C . ILE A 1 360 ? 0.247 -24.362 -10.222 1.00 86.62 360 ILE A C 1
ATOM 2826 O O . ILE A 1 360 ? 0.496 -25.168 -11.110 1.00 86.62 360 ILE A O 1
ATOM 2830 N N . GLN A 1 361 ? 0.921 -24.388 -9.072 1.00 88.00 361 GLN A N 1
ATOM 2831 C CA . GLN A 1 361 ? 1.971 -25.362 -8.771 1.00 88.00 361 GLN A CA 1
ATOM 2832 C C . GLN A 1 361 ? 2.109 -25.573 -7.263 1.00 88.00 361 GLN A C 1
ATOM 2834 O O . GLN A 1 361 ? 2.071 -24.614 -6.498 1.00 88.00 361 GLN A O 1
ATOM 2839 N N . GLY A 1 362 ? 2.340 -26.828 -6.865 1.00 90.19 362 GLY A N 1
ATOM 2840 C CA . GLY A 1 362 ? 2.523 -27.209 -5.466 1.00 90.19 362 GLY A CA 1
ATOM 2841 C C . GLY A 1 362 ? 1.240 -27.100 -4.642 1.00 90.19 362 GLY A C 1
ATOM 2842 O O . GLY A 1 362 ? 0.135 -27.055 -5.184 1.00 90.19 362 GLY A O 1
ATOM 2843 N N . THR A 1 363 ? 1.411 -27.075 -3.322 1.00 90.50 363 THR A N 1
ATOM 2844 C CA . THR A 1 363 ? 0.316 -26.898 -2.365 1.00 90.50 363 THR A CA 1
ATOM 2845 C C . THR A 1 363 ? 0.023 -25.415 -2.166 1.00 90.50 363 THR A C 1
ATOM 2847 O O . THR A 1 363 ? 0.930 -24.627 -1.876 1.00 90.50 363 THR A O 1
ATOM 2850 N N . ALA A 1 364 ? -1.249 -25.049 -2.293 1.00 91.12 364 ALA A N 1
ATOM 2851 C CA . ALA A 1 364 ? -1.760 -23.713 -2.057 1.00 91.12 364 ALA A CA 1
ATOM 2852 C C . ALA A 1 364 ? -1.447 -23.248 -0.630 1.00 91.12 364 ALA A C 1
ATOM 2854 O O . ALA A 1 364 ? -1.413 -24.029 0.325 1.00 91.12 364 ALA A O 1
ATOM 2855 N N . ARG A 1 365 ? -1.245 -21.939 -0.485 1.00 93.56 365 ARG A N 1
ATOM 2856 C CA . ARG A 1 365 ? -1.219 -21.271 0.817 1.00 93.56 365 ARG A CA 1
ATOM 2857 C C . ARG A 1 365 ? -2.439 -20.370 0.908 1.00 93.56 365 ARG A C 1
ATOM 2859 O O . ARG A 1 365 ? -2.510 -19.377 0.189 1.00 93.56 365 ARG A O 1
ATOM 2866 N N . SER A 1 366 ? -3.386 -20.750 1.753 1.00 95.94 366 SER A N 1
ATOM 2867 C CA . SER A 1 366 ? -4.579 -19.958 2.060 1.00 95.94 366 SER A CA 1
ATOM 2868 C C . SER A 1 366 ? -4.192 -18.818 2.982 1.00 95.94 366 SER A C 1
ATOM 2870 O O . SER A 1 366 ? -3.712 -19.100 4.070 1.00 95.94 366 SER A O 1
ATOM 2872 N N . ALA A 1 367 ? -4.380 -17.565 2.573 1.00 97.25 367 ALA A N 1
ATOM 2873 C CA . ALA A 1 367 ? -4.034 -16.435 3.425 1.00 97.25 367 ALA A CA 1
ATOM 2874 C C . ALA A 1 367 ? -4.865 -16.457 4.718 1.00 97.25 367 ALA A C 1
ATOM 2876 O O . ALA A 1 367 ? -6.052 -16.783 4.693 1.00 97.25 367 ALA A O 1
ATOM 2877 N N . HIS A 1 368 ? -4.223 -16.129 5.836 1.00 97.88 368 HIS A N 1
ATOM 2878 C CA . HIS A 1 368 ? -4.853 -15.985 7.146 1.00 97.88 368 HIS A CA 1
ATOM 2879 C C . HIS A 1 368 ? -5.228 -14.524 7.366 1.00 97.88 368 HIS A C 1
ATOM 2881 O O . HIS A 1 368 ? -4.409 -13.637 7.140 1.00 97.88 368 HIS A O 1
ATOM 2887 N N . TYR A 1 369 ? -6.461 -14.268 7.772 1.00 98.38 369 TYR A N 1
ATOM 2888 C CA . TYR A 1 369 ? -6.993 -12.936 8.009 1.00 98.38 369 TYR A CA 1
ATOM 2889 C C . TYR A 1 369 ? -7.384 -12.832 9.471 1.00 98.38 369 TYR A C 1
ATOM 2891 O O . TYR A 1 369 ? -8.238 -13.588 9.916 1.00 98.38 369 TYR A O 1
ATOM 2899 N N . PHE A 1 370 ? -6.780 -11.901 10.205 1.00 97.94 370 PHE A N 1
ATOM 2900 C CA . PHE A 1 370 ? -7.051 -11.687 11.623 1.00 97.94 370 PHE A CA 1
ATOM 2901 C C . PHE A 1 370 ? -7.621 -10.288 11.845 1.00 97.94 370 PHE A C 1
ATOM 2903 O O . PHE A 1 370 ? -6.982 -9.287 11.518 1.00 97.94 370 PHE A O 1
ATOM 2910 N N . THR A 1 371 ? -8.812 -10.193 12.426 1.00 97.88 371 THR A N 1
ATOM 2911 C CA . THR A 1 371 ? -9.479 -8.909 12.669 1.00 97.88 371 THR A CA 1
ATOM 2912 C C . THR A 1 371 ? -9.012 -8.317 13.996 1.00 97.88 371 THR A C 1
ATOM 2914 O O . THR A 1 371 ? -9.336 -8.831 15.065 1.00 97.88 371 THR A O 1
ATOM 2917 N N . LEU A 1 372 ? -8.250 -7.220 13.947 1.00 96.88 372 LEU A N 1
ATOM 2918 C CA . LEU A 1 372 ? -7.795 -6.505 15.146 1.00 96.88 372 LEU A CA 1
ATOM 2919 C C . LEU A 1 372 ? -8.874 -5.593 15.731 1.00 96.88 372 LEU A C 1
ATOM 2921 O O . LEU A 1 372 ? -8.915 -5.411 16.946 1.00 96.88 372 LEU A O 1
ATOM 2925 N N . GLN A 1 373 ? -9.718 -5.017 14.874 1.00 96.81 373 GLN A N 1
ATOM 2926 C CA . GLN A 1 373 ? -10.789 -4.095 15.245 1.00 96.81 373 GLN A CA 1
ATOM 2927 C C . GLN A 1 373 ? -11.928 -4.195 14.221 1.00 96.81 373 GLN A C 1
ATOM 2929 O O . GLN A 1 373 ? -11.652 -4.330 13.032 1.00 96.81 373 GLN A O 1
ATOM 2934 N N . ASN A 1 374 ? -13.189 -4.136 14.664 1.00 96.19 374 ASN A N 1
ATOM 2935 C CA . ASN A 1 374 ? -14.379 -4.275 13.810 1.00 96.19 374 ASN A CA 1
ATOM 2936 C C . ASN A 1 374 ? -15.512 -3.334 14.255 1.00 96.19 374 ASN A C 1
ATOM 2938 O O . ASN A 1 374 ? -16.605 -3.761 14.623 1.00 96.19 374 ASN A O 1
ATOM 2942 N N . ASN A 1 375 ? -15.251 -2.030 14.238 1.00 95.50 375 ASN A N 1
ATOM 2943 C CA . ASN A 1 375 ? -16.242 -1.007 14.581 1.00 95.50 375 ASN A CA 1
ATOM 2944 C C . ASN A 1 375 ? -17.275 -0.790 13.466 1.00 95.50 375 ASN A C 1
ATOM 2946 O O . ASN A 1 375 ? -18.282 -0.137 13.703 1.00 95.50 375 ASN A O 1
ATOM 2950 N N . MET A 1 376 ? -17.060 -1.343 12.267 1.00 94.38 376 MET A N 1
ATOM 2951 C CA . MET A 1 376 ? -18.097 -1.374 11.226 1.00 94.38 376 MET A CA 1
ATOM 2952 C C . MET A 1 376 ? -19.162 -2.451 11.491 1.00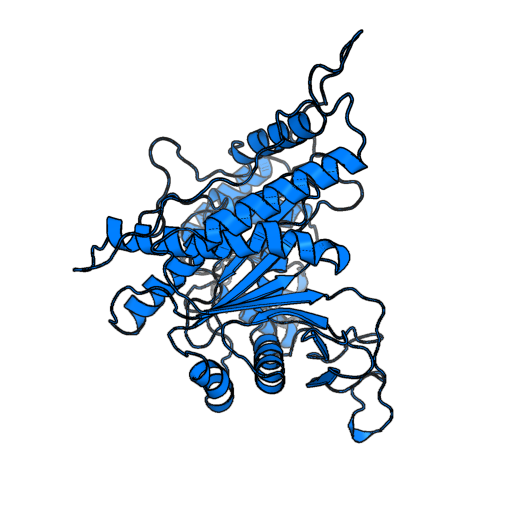 94.38 376 MET A C 1
ATOM 2954 O O . MET A 1 376 ? -20.168 -2.480 10.790 1.00 94.38 376 MET A O 1
ATOM 2958 N N . GLY A 1 377 ? -18.947 -3.349 12.463 1.00 92.75 377 GLY A N 1
ATOM 2959 C CA . GLY A 1 377 ? -19.907 -4.398 12.810 1.00 92.75 377 GLY A CA 1
ATOM 2960 C C . GLY A 1 377 ? -20.079 -5.458 11.721 1.00 92.75 377 GLY A C 1
ATOM 2961 O O . GLY A 1 377 ? -21.170 -6.001 11.554 1.00 92.75 377 GLY A O 1
ATOM 2962 N N . LEU A 1 378 ? -19.026 -5.750 10.949 1.00 92.69 378 LEU A N 1
ATOM 2963 C CA . LEU A 1 378 ? -19.086 -6.769 9.902 1.00 92.69 378 LEU A CA 1
ATOM 2964 C C . LEU A 1 378 ? -19.238 -8.159 10.523 1.00 92.69 378 LEU A C 1
ATOM 2966 O O . LEU A 1 378 ? -18.439 -8.550 11.371 1.00 92.69 378 LEU A O 1
ATOM 2970 N N . SER A 1 379 ? -20.230 -8.927 10.072 1.00 93.81 379 SER A N 1
ATOM 2971 C CA . SER A 1 379 ? -20.307 -10.354 10.392 1.00 93.81 379 SER A CA 1
ATOM 2972 C C . SER A 1 379 ? -19.158 -11.124 9.733 1.00 93.81 379 SER A C 1
ATOM 2974 O O . SER A 1 379 ? -18.591 -10.668 8.734 1.00 93.81 379 SER A O 1
ATOM 2976 N N . ALA A 1 380 ? -18.854 -12.316 10.260 1.00 94.56 380 ALA A N 1
ATOM 2977 C CA . ALA A 1 380 ? -17.897 -13.249 9.660 1.00 94.56 380 ALA A CA 1
ATOM 2978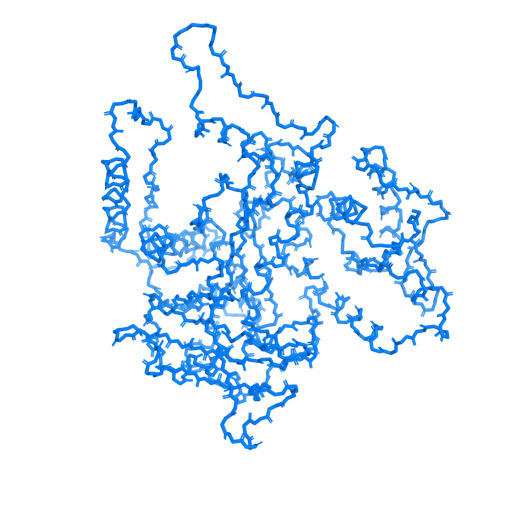 C C . ALA A 1 380 ? -18.190 -13.472 8.171 1.00 94.56 380 ALA A C 1
ATOM 2980 O O . ALA A 1 380 ? -17.351 -13.171 7.327 1.00 94.56 380 ALA A O 1
ATOM 2981 N N . ASP A 1 381 ? -19.428 -13.841 7.836 1.00 93.50 381 ASP A N 1
ATOM 2982 C CA . ASP A 1 381 ? -19.859 -14.072 6.455 1.00 93.50 381 ASP A CA 1
ATOM 2983 C C . ASP A 1 381 ? -19.650 -12.869 5.532 1.00 93.50 381 ASP A C 1
ATOM 2985 O O . ASP A 1 381 ? -19.196 -13.030 4.394 1.00 93.50 381 ASP A O 1
ATOM 2989 N N . ASN A 1 382 ? -19.968 -11.659 6.002 1.00 93.00 382 ASN A N 1
ATOM 2990 C CA . ASN A 1 382 ? -19.775 -10.453 5.204 1.00 93.00 382 ASN A CA 1
ATOM 2991 C C . ASN A 1 382 ? -18.288 -10.188 4.980 1.00 93.00 382 ASN A C 1
ATOM 2993 O O . ASN A 1 382 ? -17.893 -9.924 3.844 1.00 93.00 382 ASN A O 1
ATOM 2997 N N . LEU A 1 383 ? -17.454 -10.307 6.021 1.00 95.00 383 LEU A N 1
ATOM 2998 C CA . LEU A 1 383 ? -16.015 -10.120 5.866 1.00 95.00 383 LEU A CA 1
ATOM 2999 C C . LEU A 1 383 ? -15.416 -11.183 4.934 1.00 95.00 383 LEU A C 1
ATOM 3001 O O . LEU A 1 383 ? -14.699 -10.819 4.007 1.00 95.00 383 LEU A O 1
ATOM 3005 N N . HIS A 1 384 ? -15.780 -12.461 5.086 1.00 96.38 384 HIS A N 1
ATOM 3006 C CA . HIS A 1 384 ? -15.351 -13.548 4.199 1.00 96.38 384 HIS A CA 1
ATOM 3007 C C . HIS A 1 384 ? -15.668 -13.239 2.730 1.00 96.38 384 HIS A C 1
ATOM 3009 O O . HIS A 1 384 ? -14.785 -13.308 1.869 1.00 96.38 384 HIS A O 1
ATOM 3015 N N . ARG A 1 385 ? -16.920 -12.855 2.440 1.00 94.38 385 ARG A N 1
ATOM 3016 C CA . ARG A 1 385 ? -17.386 -12.520 1.084 1.00 94.38 385 ARG A CA 1
ATOM 3017 C C . ARG A 1 385 ? -16.645 -11.320 0.511 1.00 94.38 385 ARG A C 1
ATOM 3019 O O . ARG A 1 385 ? -16.125 -11.409 -0.599 1.00 94.38 385 ARG A O 1
ATOM 3026 N N . ILE A 1 386 ? -16.549 -10.229 1.272 1.00 94.75 386 ILE A N 1
ATOM 3027 C CA . ILE A 1 386 ? -15.862 -9.005 0.845 1.00 94.75 386 ILE A CA 1
ATOM 3028 C C . ILE A 1 386 ? -14.384 -9.287 0.578 1.00 94.75 386 ILE A C 1
ATOM 3030 O O . ILE A 1 386 ? -13.863 -8.912 -0.471 1.00 94.75 386 ILE A O 1
ATOM 3034 N N . THR A 1 387 ? -13.694 -9.962 1.500 1.00 96.88 387 THR A N 1
ATOM 3035 C CA . THR A 1 387 ? -12.278 -10.299 1.346 1.00 96.88 387 THR A CA 1
ATOM 3036 C C . THR A 1 387 ? -12.055 -11.194 0.129 1.00 96.88 387 THR A C 1
ATOM 3038 O O . THR A 1 387 ? -11.135 -10.936 -0.651 1.00 96.88 387 THR A O 1
ATOM 3041 N N . HIS A 1 388 ? -12.904 -12.206 -0.080 1.00 96.44 388 HIS A N 1
ATOM 3042 C CA . HIS A 1 388 ? -12.818 -13.081 -1.247 1.00 96.44 388 HIS A CA 1
ATOM 3043 C C . HIS A 1 388 ? -13.041 -12.315 -2.549 1.00 96.44 388 HIS A C 1
ATOM 3045 O O . HIS A 1 388 ? -12.216 -12.419 -3.453 1.00 96.44 388 HIS A O 1
ATOM 3051 N N . MET A 1 389 ? -14.072 -11.476 -2.620 1.00 94.62 389 MET A N 1
ATOM 3052 C CA . MET A 1 389 ? -14.343 -10.618 -3.771 1.00 94.62 389 MET A CA 1
ATOM 3053 C C . MET A 1 389 ? -13.167 -9.675 -4.068 1.00 94.62 389 MET A C 1
ATOM 3055 O O . MET A 1 389 ? -12.711 -9.598 -5.207 1.00 94.62 389 MET A O 1
ATOM 3059 N N . LEU A 1 390 ? -12.581 -9.031 -3.054 1.00 95.94 390 LEU A N 1
ATOM 3060 C CA . LEU A 1 390 ? -11.401 -8.173 -3.224 1.00 95.94 390 LEU A CA 1
ATOM 3061 C C . LEU A 1 390 ? -10.166 -8.930 -3.746 1.00 95.94 390 LEU A C 1
ATOM 3063 O O . LEU A 1 390 ? -9.256 -8.300 -4.279 1.00 95.94 390 LEU A O 1
ATOM 3067 N N . CYS A 1 391 ? -10.106 -10.262 -3.652 1.00 97.19 391 CYS A N 1
ATOM 3068 C CA . CYS A 1 391 ? -9.060 -11.058 -4.310 1.00 97.19 391 CYS A CA 1
ATOM 3069 C C . CYS A 1 391 ? -9.234 -11.134 -5.839 1.00 97.19 391 CYS A C 1
ATOM 3071 O O . CYS A 1 391 ? -8.316 -11.567 -6.533 1.00 97.19 391 CYS A O 1
ATOM 3073 N N . TYR A 1 392 ? -10.374 -10.704 -6.380 1.00 95.44 392 TYR A N 1
ATOM 3074 C CA . TYR A 1 392 ? -10.644 -10.626 -7.818 1.00 95.44 392 TYR A CA 1
ATOM 3075 C C . TYR A 1 392 ? -10.557 -9.198 -8.372 1.00 95.44 392 TYR A C 1
ATOM 3077 O O . TYR A 1 392 ? -10.650 -9.044 -9.579 1.00 95.44 392 TYR A O 1
ATOM 3085 N N . ALA A 1 393 ? -10.301 -8.178 -7.541 1.00 93.88 393 ALA A N 1
ATOM 3086 C CA . ALA A 1 393 ? -10.052 -6.794 -7.985 1.00 93.88 393 ALA A CA 1
ATOM 3087 C C . ALA A 1 393 ? -8.625 -6.552 -8.516 1.00 93.88 393 ALA A C 1
ATOM 3089 O O . ALA A 1 393 ? -8.250 -5.414 -8.805 1.00 93.88 393 ALA A O 1
ATOM 3090 N N . TYR A 1 394 ? -7.772 -7.582 -8.588 1.00 94.94 394 TYR A N 1
ATOM 3091 C CA . TYR A 1 394 ? -6.380 -7.398 -8.989 1.00 94.94 394 TYR A CA 1
ATOM 3092 C C . TYR A 1 394 ? -6.261 -7.140 -10.493 1.00 94.94 394 TYR A C 1
ATOM 3094 O O . TYR A 1 394 ? -6.279 -8.055 -11.315 1.00 94.94 394 TYR A O 1
ATOM 3102 N N . ALA A 1 395 ? -6.046 -5.880 -10.862 1.00 91.94 395 ALA A N 1
ATOM 3103 C CA . ALA A 1 395 ? -6.220 -5.403 -12.226 1.00 91.94 395 ALA A CA 1
ATOM 3104 C C . ALA A 1 395 ? -5.237 -6.016 -13.244 1.00 91.94 395 ALA A C 1
ATOM 3106 O O . ALA A 1 395 ? -5.481 -5.972 -14.446 1.00 91.94 395 ALA A O 1
ATOM 3107 N N . ARG A 1 396 ? -4.126 -6.617 -12.800 1.00 90.25 396 ARG A N 1
ATOM 3108 C CA . ARG A 1 396 ? -3.103 -7.208 -13.685 1.00 90.25 396 ARG A CA 1
ATOM 3109 C C . ARG A 1 396 ? -3.353 -8.670 -14.064 1.00 90.25 396 ARG A C 1
ATOM 3111 O O . ARG A 1 396 ? -2.515 -9.246 -14.757 1.00 90.25 396 ARG A O 1
ATOM 3118 N N . ALA A 1 397 ? -4.426 -9.285 -13.580 1.00 88.75 397 ALA A N 1
ATOM 3119 C CA . ALA A 1 397 ? -4.741 -10.678 -13.866 1.00 88.75 397 ALA A CA 1
ATOM 3120 C C . ALA A 1 397 ? -6.242 -10.867 -14.100 1.00 88.75 397 ALA A C 1
ATOM 3122 O O . ALA A 1 397 ? -7.065 -10.118 -13.591 1.00 88.75 397 ALA A O 1
ATOM 3123 N N . THR A 1 398 ? -6.595 -11.911 -14.849 1.00 90.44 398 THR A N 1
ATOM 3124 C CA . THR A 1 398 ? -7.985 -12.342 -15.077 1.00 90.44 398 THR A CA 1
ATOM 3125 C C . THR A 1 398 ? -8.349 -13.546 -14.199 1.00 90.44 398 THR A C 1
ATOM 3127 O O . THR A 1 398 ? -9.095 -14.429 -14.618 1.00 90.44 398 THR A O 1
ATOM 3130 N N . LYS A 1 399 ? -7.730 -13.651 -13.018 1.00 91.19 399 LYS A N 1
ATOM 3131 C CA . LYS A 1 399 ? -7.903 -14.742 -12.050 1.00 91.19 399 LYS A CA 1
ATOM 3132 C C . LYS A 1 399 ? -7.811 -14.183 -10.632 1.00 91.19 399 LYS A C 1
ATOM 3134 O O . LYS A 1 399 ? -7.085 -13.213 -10.416 1.00 91.19 399 LYS A O 1
ATOM 3139 N N . GLY A 1 400 ? -8.477 -14.842 -9.684 1.00 92.25 400 GLY A N 1
ATOM 3140 C CA . GLY A 1 400 ? -8.331 -14.545 -8.260 1.00 92.25 400 GLY A CA 1
ATOM 3141 C C . GLY A 1 400 ? -6.876 -14.691 -7.807 1.00 92.25 400 GLY A C 1
ATOM 3142 O O . GLY A 1 400 ? -6.210 -15.682 -8.123 1.00 92.25 400 GLY A O 1
ATOM 3143 N N . VAL A 1 401 ? -6.373 -13.684 -7.095 1.00 95.62 401 VAL A N 1
ATOM 3144 C CA . VAL A 1 401 ? -5.043 -13.693 -6.469 1.00 95.62 401 VAL A CA 1
ATOM 3145 C C . VAL A 1 401 ? -5.098 -14.297 -5.070 1.00 95.62 401 VAL A C 1
ATOM 3147 O O . VAL A 1 401 ? -6.169 -14.475 -4.500 1.00 95.62 401 VAL A O 1
ATOM 3150 N N . SER A 1 402 ? -3.941 -14.646 -4.506 1.00 95.75 402 SER A N 1
ATOM 3151 C CA . SER A 1 402 ? -3.853 -15.451 -3.282 1.00 95.75 402 SER A CA 1
ATOM 3152 C C . SER A 1 402 ? -4.195 -14.733 -1.976 1.00 95.75 402 SER A C 1
ATOM 3154 O O . SER A 1 402 ? -4.242 -15.379 -0.936 1.00 95.75 402 SER A O 1
ATOM 3156 N N . TYR A 1 403 ? -4.386 -13.417 -2.023 1.00 97.19 403 TYR A N 1
ATOM 3157 C CA . TYR A 1 403 ? -4.852 -12.571 -0.927 1.00 97.19 403 TYR A CA 1
ATOM 3158 C C . TYR A 1 403 ? -5.436 -11.279 -1.515 1.00 97.19 403 TYR A C 1
ATOM 3160 O O . TYR A 1 403 ? -5.321 -11.042 -2.720 1.00 97.19 403 TYR A O 1
ATOM 3168 N N . CYS A 1 404 ? -6.085 -10.450 -0.697 1.00 97.25 404 CYS A N 1
ATOM 3169 C CA . CYS A 1 404 ? -6.900 -9.338 -1.192 1.00 97.25 404 CYS A CA 1
ATOM 3170 C C . CYS A 1 404 ? -6.064 -8.310 -1.978 1.00 97.25 404 CYS A C 1
ATOM 3172 O O . CYS A 1 404 ? -4.935 -7.976 -1.606 1.00 97.25 404 CYS A O 1
ATOM 3174 N N . ALA A 1 405 ? -6.631 -7.785 -3.071 1.00 97.19 405 ALA A N 1
ATOM 3175 C CA . ALA A 1 405 ? -5.935 -6.867 -3.970 1.00 97.19 405 ALA A CA 1
ATOM 3176 C C . ALA A 1 405 ? -5.360 -5.612 -3.279 1.00 97.19 405 ALA A C 1
ATOM 3178 O O . ALA A 1 405 ? -4.218 -5.287 -3.594 1.00 97.19 405 ALA A O 1
ATOM 3179 N N . PRO A 1 406 ? -6.036 -4.948 -2.313 1.00 97.31 406 PRO A N 1
ATOM 3180 C CA . PRO A 1 406 ? -5.476 -3.778 -1.628 1.00 97.31 406 PRO A CA 1
ATOM 3181 C C . PRO A 1 406 ? -4.129 -4.066 -0.950 1.00 97.31 406 PRO A C 1
ATOM 3183 O O . PRO A 1 406 ? -3.157 -3.340 -1.160 1.00 97.31 406 PRO A O 1
ATOM 3186 N N . ALA A 1 407 ? -4.042 -5.160 -0.187 1.00 97.88 407 ALA A N 1
ATOM 3187 C CA . ALA A 1 407 ? -2.798 -5.600 0.442 1.00 97.88 407 ALA A CA 1
ATOM 3188 C C . ALA A 1 407 ? -1.738 -5.975 -0.608 1.00 97.88 407 ALA A C 1
ATOM 3190 O O . ALA A 1 407 ? -0.559 -5.655 -0.465 1.00 97.88 407 ALA A O 1
ATOM 3191 N N . TYR A 1 408 ? -2.152 -6.605 -1.712 1.00 97.56 408 TYR A N 1
ATOM 3192 C CA . TYR A 1 408 ? -1.238 -6.941 -2.804 1.00 97.56 408 TYR A CA 1
ATOM 3193 C C . TYR A 1 408 ? -0.700 -5.686 -3.517 1.00 97.56 408 TYR A C 1
ATOM 3195 O O . TYR A 1 408 ? 0.462 -5.638 -3.924 1.00 97.56 408 TYR A O 1
ATOM 3203 N N . TYR A 1 409 ? -1.505 -4.635 -3.647 1.00 97.81 409 TYR A N 1
ATOM 3204 C CA . TYR A 1 409 ? -1.057 -3.363 -4.202 1.00 97.81 409 TYR A CA 1
ATOM 3205 C C . TYR A 1 409 ? -0.019 -2.681 -3.315 1.00 97.81 409 TYR A C 1
ATOM 3207 O O . TYR A 1 409 ? 0.983 -2.204 -3.849 1.00 97.81 409 TYR A O 1
ATOM 3215 N N . ALA A 1 410 ? -0.186 -2.722 -1.991 1.00 98.06 410 ALA A N 1
ATOM 3216 C CA . ALA A 1 410 ? 0.816 -2.207 -1.060 1.00 98.06 410 ALA A CA 1
ATOM 3217 C C . ALA A 1 410 ? 2.166 -2.941 -1.204 1.00 98.06 410 ALA A C 1
ATOM 3219 O O . ALA A 1 410 ? 3.192 -2.291 -1.396 1.00 98.06 410 ALA A O 1
ATOM 3220 N N . ASP A 1 411 ? 2.160 -4.281 -1.268 1.00 96.69 411 ASP A N 1
ATOM 3221 C CA . ASP A 1 411 ? 3.361 -5.099 -1.543 1.00 96.69 411 ASP A CA 1
ATOM 3222 C C . ASP A 1 411 ? 4.021 -4.716 -2.886 1.00 96.69 411 ASP A C 1
ATOM 3224 O O . ASP A 1 411 ? 5.245 -4.635 -3.007 1.00 96.69 411 ASP A O 1
ATOM 3228 N N . LYS A 1 412 ? 3.226 -4.404 -3.922 1.00 96.94 412 LYS A N 1
ATOM 3229 C CA . LYS A 1 412 ? 3.756 -3.962 -5.225 1.00 96.94 412 LYS A CA 1
ATOM 3230 C C . LYS A 1 412 ? 4.336 -2.550 -5.199 1.00 96.94 412 LYS A C 1
ATOM 3232 O O . LYS A 1 412 ? 5.322 -2.310 -5.901 1.00 96.94 412 LYS A O 1
ATOM 3237 N N . LEU A 1 413 ? 3.766 -1.635 -4.418 1.00 97.69 413 LEU A N 1
ATOM 3238 C CA . LEU A 1 413 ? 4.345 -0.307 -4.227 1.00 97.69 413 LEU A CA 1
ATOM 3239 C C . LEU A 1 413 ? 5.654 -0.393 -3.425 1.00 97.69 413 LEU A C 1
ATOM 3241 O O . LEU A 1 413 ? 6.644 0.219 -3.819 1.00 97.69 413 LEU A O 1
ATOM 3245 N N . CYS A 1 414 ? 5.712 -1.242 -2.398 1.00 96.56 414 CYS A N 1
ATOM 3246 C CA . CYS A 1 414 ? 6.949 -1.583 -1.696 1.00 96.56 414 CYS A CA 1
ATOM 3247 C C . CYS A 1 414 ? 8.024 -2.150 -2.643 1.00 96.56 414 CYS A C 1
ATOM 3249 O O . CYS A 1 414 ? 9.172 -1.701 -2.625 1.00 96.56 414 CYS A O 1
ATOM 3251 N N . ASP A 1 415 ? 7.666 -3.099 -3.517 1.00 95.62 415 ASP A N 1
ATOM 3252 C CA . ASP A 1 415 ? 8.573 -3.634 -4.544 1.00 95.62 415 ASP A CA 1
ATOM 3253 C C . ASP A 1 415 ? 9.073 -2.541 -5.504 1.00 95.62 415 ASP A C 1
ATOM 3255 O O . ASP A 1 415 ? 10.236 -2.557 -5.920 1.00 95.62 415 ASP A O 1
ATOM 3259 N N . ARG A 1 416 ? 8.222 -1.564 -5.849 1.00 96.56 416 ARG A N 1
ATOM 3260 C CA . ARG A 1 416 ? 8.628 -0.397 -6.642 1.00 96.56 416 ARG A CA 1
ATOM 3261 C C . ARG A 1 416 ? 9.624 0.476 -5.878 1.00 96.56 416 ARG A C 1
ATOM 3263 O O . ARG A 1 416 ? 10.663 0.814 -6.441 1.00 96.56 416 ARG A O 1
ATOM 3270 N N . GLY A 1 417 ? 9.368 0.767 -4.605 1.00 95.06 417 GLY A N 1
ATOM 3271 C CA . GLY A 1 417 ? 10.313 1.471 -3.739 1.00 95.06 417 GLY A CA 1
ATOM 3272 C C . GLY A 1 417 ? 11.660 0.756 -3.634 1.00 95.06 417 GLY A C 1
ATOM 3273 O O . GLY A 1 417 ? 12.713 1.392 -3.696 1.00 95.06 417 GLY A O 1
ATOM 3274 N N . ARG A 1 418 ? 11.651 -0.583 -3.575 1.00 93.62 418 ARG A N 1
ATOM 3275 C CA . ARG A 1 418 ? 12.889 -1.369 -3.577 1.00 93.62 418 ARG A CA 1
ATOM 3276 C C . ARG A 1 418 ? 13.696 -1.191 -4.859 1.00 93.62 418 ARG A C 1
ATOM 3278 O O . ARG A 1 418 ? 14.924 -1.193 -4.810 1.00 93.62 418 ARG A O 1
ATOM 3285 N N . ALA A 1 419 ? 13.018 -1.051 -5.998 1.00 93.56 419 ALA A N 1
ATOM 3286 C CA . ALA A 1 419 ? 13.678 -0.757 -7.263 1.00 93.56 419 ALA A CA 1
ATOM 3287 C C . ALA A 1 419 ? 14.351 0.623 -7.225 1.00 93.56 419 ALA A C 1
ATOM 3289 O O . ALA A 1 419 ? 15.477 0.748 -7.697 1.00 93.56 419 ALA A O 1
ATOM 3290 N N . TYR A 1 420 ? 13.734 1.630 -6.600 1.00 93.50 420 TYR A N 1
ATOM 3291 C CA . TYR A 1 420 ? 14.370 2.940 -6.438 1.00 93.50 420 TYR A CA 1
ATOM 3292 C C . TYR A 1 420 ? 15.644 2.849 -5.596 1.00 93.50 420 TYR A C 1
ATOM 3294 O O . TYR A 1 420 ? 16.699 3.283 -6.051 1.00 93.50 420 TYR A O 1
ATOM 3302 N N . LEU A 1 421 ? 15.590 2.169 -4.447 1.00 90.81 421 LEU A N 1
ATOM 3303 C CA . LEU A 1 421 ? 16.735 1.984 -3.544 1.00 90.81 421 LEU A CA 1
ATOM 3304 C C . LEU A 1 421 ? 17.731 0.896 -3.988 1.00 90.81 421 LEU A C 1
ATOM 3306 O O . LEU A 1 421 ? 18.568 0.454 -3.199 1.00 90.81 421 LEU A O 1
ATOM 3310 N N . ARG A 1 422 ? 17.661 0.417 -5.235 1.00 89.75 422 ARG A N 1
ATOM 3311 C CA . ARG A 1 422 ? 18.467 -0.730 -5.675 1.00 89.75 422 ARG A CA 1
ATOM 3312 C C . ARG A 1 422 ? 19.975 -0.526 -5.511 1.00 89.75 422 ARG A C 1
ATOM 3314 O O . ARG A 1 422 ? 20.654 -1.486 -5.154 1.00 89.75 422 ARG A O 1
ATOM 3321 N N . HIS A 1 423 ? 20.484 0.691 -5.702 1.00 85.88 423 HIS A N 1
ATOM 3322 C CA . HIS A 1 423 ? 21.899 1.009 -5.483 1.00 85.88 423 HIS A CA 1
ATOM 3323 C C . HIS A 1 423 ? 22.355 0.709 -4.053 1.00 85.88 423 HIS A C 1
ATOM 3325 O O . HIS A 1 423 ? 23.384 0.060 -3.870 1.00 85.88 423 HIS A O 1
ATOM 3331 N N . TYR A 1 424 ? 21.544 1.076 -3.055 1.00 80.94 424 TYR A N 1
ATOM 3332 C CA . TYR A 1 424 ? 21.795 0.749 -1.650 1.00 80.94 424 TYR A CA 1
ATOM 3333 C C . TYR A 1 424 ? 21.772 -0.758 -1.396 1.00 80.94 424 TYR A C 1
ATOM 3335 O O . TYR A 1 424 ? 22.618 -1.276 -0.670 1.00 80.94 424 TYR A O 1
ATOM 3343 N N . TYR A 1 425 ? 20.815 -1.481 -1.986 1.00 81.62 425 TYR A N 1
ATOM 3344 C CA . TYR A 1 425 ? 20.718 -2.929 -1.784 1.00 81.62 425 TYR A CA 1
ATOM 3345 C C . TYR A 1 425 ? 21.889 -3.697 -2.389 1.00 81.62 425 TYR A C 1
ATOM 3347 O O . TYR A 1 425 ? 22.274 -4.726 -1.839 1.00 81.62 425 TYR A O 1
ATOM 3355 N N . MET A 1 426 ? 22.419 -3.228 -3.519 1.00 82.94 426 MET A N 1
ATOM 3356 C CA . MET A 1 426 ? 23.510 -3.890 -4.233 1.00 82.94 426 MET A CA 1
ATOM 3357 C C . MET A 1 426 ? 24.900 -3.388 -3.812 1.00 82.94 426 MET A C 1
ATOM 3359 O O . MET A 1 426 ? 25.888 -3.944 -4.280 1.00 82.94 426 MET A O 1
ATOM 3363 N N . GLY A 1 427 ? 24.989 -2.371 -2.944 1.00 79.94 427 GLY A N 1
ATOM 3364 C CA . GLY A 1 427 ? 26.266 -1.797 -2.507 1.00 79.94 427 GLY A CA 1
ATOM 3365 C C . GLY A 1 427 ? 27.054 -1.189 -3.667 1.00 79.94 427 GLY A C 1
ATOM 3366 O O . GLY A 1 427 ? 28.234 -1.484 -3.831 1.00 79.94 427 GLY A O 1
ATOM 3367 N N . VAL A 1 428 ? 26.381 -0.413 -4.521 1.00 83.50 428 VAL A N 1
ATOM 3368 C CA . VAL A 1 428 ? 27.020 0.200 -5.693 1.00 83.50 428 VAL A CA 1
ATOM 3369 C C . VAL A 1 428 ? 28.001 1.291 -5.247 1.00 83.50 428 VAL A C 1
ATOM 3371 O O . VAL A 1 428 ? 27.580 2.167 -4.489 1.00 83.50 428 VAL A O 1
ATOM 3374 N N . PRO A 1 429 ? 29.246 1.302 -5.766 1.00 82.56 429 PRO A N 1
ATOM 3375 C CA . PRO A 1 429 ? 30.219 2.360 -5.505 1.00 82.56 429 PRO A CA 1
ATOM 3376 C C . PRO A 1 429 ? 29.679 3.776 -5.718 1.00 82.56 429 PRO A C 1
ATOM 3378 O O . PRO A 1 429 ? 29.137 4.092 -6.777 1.00 82.56 429 PRO A O 1
ATOM 3381 N N . GLY A 1 430 ? 29.849 4.632 -4.711 1.00 80.69 430 GLY A N 1
ATOM 3382 C CA . GLY A 1 430 ? 29.355 6.011 -4.672 1.00 80.69 430 GLY A CA 1
ATOM 3383 C C . GLY A 1 430 ? 27.920 6.164 -4.155 1.00 80.69 430 GLY A C 1
ATOM 3384 O O . GLY A 1 430 ? 27.433 7.289 -4.067 1.00 80.69 430 GLY A O 1
ATOM 3385 N N . PHE A 1 431 ? 27.251 5.061 -3.813 1.00 80.31 431 PHE A N 1
ATOM 3386 C CA . PHE A 1 431 ? 25.910 5.042 -3.219 1.00 80.31 431 PHE A CA 1
ATOM 3387 C C . PHE A 1 431 ? 25.873 4.259 -1.899 1.00 80.31 431 PHE A C 1
ATOM 3389 O O . PHE A 1 431 ? 24.796 3.991 -1.363 1.00 80.31 431 PHE A O 1
ATOM 3396 N N . GLU A 1 432 ? 27.032 3.851 -1.377 1.00 79.38 432 GLU A N 1
ATOM 3397 C CA . GLU A 1 432 ? 27.118 3.184 -0.088 1.00 79.38 432 GLU A CA 1
ATOM 3398 C C . GLU A 1 432 ? 26.831 4.155 1.066 1.00 79.38 432 GLU A C 1
ATOM 3400 O O . GLU A 1 432 ? 27.231 5.321 1.026 1.00 79.38 432 GLU A O 1
ATOM 3405 N N . PRO A 1 433 ? 26.183 3.679 2.142 1.00 80.69 433 PRO A N 1
ATOM 3406 C CA . PRO A 1 433 ? 26.024 4.480 3.344 1.00 80.69 433 PRO A CA 1
ATOM 3407 C C . PRO A 1 433 ? 27.389 4.782 3.971 1.00 80.69 433 PRO A C 1
ATOM 3409 O O . PRO A 1 433 ? 28.300 3.947 3.945 1.00 80.69 433 PRO A O 1
ATOM 3412 N N . ARG A 1 434 ? 27.514 5.948 4.620 1.00 87.50 434 ARG A N 1
ATOM 3413 C CA . ARG A 1 434 ? 28.706 6.269 5.421 1.00 87.50 434 ARG A CA 1
ATOM 3414 C C . ARG A 1 434 ? 28.968 5.171 6.453 1.00 87.50 434 ARG A C 1
ATOM 3416 O O . ARG A 1 434 ? 28.032 4.600 7.018 1.00 87.50 434 ARG A O 1
ATOM 3423 N N . ALA A 1 435 ? 30.235 4.918 6.763 1.00 86.44 435 ALA A N 1
ATOM 3424 C CA . ALA A 1 435 ? 30.578 4.025 7.861 1.00 86.44 435 ALA A CA 1
ATOM 3425 C C . ALA A 1 435 ? 30.057 4.580 9.199 1.00 86.44 435 ALA A C 1
ATOM 3427 O O . ALA A 1 435 ? 30.022 5.794 9.428 1.00 86.44 435 ALA A O 1
ATOM 3428 N N . MET A 1 436 ? 29.676 3.675 10.099 1.00 87.00 436 MET A N 1
ATOM 3429 C CA . MET A 1 436 ? 29.380 4.034 11.482 1.00 87.00 436 MET A CA 1
ATOM 3430 C C . MET A 1 436 ? 30.649 4.570 12.160 1.00 87.00 436 MET A C 1
ATOM 3432 O O . MET A 1 436 ? 31.706 3.934 12.118 1.00 87.00 436 MET A O 1
ATOM 3436 N N . ARG A 1 437 ? 30.540 5.731 12.804 1.00 86.88 437 ARG A N 1
ATOM 3437 C CA . ARG A 1 437 ? 31.613 6.389 13.546 1.00 86.88 437 ARG A CA 1
ATOM 3438 C C . ARG A 1 437 ? 31.972 5.555 14.773 1.00 86.88 437 ARG A C 1
ATOM 3440 O O . ARG A 1 437 ? 31.111 5.149 15.549 1.00 86.88 437 ARG A O 1
ATOM 3447 N N . ARG A 1 438 ? 33.269 5.312 14.964 1.00 83.31 438 ARG A N 1
ATOM 3448 C CA . ARG A 1 438 ? 33.813 4.557 16.102 1.00 83.31 438 ARG A CA 1
ATOM 3449 C C . ARG A 1 438 ? 34.810 5.419 16.867 1.00 83.31 438 ARG A C 1
ATOM 3451 O O . ARG A 1 438 ? 35.631 6.098 16.253 1.00 83.31 438 ARG A O 1
ATOM 3458 N N . ALA A 1 439 ? 34.747 5.386 18.196 1.00 81.19 439 ALA A N 1
ATOM 3459 C CA . ALA A 1 439 ? 35.745 6.030 19.045 1.00 81.19 439 ALA A CA 1
ATOM 3460 C C . ALA A 1 439 ? 37.031 5.187 19.091 1.00 81.19 439 ALA A C 1
ATOM 3462 O O . ALA A 1 439 ? 36.970 3.958 19.069 1.00 81.19 439 ALA A O 1
ATOM 3463 N N . LYS A 1 440 ? 38.198 5.843 19.184 1.00 80.94 440 LYS A N 1
ATOM 3464 C CA . LYS A 1 440 ? 39.482 5.162 19.450 1.00 80.94 440 LYS A CA 1
ATOM 3465 C C . LYS A 1 440 ? 39.580 4.671 20.904 1.00 80.94 440 LYS A C 1
ATOM 3467 O O . LYS A 1 440 ? 40.224 3.662 21.162 1.00 80.94 440 LYS A O 1
ATOM 3472 N N . SER A 1 441 ? 38.929 5.375 21.831 1.00 80.06 441 SER A N 1
ATOM 3473 C CA . SER A 1 441 ? 38.796 5.043 23.254 1.00 80.06 441 SER A CA 1
ATOM 3474 C C . SER A 1 441 ? 37.548 5.726 23.825 1.00 80.06 441 SER A C 1
ATOM 3476 O O . SER A 1 441 ? 37.238 6.842 23.409 1.00 80.06 441 SER A O 1
ATOM 3478 N N . GLY A 1 442 ? 36.869 5.102 24.792 1.00 77.25 442 GLY A N 1
ATOM 3479 C CA . GLY A 1 442 ? 35.621 5.615 25.377 1.00 77.25 442 GLY A CA 1
ATOM 3480 C C . GLY A 1 442 ? 34.351 5.116 24.665 1.00 77.25 442 GLY A C 1
ATOM 3481 O O . GLY A 1 442 ? 34.444 4.265 23.774 1.00 77.25 442 GLY A O 1
ATOM 3482 N N . PRO A 1 443 ? 33.160 5.593 25.075 1.00 75.31 443 PRO A N 1
ATOM 3483 C CA . PRO A 1 443 ? 31.898 5.201 24.454 1.00 75.31 443 PRO A CA 1
ATOM 3484 C C . PRO A 1 443 ? 31.838 5.644 22.980 1.00 75.31 443 PRO A C 1
ATOM 3486 O O . PRO A 1 443 ? 32.458 6.646 22.609 1.00 75.31 443 PRO A O 1
ATOM 3489 N N . PRO A 1 444 ? 31.121 4.903 22.114 1.00 79.25 444 PRO A N 1
ATOM 3490 C CA . PRO A 1 444 ? 30.994 5.264 20.708 1.00 79.25 444 PRO A CA 1
ATOM 3491 C C . PRO A 1 444 ? 30.310 6.636 20.559 1.00 79.25 444 PRO A C 1
ATOM 3493 O O . PRO A 1 444 ? 29.405 6.953 21.329 1.00 79.25 444 PRO A O 1
ATOM 3496 N N . PRO A 1 445 ? 30.715 7.448 19.565 1.00 83.50 445 PRO A N 1
ATOM 3497 C CA . PRO A 1 445 ? 30.202 8.809 19.389 1.00 83.50 445 PRO A CA 1
ATOM 3498 C C . PRO A 1 445 ? 28.763 8.852 18.854 1.00 83.50 445 PRO A C 1
ATOM 3500 O O . PRO A 1 445 ? 28.145 9.910 18.868 1.00 83.50 445 PRO A O 1
ATOM 3503 N N . GLU A 1 446 ? 28.246 7.728 18.354 1.00 85.00 446 GLU A N 1
ATOM 3504 C CA . GLU A 1 446 ? 26.855 7.569 17.937 1.00 85.00 446 GLU A CA 1
ATOM 3505 C C . GLU A 1 446 ? 26.335 6.180 18.322 1.00 85.00 446 GLU A C 1
ATOM 3507 O O . GLU A 1 446 ? 27.082 5.195 18.319 1.00 85.00 446 GLU A O 1
ATOM 3512 N N . THR A 1 447 ? 25.044 6.094 18.640 1.00 84.38 447 THR A N 1
ATOM 3513 C CA . THR A 1 447 ? 24.356 4.813 18.835 1.00 84.38 447 THR A CA 1
ATOM 3514 C C . THR A 1 447 ? 23.965 4.192 17.495 1.00 84.38 447 THR A C 1
ATOM 3516 O O . THR A 1 447 ? 23.956 4.842 16.448 1.00 84.38 447 THR A O 1
ATOM 3519 N N . TYR A 1 448 ? 23.606 2.909 17.510 1.00 83.62 448 TYR A N 1
ATOM 3520 C CA . TYR A 1 448 ? 23.132 2.229 16.305 1.00 83.62 448 TYR A CA 1
ATOM 3521 C C . TYR A 1 448 ? 21.795 2.781 15.800 1.00 83.62 448 TYR A C 1
ATOM 3523 O O . TYR A 1 448 ? 21.609 2.942 14.595 1.00 83.62 448 TYR A O 1
ATOM 3531 N N . GLU A 1 449 ? 20.888 3.142 16.705 1.00 82.81 449 GLU A N 1
ATOM 3532 C CA . GLU A 1 449 ? 19.638 3.813 16.360 1.00 82.81 449 GLU A CA 1
ATOM 3533 C C . GLU A 1 449 ? 19.865 5.205 15.752 1.00 82.81 449 GLU A C 1
ATOM 3535 O O . GLU A 1 449 ? 19.204 5.542 14.769 1.00 82.81 449 GLU A O 1
ATOM 3540 N N . GLN A 1 450 ? 20.813 5.987 16.285 1.00 85.06 450 GLN A N 1
ATOM 3541 C CA . GLN A 1 450 ? 21.198 7.282 15.708 1.00 85.06 450 GLN A CA 1
ATOM 3542 C C . GLN A 1 450 ? 21.772 7.106 14.302 1.00 85.06 450 GLN A C 1
ATOM 3544 O O . GLN A 1 450 ? 21.307 7.751 13.369 1.00 85.06 450 GLN A O 1
ATOM 3549 N N . TYR A 1 451 ? 22.692 6.155 14.128 1.00 88.62 451 TYR A N 1
ATOM 3550 C CA . TYR A 1 451 ? 23.274 5.839 12.829 1.00 88.62 451 TYR A CA 1
ATOM 3551 C C . TYR A 1 451 ? 22.212 5.483 11.774 1.00 88.62 451 TYR A C 1
ATOM 3553 O O . TYR A 1 451 ? 22.223 6.042 10.681 1.00 88.62 451 TYR A O 1
ATOM 3561 N N . ILE A 1 452 ? 21.257 4.596 12.090 1.00 89.06 452 ILE A N 1
ATOM 3562 C CA . ILE A 1 452 ? 20.165 4.251 11.158 1.00 89.06 452 ILE A CA 1
ATOM 3563 C C . ILE A 1 452 ? 19.325 5.481 10.808 1.00 89.06 452 ILE A C 1
ATOM 3565 O O . ILE A 1 452 ? 18.895 5.623 9.662 1.00 89.06 452 ILE A O 1
ATOM 3569 N N . ARG A 1 453 ? 19.050 6.346 11.787 1.00 87.69 453 ARG A N 1
ATOM 3570 C CA . ARG A 1 453 ? 18.226 7.535 11.571 1.00 87.69 453 ARG A CA 1
ATOM 3571 C C . ARG A 1 453 ? 18.925 8.551 10.678 1.00 87.69 453 ARG A C 1
ATOM 3573 O O . ARG A 1 453 ? 18.282 9.069 9.774 1.00 87.69 453 ARG A O 1
ATOM 3580 N N . ASP A 1 454 ? 20.212 8.786 10.897 1.00 88.62 454 ASP A N 1
ATOM 3581 C CA . ASP A 1 454 ? 21.014 9.666 10.051 1.00 88.62 454 ASP A CA 1
ATOM 3582 C C . ASP A 1 454 ? 21.020 9.158 8.605 1.00 88.62 454 ASP A C 1
ATOM 3584 O O . ASP A 1 454 ? 20.692 9.911 7.699 1.00 88.62 454 ASP A O 1
ATOM 3588 N N . ILE A 1 455 ? 21.260 7.856 8.389 1.00 89.88 455 ILE A N 1
ATOM 3589 C CA . ILE A 1 455 ? 21.200 7.259 7.043 1.00 89.88 455 ILE A CA 1
ATOM 3590 C C . ILE A 1 455 ? 19.813 7.436 6.411 1.00 89.88 455 ILE A C 1
ATOM 3592 O O . ILE A 1 455 ? 19.706 7.752 5.231 1.00 89.88 455 ILE A O 1
ATOM 3596 N N . LEU A 1 456 ? 18.734 7.245 7.173 1.00 90.50 456 LEU A N 1
ATOM 3597 C CA . LEU A 1 456 ? 17.377 7.485 6.678 1.00 90.50 456 LEU A CA 1
ATOM 3598 C C . LEU A 1 456 ? 17.183 8.942 6.231 1.00 90.50 456 LEU A C 1
ATOM 3600 O O . LEU A 1 456 ? 16.584 9.172 5.182 1.00 90.50 456 LEU A O 1
ATOM 3604 N N . ILE A 1 457 ? 17.657 9.903 7.025 1.00 89.25 457 ILE A N 1
ATOM 3605 C CA . ILE A 1 457 ? 17.579 11.336 6.718 1.00 89.25 457 ILE A CA 1
ATOM 3606 C C . ILE A 1 457 ? 18.392 11.642 5.460 1.00 89.25 457 ILE A C 1
ATOM 3608 O O . ILE A 1 457 ? 17.860 12.287 4.560 1.00 89.25 457 ILE A O 1
ATOM 3612 N N . ASP A 1 458 ? 19.619 11.132 5.361 1.00 88.88 458 ASP A N 1
ATOM 3613 C CA . ASP A 1 458 ? 20.486 11.325 4.197 1.00 88.88 458 ASP A CA 1
ATOM 3614 C C . ASP A 1 458 ? 19.798 10.824 2.917 1.00 88.88 458 ASP A C 1
ATOM 3616 O O . ASP A 1 458 ? 19.726 11.544 1.926 1.00 88.88 458 ASP A O 1
ATOM 3620 N N . VAL A 1 459 ? 19.197 9.627 2.949 1.00 88.94 459 VAL A N 1
ATOM 3621 C CA . VAL A 1 459 ? 18.490 9.057 1.786 1.00 88.94 459 VAL A CA 1
ATOM 3622 C C . VAL A 1 459 ? 17.253 9.869 1.401 1.00 88.94 459 VAL A C 1
ATOM 3624 O O . VAL A 1 459 ? 16.975 10.013 0.213 1.00 88.94 459 VAL A O 1
ATOM 3627 N N . ARG A 1 460 ? 16.496 10.391 2.375 1.00 87.25 460 ARG A N 1
ATOM 3628 C CA . ARG A 1 460 ? 15.304 11.218 2.103 1.00 87.25 460 ARG A CA 1
ATOM 3629 C C . ARG A 1 460 ? 15.651 12.550 1.438 1.00 87.25 460 ARG A C 1
ATOM 3631 O O . ARG A 1 460 ? 14.865 13.044 0.643 1.00 87.25 460 ARG A O 1
ATOM 3638 N N . HIS A 1 461 ? 16.806 13.126 1.755 1.00 85.69 461 HIS A N 1
ATOM 3639 C CA . HIS A 1 461 ? 17.228 14.415 1.195 1.00 85.69 461 HIS A CA 1
ATOM 3640 C C . HIS A 1 461 ? 18.146 14.273 -0.025 1.00 85.69 461 HIS A C 1
ATOM 3642 O O . HIS A 1 461 ? 18.529 15.271 -0.632 1.00 85.69 461 HIS A O 1
ATOM 3648 N N . ASP A 1 462 ? 18.503 13.048 -0.409 1.00 87.19 462 ASP A N 1
ATOM 3649 C CA . ASP A 1 462 ? 19.287 12.799 -1.609 1.00 87.19 462 ASP A CA 1
ATOM 3650 C C . ASP A 1 462 ? 18.401 12.956 -2.856 1.00 87.19 462 ASP A C 1
ATOM 3652 O O . ASP A 1 462 ? 17.475 12.176 -3.111 1.00 87.19 462 ASP A O 1
ATOM 3656 N N . ALA A 1 463 ? 18.738 13.955 -3.676 1.00 85.88 463 ALA A N 1
ATOM 3657 C CA . ALA A 1 463 ? 18.074 14.254 -4.942 1.00 85.88 463 ALA A CA 1
ATOM 3658 C C . ALA A 1 463 ? 18.060 13.066 -5.924 1.00 85.88 463 ALA A C 1
ATOM 3660 O O . ALA A 1 463 ? 17.315 13.075 -6.900 1.00 85.88 463 ALA A O 1
ATOM 3661 N N . HIS A 1 464 ? 18.859 12.021 -5.698 1.00 86.31 464 HIS A N 1
ATOM 3662 C CA . HIS A 1 464 ? 18.789 10.791 -6.476 1.00 86.31 464 HIS A CA 1
AT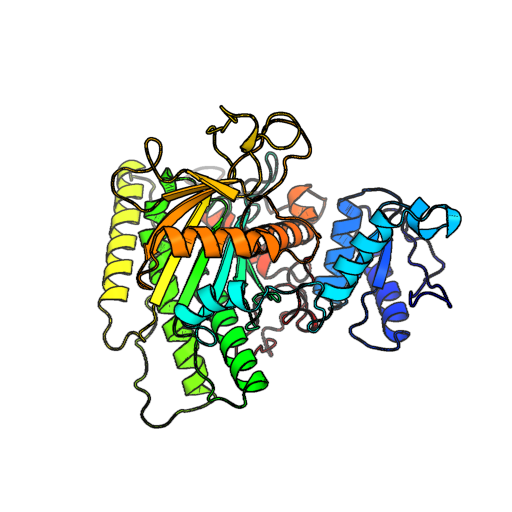OM 3663 C C . HIS A 1 464 ? 17.539 9.944 -6.175 1.00 86.31 464 HIS A C 1
ATOM 3665 O O . HIS A 1 464 ? 17.013 9.294 -7.083 1.00 86.31 464 HIS A O 1
ATOM 3671 N N . TYR A 1 465 ? 17.056 9.940 -4.928 1.00 86.38 465 TYR A N 1
ATOM 3672 C CA . TYR A 1 465 ? 15.924 9.113 -4.482 1.00 86.38 465 TYR A CA 1
ATOM 3673 C C . TYR A 1 465 ? 14.644 9.916 -4.240 1.00 86.38 465 TYR A C 1
ATOM 3675 O O . TYR A 1 465 ? 13.559 9.333 -4.258 1.00 86.38 465 TYR A O 1
ATOM 3683 N N . GLN A 1 466 ? 14.765 11.234 -4.071 1.00 82.12 466 GLN A N 1
ATOM 3684 C CA . GLN A 1 466 ? 13.648 12.168 -3.947 1.00 82.12 466 GLN A CA 1
ATOM 3685 C C . GLN A 1 466 ? 13.886 13.422 -4.821 1.00 82.12 466 GLN A C 1
ATOM 3687 O O . GLN A 1 466 ? 14.016 14.527 -4.305 1.00 82.12 466 GLN A O 1
ATOM 3692 N N . PRO A 1 467 ? 13.969 13.280 -6.160 1.00 68.25 467 PRO A N 1
ATOM 3693 C CA . PRO A 1 467 ? 14.341 14.377 -7.067 1.00 68.25 467 PRO A CA 1
ATOM 3694 C C . PRO A 1 467 ? 13.304 15.504 -7.183 1.00 68.25 467 PRO A C 1
ATOM 3696 O O . PRO A 1 467 ? 13.613 16.533 -7.773 1.00 68.25 467 PRO A O 1
ATOM 3699 N N . TYR A 1 468 ? 12.077 15.306 -6.693 1.00 66.69 468 TYR A N 1
ATOM 3700 C CA . TYR A 1 468 ? 10.949 16.221 -6.897 1.00 66.69 468 TYR A CA 1
ATOM 3701 C C . TYR A 1 468 ? 10.489 16.894 -5.590 1.00 66.69 468 TYR A C 1
ATOM 3703 O O . TYR A 1 468 ? 9.301 16.957 -5.290 1.00 66.69 468 TYR A O 1
ATOM 3711 N N . TYR A 1 469 ? 11.432 17.357 -4.771 1.00 67.19 469 TYR A N 1
ATOM 3712 C CA . TYR A 1 469 ? 11.131 18.120 -3.560 1.00 67.19 469 TYR A CA 1
ATOM 3713 C C . TYR A 1 469 ? 11.891 19.445 -3.592 1.00 67.19 469 TYR A C 1
ATOM 3715 O O . TYR A 1 469 ? 13.117 19.453 -3.487 1.00 67.19 469 TYR A O 1
ATOM 3723 N N . ASP A 1 470 ? 11.155 20.543 -3.758 1.00 70.06 470 ASP A N 1
ATOM 3724 C CA . ASP A 1 470 ? 11.664 21.896 -3.548 1.00 70.06 470 ASP A CA 1
ATOM 3725 C C . ASP A 1 470 ? 11.248 22.343 -2.135 1.00 70.06 470 ASP A C 1
ATOM 3727 O O . ASP A 1 470 ? 10.052 22.407 -1.855 1.00 70.06 470 ASP A O 1
ATOM 3731 N N . PRO A 1 471 ? 12.190 22.583 -1.208 1.00 69.56 471 PRO A N 1
ATOM 3732 C CA . PRO A 1 471 ? 11.857 23.026 0.142 1.00 69.56 471 PRO A CA 1
ATOM 3733 C C . PRO A 1 471 ? 11.279 24.450 0.203 1.00 69.56 471 PRO A C 1
ATOM 3735 O O . PRO A 1 471 ? 10.654 24.776 1.210 1.00 69.56 471 PRO A O 1
ATOM 3738 N N . GLU A 1 472 ? 11.488 25.284 -0.821 1.00 77.62 472 GLU A N 1
ATOM 3739 C CA . GLU A 1 472 ? 10.952 26.654 -0.885 1.00 77.62 472 GLU A CA 1
ATOM 3740 C C . GLU A 1 472 ? 9.526 26.685 -1.470 1.00 77.62 472 GLU A C 1
ATOM 3742 O O . GLU A 1 472 ? 8.735 27.555 -1.110 1.00 77.62 472 GLU A O 1
ATOM 3747 N N . ASP A 1 473 ? 9.182 25.723 -2.335 1.00 77.62 473 ASP A N 1
ATOM 3748 C CA . ASP A 1 473 ? 7.854 25.566 -2.947 1.00 77.62 473 ASP A CA 1
ATOM 3749 C C . ASP A 1 473 ? 7.490 24.075 -3.085 1.00 77.62 473 ASP A C 1
ATOM 3751 O O . ASP A 1 473 ? 7.568 23.491 -4.176 1.00 77.62 473 ASP A O 1
ATOM 3755 N N . PRO A 1 474 ? 7.155 23.395 -1.970 1.00 75.81 474 PRO A N 1
ATOM 3756 C CA . PRO A 1 474 ? 6.897 21.971 -2.011 1.00 75.81 474 PRO A CA 1
ATOM 3757 C C . PRO A 1 474 ? 5.653 21.702 -2.861 1.00 75.81 474 PRO A C 1
ATOM 3759 O O . PRO A 1 474 ? 4.611 22.337 -2.661 1.00 75.81 474 PRO A O 1
ATOM 3762 N N . PRO A 1 475 ? 5.712 20.724 -3.781 1.00 78.25 475 PRO A N 1
ATOM 3763 C CA . PRO A 1 475 ? 4.563 20.388 -4.600 1.00 78.25 475 PRO A CA 1
ATOM 3764 C C . PRO A 1 475 ? 3.378 20.019 -3.713 1.00 78.25 475 PRO A C 1
ATOM 3766 O O . PRO A 1 475 ? 3.515 19.261 -2.754 1.00 78.25 475 PRO A O 1
ATOM 3769 N N . GLN A 1 476 ? 2.207 20.547 -4.049 1.00 83.44 476 GLN A N 1
ATOM 3770 C CA . GLN A 1 476 ? 0.987 20.342 -3.278 1.00 83.44 476 GLN A CA 1
ATOM 3771 C C . GLN A 1 476 ? 0.110 19.278 -3.934 1.00 83.44 476 GLN A C 1
ATOM 3773 O O . GLN A 1 476 ? -0.062 19.260 -5.153 1.00 83.44 476 GLN A O 1
ATOM 3778 N N . HIS A 1 477 ? -0.519 18.434 -3.121 1.00 85.38 477 HIS A N 1
ATOM 3779 C CA . HIS A 1 477 ? -1.593 17.537 -3.543 1.00 85.38 477 HIS A CA 1
ATOM 3780 C C . HIS A 1 477 ? -2.817 17.796 -2.666 1.00 85.38 477 HIS A C 1
ATOM 3782 O O . HIS A 1 477 ? -2.780 17.583 -1.456 1.00 85.38 477 HIS A O 1
ATOM 3788 N N . TYR A 1 478 ? -3.879 18.342 -3.267 1.00 81.75 478 TYR A N 1
ATOM 3789 C CA . TYR A 1 478 ? -5.053 18.878 -2.559 1.00 81.75 478 TYR A CA 1
ATOM 3790 C C . TYR A 1 478 ? -4.733 19.919 -1.469 1.00 81.75 478 TYR A C 1
ATOM 3792 O O . TYR A 1 478 ? -5.350 19.923 -0.404 1.00 81.75 478 TYR A O 1
ATOM 3800 N N . GLY A 1 479 ? -3.759 20.799 -1.726 1.00 76.81 479 GLY A N 1
ATOM 3801 C CA . GLY A 1 479 ? -3.351 21.842 -0.774 1.00 76.81 479 GLY A CA 1
ATOM 3802 C C . GLY A 1 479 ? -2.568 21.315 0.434 1.00 76.81 479 GLY A C 1
ATOM 3803 O O . GLY A 1 479 ? -2.546 21.963 1.478 1.00 76.81 479 GLY A O 1
ATOM 3804 N N . VAL A 1 480 ? -1.982 20.118 0.318 1.00 81.94 480 VAL A N 1
ATOM 3805 C CA . VAL A 1 480 ? -1.084 19.532 1.317 1.00 81.94 480 VAL A CA 1
ATOM 3806 C C . VAL A 1 480 ? 0.261 19.210 0.677 1.00 81.94 480 VAL A C 1
ATOM 3808 O O . VAL A 1 480 ? 0.297 18.623 -0.407 1.00 81.94 480 VAL A O 1
ATOM 3811 N N . ASP A 1 481 ? 1.348 19.515 1.390 1.00 85.62 481 ASP A N 1
ATOM 3812 C CA . ASP A 1 481 ? 2.711 19.162 0.997 1.00 85.62 481 ASP A CA 1
ATOM 3813 C C . ASP A 1 481 ? 2.819 17.685 0.621 1.00 85.62 481 ASP A C 1
ATOM 3815 O O . ASP A 1 481 ? 2.543 16.772 1.410 1.00 85.62 481 ASP A O 1
ATOM 3819 N N . ARG A 1 482 ? 3.275 17.446 -0.602 1.00 87.75 482 ARG A N 1
ATOM 3820 C CA . ARG A 1 482 ? 3.445 16.115 -1.154 1.00 87.75 482 ARG A CA 1
ATOM 3821 C C . ARG A 1 482 ? 4.802 15.546 -0.757 1.00 87.75 482 ARG A C 1
ATOM 3823 O O . ARG A 1 482 ? 5.847 16.077 -1.118 1.00 87.75 482 ARG A O 1
ATOM 3830 N N . GLN A 1 483 ? 4.792 14.383 -0.109 1.00 88.06 483 GLN A N 1
ATOM 3831 C CA . GLN A 1 483 ? 6.020 13.717 0.359 1.00 88.06 483 GLN A CA 1
ATOM 3832 C C . GLN A 1 483 ? 6.345 12.412 -0.389 1.00 88.06 483 GLN A C 1
ATOM 3834 O O . GLN A 1 483 ? 7.245 11.665 -0.003 1.00 88.06 483 GLN A O 1
ATOM 3839 N N . ASN A 1 484 ? 5.592 12.081 -1.440 1.00 92.31 484 ASN A N 1
ATOM 3840 C CA . ASN A 1 484 ? 5.879 10.900 -2.249 1.00 92.31 484 ASN A CA 1
ATOM 3841 C C . ASN A 1 484 ? 7.167 11.098 -3.071 1.00 92.31 484 ASN A C 1
ATOM 3843 O O . ASN A 1 484 ? 7.384 12.176 -3.618 1.00 92.31 484 ASN A O 1
ATOM 3847 N N . PRO A 1 485 ? 8.014 10.066 -3.233 1.00 91.31 485 PRO A N 1
ATOM 3848 C CA . PRO A 1 485 ? 9.318 10.245 -3.876 1.00 91.31 485 PRO A CA 1
ATOM 3849 C C . PRO A 1 485 ? 9.246 10.335 -5.403 1.00 91.31 485 PRO A C 1
ATOM 3851 O O . PRO A 1 485 ? 10.197 10.785 -6.036 1.00 91.31 485 PRO A O 1
ATOM 3854 N N . TRP A 1 486 ? 8.147 9.877 -6.013 1.00 92.62 486 TRP A N 1
ATOM 3855 C CA . TRP A 1 486 ? 7.951 9.965 -7.463 1.00 92.62 486 TRP A CA 1
ATOM 3856 C C . TRP A 1 486 ? 7.501 11.360 -7.894 1.00 92.62 486 TRP A C 1
ATOM 3858 O O . TRP A 1 486 ? 7.254 12.212 -7.055 1.00 92.62 486 TRP A O 1
ATOM 3868 N N . HIS A 1 487 ? 7.356 11.598 -9.188 1.00 91.88 487 HIS A N 1
ATOM 3869 C CA . HIS A 1 487 ? 6.852 12.855 -9.735 1.00 91.88 487 HIS A CA 1
ATOM 3870 C C . HIS A 1 487 ? 5.313 12.962 -9.622 1.00 91.88 487 HIS A C 1
ATOM 3872 O O . HIS A 1 487 ? 4.610 11.980 -9.864 1.00 91.88 487 HIS A O 1
ATOM 3878 N N . TYR A 1 488 ? 4.777 14.148 -9.317 1.00 89.38 488 TYR A N 1
ATOM 3879 C CA . TYR A 1 488 ? 3.344 14.403 -9.045 1.00 89.38 488 TYR A CA 1
ATOM 3880 C C . TYR A 1 488 ? 2.359 13.915 -10.121 1.00 89.38 488 TYR A C 1
ATOM 3882 O O . TYR A 1 488 ? 1.281 13.430 -9.789 1.00 89.38 488 TYR A O 1
ATOM 3890 N N . ASN A 1 489 ? 2.746 13.929 -11.403 1.00 89.19 489 ASN A N 1
ATOM 3891 C CA . ASN A 1 489 ? 1.949 13.338 -12.496 1.00 89.19 489 ASN A CA 1
ATOM 3892 C C . ASN A 1 489 ? 1.493 11.887 -12.238 1.00 89.19 489 ASN A C 1
ATOM 3894 O O . ASN A 1 489 ? 0.541 11.423 -12.858 1.00 89.19 489 ASN A O 1
ATOM 3898 N N . LEU A 1 490 ? 2.165 11.152 -11.348 1.00 91.44 490 LEU A N 1
ATOM 3899 C CA . LEU A 1 490 ? 1.847 9.758 -11.053 1.00 91.44 490 LEU A CA 1
ATOM 3900 C C . LEU A 1 490 ? 0.960 9.565 -9.811 1.00 91.44 490 LEU A C 1
ATOM 3902 O O . LEU A 1 490 ? 0.555 8.431 -9.557 1.00 91.44 490 LEU A O 1
ATOM 3906 N N . ASP A 1 491 ? 0.627 10.616 -9.056 1.00 90.44 491 ASP A N 1
ATOM 3907 C CA . ASP A 1 491 ? -0.056 10.494 -7.755 1.00 90.44 491 ASP A CA 1
ATOM 3908 C C . ASP A 1 491 ? -1.422 9.828 -7.833 1.00 90.44 491 ASP A C 1
ATOM 3910 O O . ASP A 1 491 ? -1.737 8.956 -7.029 1.00 90.44 491 ASP A O 1
ATOM 3914 N N . ASN A 1 492 ? -2.205 10.174 -8.850 1.00 89.69 492 ASN A N 1
ATOM 3915 C CA . ASN A 1 492 ? -3.567 9.673 -9.020 1.00 89.69 492 ASN A CA 1
ATOM 3916 C C . ASN A 1 492 ? -3.625 8.406 -9.886 1.00 89.69 492 ASN A C 1
ATOM 3918 O O . ASN A 1 492 ? -4.630 8.140 -10.547 1.00 89.69 492 ASN A O 1
ATOM 3922 N N . THR A 1 493 ? -2.539 7.632 -9.943 1.00 91.31 493 THR A N 1
ATOM 3923 C CA . THR A 1 493 ? -2.395 6.509 -10.878 1.00 91.31 493 THR A CA 1
ATOM 3924 C C . THR A 1 493 ? -1.886 5.247 -10.189 1.00 91.31 493 THR A C 1
ATOM 3926 O O . THR A 1 493 ? -1.233 5.294 -9.147 1.00 91.31 493 THR A O 1
ATOM 3929 N N . MET A 1 494 ? -2.097 4.093 -10.824 1.00 92.88 494 MET A N 1
ATOM 3930 C CA . MET A 1 494 ? -1.498 2.827 -10.394 1.00 92.88 494 MET A CA 1
ATOM 3931 C C . MET A 1 494 ? -0.174 2.544 -11.130 1.00 92.88 494 MET A C 1
ATOM 3933 O O . MET A 1 494 ? 0.096 1.428 -11.579 1.00 92.88 494 MET A O 1
ATOM 3937 N N . PHE A 1 495 ? 0.691 3.556 -11.280 1.00 92.62 495 PHE A N 1
ATOM 3938 C CA . PHE A 1 495 ? 1.960 3.466 -12.026 1.00 92.62 495 PHE A CA 1
ATOM 3939 C C . PHE A 1 495 ? 2.907 2.350 -11.533 1.00 92.62 495 PHE A C 1
ATOM 3941 O O . PHE A 1 495 ? 3.766 1.863 -12.288 1.00 92.62 495 PHE A O 1
ATOM 3948 N N . TYR A 1 496 ? 2.764 1.929 -10.274 1.00 92.56 496 TYR A N 1
ATOM 3949 C CA . TYR A 1 496 ? 3.553 0.874 -9.641 1.00 92.56 496 TYR A CA 1
ATOM 3950 C C . TYR A 1 496 ? 3.211 -0.539 -10.168 1.00 92.56 496 TYR A C 1
ATOM 3952 O O . TYR A 1 496 ? 4.024 -1.459 -10.018 1.00 92.56 496 TYR A O 1
ATOM 3960 N N . LEU A 1 497 ? 2.080 -0.699 -10.872 1.00 88.69 497 LEU A N 1
ATOM 3961 C CA . LEU A 1 497 ? 1.618 -1.962 -11.460 1.00 88.69 497 LEU A CA 1
ATOM 3962 C C . LEU A 1 497 ? 2.400 -2.437 -12.685 1.00 88.69 497 LEU A C 1
ATOM 3964 O O . LEU A 1 497 ? 2.934 -1.639 -13.492 1.00 88.69 497 LEU A O 1
#

Sequence (497 aa):
MHGLTTNPHVPFIYNEQSLGRSGMDRTWENNFQNALQTIGAQRATPDTPIMINMRGHGQDDYACIKRVADLKLGMHTVCIANDKVLVDRKSWSQATVSNIALKYNVKDSRGRNHHFSEADLDVLNKIGGKGTIVVGADCAHPMKGAHTATPSIAAVMGSTDNGFMHYPGSMRLQPSRKEDILELAEMLKERLLDRAFANQKAAEDPLVLPSNILFYRDGVSESQYDILRRRELPQVQIAYNKAFRSIQDNYPQPGATMPPNPIPPPDFSRTDWGVCSRKHRVETEKNADEAWAAQIAAQPNNVPFNLTYVVVGKRHNTRFYPDAKEVQGSKGNVKPGLVVDQVITHPYSMDFYLQSHEAIQGTARSAHYFTLQNNMGLSADNLHRITHMLCYAYARATKGVSYCAPAYYADKLCDRGRAYLRHYYMGVPGFEPRAMRRAKSGPPPETYEQYIRDILIDVRHDAHYQPYYDPEDPPQHYGVDRQNPWHYNLDNTMFYL